Protein AF-0000000076753587 (afdb_homodimer)

Structure (mmCIF, N/CA/C/O backbone):
data_AF-0000000076753587-model_v1
#
lo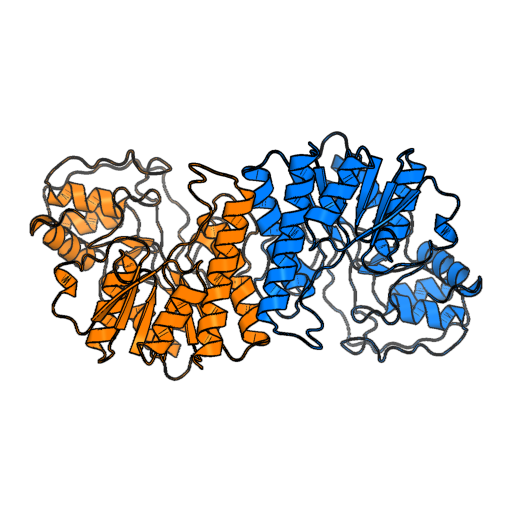op_
_entity.id
_entity.type
_entity.pdbx_description
1 polymer 'Nucleoside-diphosphate-sugar epimerase'
#
loop_
_atom_site.group_PDB
_atom_site.id
_atom_site.type_symbol
_atom_site.label_atom_id
_atom_site.label_alt_id
_atom_site.label_comp_id
_atom_site.label_asym_id
_atom_site.label_entity_id
_atom_site.label_seq_id
_atom_site.pdbx_PDB_ins_code
_atom_site.Cartn_x
_atom_site.Cartn_y
_atom_site.Cartn_z
_atom_site.occupancy
_atom_site.B_iso_or_equiv
_atom_site.auth_seq_id
_atom_site.auth_comp_id
_atom_site.auth_asym_id
_atom_site.auth_atom_id
_atom_site.pdbx_PDB_model_num
ATOM 1 N N . MET A 1 1 ? -16.688 -16.234 -21.266 1 97.38 1 MET A N 1
ATOM 2 C CA . MET A 1 1 ? -15.273 -16.453 -21.547 1 97.38 1 MET A CA 1
ATOM 3 C C . MET A 1 1 ? -14.406 -15.734 -20.516 1 97.38 1 MET A C 1
ATOM 5 O O . MET A 1 1 ? -14.711 -14.609 -20.109 1 97.38 1 MET A O 1
ATOM 9 N N . ILE A 1 2 ? -13.344 -16.391 -20.062 1 98.62 2 ILE A N 1
ATOM 10 C CA . ILE A 1 2 ? -12.492 -15.812 -19.016 1 98.62 2 ILE A CA 1
ATOM 11 C C . ILE A 1 2 ? -11.195 -15.297 -19.625 1 98.62 2 ILE A C 1
ATOM 13 O O . ILE A 1 2 ? -10.516 -16.031 -20.359 1 98.62 2 ILE A O 1
ATOM 17 N N . LEU A 1 3 ? -10.891 -14.016 -19.469 1 98.56 3 LEU A N 1
ATOM 18 C CA . LEU A 1 3 ? -9.586 -13.477 -19.828 1 98.56 3 LEU A CA 1
ATOM 19 C C . LEU A 1 3 ? -8.539 -13.82 -18.781 1 98.56 3 LEU A C 1
ATOM 21 O O . LEU A 1 3 ? -8.742 -13.57 -17.594 1 98.56 3 LEU A O 1
ATOM 25 N N . VAL A 1 4 ? -7.457 -14.43 -19.125 1 98.19 4 VAL A N 1
ATOM 26 C CA . VAL A 1 4 ? -6.316 -14.695 -18.266 1 98.19 4 VAL A CA 1
ATOM 27 C C . VAL A 1 4 ? -5.086 -13.953 -18.781 1 98.19 4 VAL A C 1
ATOM 29 O O . VAL A 1 4 ? -4.496 -14.344 -19.797 1 98.19 4 VAL A O 1
ATOM 32 N N . THR A 1 5 ? -4.762 -12.836 -18.125 1 97.31 5 THR A N 1
ATOM 33 C CA . THR A 1 5 ? -3.482 -12.227 -18.469 1 97.31 5 THR A CA 1
ATOM 34 C C . THR A 1 5 ? -2.324 -13.039 -17.906 1 97.31 5 THR A C 1
ATOM 36 O O . THR A 1 5 ? -2.418 -13.57 -16.797 1 97.31 5 THR A O 1
ATOM 39 N N . GLY A 1 6 ? -1.307 -13.211 -18.688 1 94.75 6 GLY A N 1
ATOM 40 C CA . GLY A 1 6 ? -0.25 -14.125 -18.281 1 94.75 6 GLY A CA 1
ATOM 41 C C . GLY A 1 6 ? -0.655 -15.586 -18.375 1 94.75 6 GLY A C 1
ATOM 42 O O . GLY A 1 6 ? -0.137 -16.422 -17.641 1 94.75 6 GLY A O 1
ATOM 43 N N . GLY A 1 7 ? -1.573 -15.875 -19.234 1 94.81 7 GLY A N 1
ATOM 44 C CA . GLY A 1 7 ? -2.189 -17.188 -19.297 1 94.81 7 GLY A CA 1
ATOM 45 C C . GLY A 1 7 ? -1.257 -18.266 -19.828 1 94.81 7 GLY A C 1
ATOM 46 O O . GLY A 1 7 ? -1.518 -19.469 -19.656 1 94.81 7 GLY A O 1
ATOM 47 N N . MET A 1 8 ? -0.19 -17.891 -20.484 1 93.56 8 MET A N 1
ATOM 48 C CA . MET A 1 8 ? 0.765 -18.859 -21 1 93.56 8 MET A CA 1
ATOM 49 C C . MET A 1 8 ? 1.982 -18.969 -20.094 1 93.56 8 MET A C 1
ATOM 51 O O . MET A 1 8 ? 2.922 -19.703 -20.391 1 93.56 8 MET A O 1
ATOM 55 N N . GLY A 1 9 ? 1.929 -18.219 -19.031 1 93.06 9 GLY A N 1
ATOM 56 C CA . GLY A 1 9 ? 3.012 -18.266 -18.062 1 93.06 9 GLY A CA 1
ATOM 57 C C . GLY A 1 9 ? 2.91 -19.453 -17.109 1 93.06 9 GLY A C 1
ATOM 58 O O . GLY A 1 9 ? 2.055 -20.328 -17.297 1 93.06 9 GLY A O 1
ATOM 59 N N . PHE A 1 10 ? 3.793 -19.469 -16.125 1 95.25 10 PHE A N 1
ATOM 60 C CA . PHE A 1 10 ? 3.924 -20.562 -15.164 1 95.25 10 PHE A CA 1
ATOM 61 C C . PHE A 1 10 ? 2.592 -20.828 -14.477 1 95.25 10 PHE A C 1
ATOM 63 O O . PHE A 1 10 ? 1.881 -21.766 -14.844 1 95.25 10 PHE A O 1
ATOM 70 N N . ILE A 1 11 ? 2.09 -19.922 -13.672 1 97.44 11 ILE A N 1
ATOM 71 C CA . ILE A 1 11 ? 0.845 -20.109 -12.93 1 97.44 11 ILE A CA 1
ATOM 72 C C . ILE A 1 11 ? -0.342 -20 -13.883 1 97.44 11 ILE A C 1
ATOM 74 O O . ILE A 1 11 ? -1.315 -20.75 -13.773 1 97.44 11 ILE A O 1
ATOM 78 N N . GLY A 1 12 ? -0.213 -19.156 -14.859 1 97.06 12 GLY A N 1
ATOM 79 C CA . GLY A 1 12 ? -1.28 -18.875 -15.805 1 97.06 12 GLY A CA 1
ATOM 80 C C . GLY A 1 12 ? -1.695 -20.109 -16.609 1 97.06 12 GLY A C 1
ATOM 81 O O . GLY A 1 12 ? -2.889 -20.359 -16.797 1 97.06 12 GLY A O 1
ATOM 82 N N . SER A 1 13 ? -0.728 -20.906 -17.109 1 96.38 13 SER A N 1
ATOM 83 C CA . SER A 1 13 ? -1.045 -22.062 -17.938 1 96.38 13 SER A CA 1
ATOM 84 C C . SER A 1 13 ? -1.817 -23.125 -17.156 1 96.38 13 SER A C 1
ATOM 86 O O . SER A 1 13 ? -2.703 -23.781 -17.703 1 96.38 13 SER A O 1
ATOM 88 N N . HIS A 1 14 ? -1.521 -23.25 -15.883 1 98.12 14 HIS A N 1
ATOM 89 C CA . HIS A 1 14 ? -2.232 -24.203 -15.039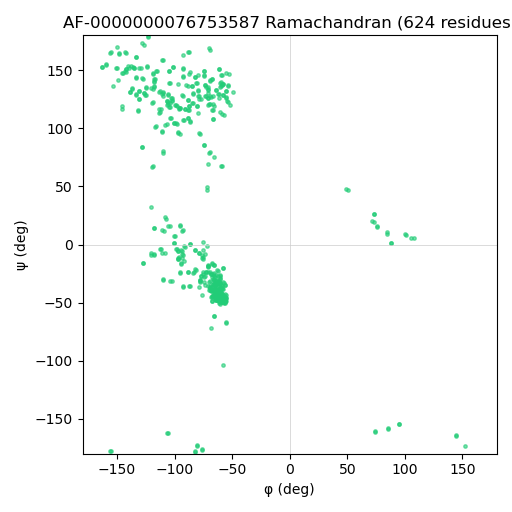 1 98.12 14 HIS A CA 1
ATOM 90 C C . HIS A 1 14 ? -3.605 -23.672 -14.641 1 98.12 14 HIS A C 1
ATOM 92 O O . HIS A 1 14 ? -4.543 -24.453 -14.453 1 98.12 14 HIS A O 1
ATOM 98 N N . THR A 1 15 ? -3.717 -22.344 -14.492 1 98.75 15 THR A N 1
ATOM 99 C CA . THR A 1 15 ? -5.016 -21.719 -14.258 1 98.75 15 THR A CA 1
ATOM 100 C C . THR A 1 15 ? -5.938 -21.922 -15.453 1 98.75 15 THR A C 1
ATOM 102 O O . THR A 1 15 ? -7.105 -22.281 -15.297 1 98.75 15 THR A O 1
ATOM 105 N N . VAL A 1 16 ? -5.398 -21.734 -16.625 1 98.19 16 VAL A N 1
ATOM 106 C CA . VAL A 1 16 ? -6.145 -21.906 -17.875 1 98.19 16 VAL A CA 1
ATOM 107 C C . VAL A 1 16 ? -6.641 -23.344 -17.969 1 98.19 16 VAL A C 1
ATOM 109 O O . VAL A 1 16 ? -7.809 -23.594 -18.297 1 98.19 16 VAL A O 1
ATOM 112 N N . ARG A 1 17 ? -5.754 -24.312 -17.719 1 98.12 17 ARG A N 1
ATOM 113 C CA . ARG A 1 17 ? -6.152 -25.719 -17.75 1 98.12 17 ARG A CA 1
ATOM 114 C C . ARG A 1 17 ? -7.297 -25.984 -16.781 1 98.12 17 ARG A C 1
ATOM 116 O O . ARG A 1 17 ? -8.281 -26.641 -17.141 1 98.12 17 ARG A O 1
ATOM 123 N N . ALA A 1 18 ? -7.168 -25.484 -15.562 1 98.44 18 ALA A N 1
ATOM 124 C CA . ALA A 1 18 ? -8.203 -25.688 -14.562 1 98.44 18 ALA A CA 1
ATOM 125 C C . ALA A 1 18 ? -9.523 -25.062 -15 1 98.44 18 ALA A C 1
ATOM 127 O O . ALA A 1 18 ? -10.594 -25.656 -14.82 1 98.44 18 ALA A O 1
ATOM 128 N N . LEU A 1 19 ? -9.5 -23.828 -15.555 1 98.69 19 LEU A N 1
ATOM 129 C CA . LEU A 1 19 ? -10.695 -23.141 -16.031 1 98.69 19 LEU A CA 1
ATOM 130 C C . LEU A 1 19 ? -11.359 -23.922 -17.172 1 98.69 19 LEU A C 1
ATOM 132 O O . LEU A 1 19 ? -12.578 -24.078 -17.188 1 98.69 19 LEU A O 1
ATOM 136 N N . THR A 1 20 ? -10.539 -24.453 -18.109 1 98.31 20 THR A N 1
ATOM 137 C CA . THR A 1 20 ? -11.078 -25.172 -19.25 1 98.31 20 THR A CA 1
ATOM 138 C C . THR A 1 20 ? -11.656 -26.516 -18.812 1 98.31 20 THR A C 1
ATOM 140 O O . THR A 1 20 ? -12.656 -26.984 -19.375 1 98.31 20 THR A O 1
ATOM 143 N N . GLU A 1 21 ? -11.008 -27.141 -17.828 1 97.5 21 GLU A N 1
ATOM 144 C CA . GLU A 1 21 ? -11.539 -28.375 -17.25 1 97.5 21 GLU A CA 1
ATOM 145 C C . GLU A 1 21 ? -12.891 -28.125 -16.594 1 97.5 21 GLU A C 1
ATOM 147 O O . GLU A 1 21 ? -13.719 -29.047 -16.516 1 97.5 21 GLU A O 1
ATOM 152 N N . ALA A 1 22 ? -13.109 -26.938 -16.156 1 97.56 22 ALA A N 1
ATOM 153 C CA . ALA A 1 22 ? -14.375 -26.562 -15.531 1 97.56 22 ALA A CA 1
ATOM 154 C C . ALA A 1 22 ? -15.391 -26.125 -16.578 1 97.56 22 ALA A C 1
ATOM 156 O O . ALA A 1 22 ? -16.484 -25.672 -16.234 1 97.56 22 ALA A O 1
ATOM 157 N N . GLY A 1 23 ? -15.031 -26.141 -17.859 1 97.69 23 GLY A N 1
ATOM 158 C CA . GLY A 1 23 ? -15.977 -25.891 -18.938 1 97.69 23 GLY A CA 1
ATOM 159 C C . GLY A 1 23 ? -15.906 -24.484 -19.469 1 97.69 23 GLY A C 1
ATOM 160 O O . GLY A 1 23 ? -16.766 -24.062 -20.266 1 97.69 23 GLY A O 1
ATOM 161 N N . GLU A 1 24 ? -14.938 -23.719 -19.062 1 97.88 24 GLU A N 1
ATOM 162 C CA . GLU A 1 24 ? -14.82 -22.328 -19.516 1 97.88 24 GLU A CA 1
ATOM 163 C C . GLU A 1 24 ? -13.93 -22.219 -20.75 1 97.88 24 GLU A C 1
ATOM 165 O O . GLU A 1 24 ? -12.984 -23 -20.906 1 97.88 24 GLU A O 1
ATOM 170 N N . GLU A 1 25 ? -14.242 -21.344 -21.625 1 98.12 25 GLU A N 1
ATOM 171 C CA . GLU A 1 25 ? -13.305 -20.891 -22.656 1 98.12 25 GLU A CA 1
ATOM 172 C C . GLU A 1 25 ? -12.445 -19.734 -22.156 1 98.12 25 GLU A C 1
ATOM 174 O O . GLU A 1 25 ? -12.898 -18.922 -21.344 1 98.12 25 GLU A O 1
ATOM 179 N N . CYS A 1 26 ? -11.227 -19.703 -22.641 1 98.06 26 CYS A N 1
ATOM 180 C CA . CYS A 1 26 ? -10.312 -18.703 -22.109 1 98.06 26 CYS A CA 1
ATOM 181 C C . CYS A 1 26 ? -9.688 -17.891 -23.234 1 98.06 26 CYS A C 1
ATOM 183 O O . CYS A 1 26 ? -9.477 -18.391 -24.344 1 98.06 26 CYS A O 1
ATOM 185 N N . VAL A 1 27 ? -9.5 -16.609 -23.016 1 97.19 27 VAL A N 1
ATOM 186 C CA . VAL A 1 27 ? -8.633 -15.75 -23.812 1 97.19 27 VAL A CA 1
ATOM 187 C C . VAL A 1 27 ? -7.34 -15.477 -23.062 1 97.19 27 VAL A C 1
ATOM 189 O O . VAL A 1 27 ? -7.367 -14.969 -21.938 1 97.19 27 VAL A O 1
ATOM 192 N N . LEU A 1 28 ? -6.219 -15.898 -23.625 1 96.75 28 LEU A N 1
ATOM 193 C CA . LEU A 1 28 ? -4.906 -15.703 -23.016 1 96.75 28 LEU A CA 1
ATOM 194 C C . LEU A 1 28 ? -4.227 -14.453 -23.578 1 96.75 28 LEU A C 1
ATOM 196 O O . LEU A 1 28 ? -3.953 -14.375 -24.766 1 96.75 28 LEU A O 1
ATOM 200 N N . LEU A 1 29 ? -3.992 -13.492 -22.719 1 94.56 29 LEU A N 1
ATOM 201 C CA . LEU A 1 29 ? -3.307 -12.266 -23.109 1 94.56 29 LEU A CA 1
ATOM 202 C C . LEU A 1 29 ? -1.851 -12.289 -22.656 1 94.56 29 LEU A C 1
ATOM 204 O O . LEU A 1 29 ? -1.564 -12.555 -21.484 1 94.56 29 LEU A O 1
ATOM 208 N N . GLN A 1 30 ? -0.991 -12.078 -23.578 1 90.31 30 GLN A N 1
ATOM 209 C CA . GLN A 1 30 ? 0.444 -12.039 -23.312 1 90.31 30 GLN A CA 1
ATOM 210 C C . GLN A 1 30 ? 1.115 -10.922 -24.094 1 90.31 30 GLN A C 1
ATOM 212 O O . GLN A 1 30 ? 0.642 -10.539 -25.172 1 90.31 30 GLN A O 1
ATOM 217 N N . ARG A 1 31 ? 2.246 -10.375 -23.562 1 86.94 31 ARG A N 1
ATOM 218 C CA . ARG A 1 31 ? 2.982 -9.312 -24.234 1 86.94 31 ARG A CA 1
ATOM 219 C C . ARG A 1 31 ? 3.799 -9.875 -25.406 1 86.94 31 ARG A C 1
ATOM 221 O O . ARG A 1 31 ? 3.873 -9.266 -26.469 1 86.94 31 ARG A O 1
ATOM 228 N N . ARG A 1 32 ? 4.422 -10.961 -25.188 1 78.38 32 ARG A N 1
ATOM 229 C CA . ARG A 1 32 ? 5.289 -11.539 -26.203 1 78.38 32 ARG A CA 1
ATOM 230 C C . ARG A 1 32 ? 4.559 -12.625 -27 1 78.38 32 ARG A C 1
ATOM 232 O O . ARG A 1 32 ? 3.627 -13.25 -26.484 1 78.38 32 ARG A O 1
ATOM 239 N N . THR A 1 33 ? 4.77 -12.648 -28.375 1 67 33 THR A N 1
ATOM 240 C CA . THR A 1 33 ? 4.148 -13.633 -29.25 1 67 33 THR A CA 1
ATOM 241 C C . THR A 1 33 ? 4.539 -15.055 -28.844 1 67 33 THR A C 1
ATOM 243 O O . THR A 1 33 ? 5.613 -15.539 -29.203 1 67 33 THR A O 1
ATOM 246 N N . PRO A 1 34 ? 4.039 -15.461 -27.641 1 63.75 34 PRO A N 1
ATOM 247 C CA . PRO A 1 34 ? 4.551 -16.812 -27.422 1 63.75 34 PRO A CA 1
ATOM 248 C C . PRO A 1 34 ? 3.762 -17.875 -28.188 1 63.75 34 PRO A C 1
ATOM 250 O O . PRO A 1 34 ? 2.613 -17.641 -28.562 1 63.75 34 PRO A O 1
ATOM 253 N N . GLN A 1 35 ? 4.402 -18.875 -28.625 1 80.94 35 GLN A N 1
ATOM 254 C CA . GLN A 1 35 ? 3.824 -20.141 -29.062 1 80.94 35 GLN A CA 1
ATOM 255 C C . GLN A 1 35 ? 3.088 -20.828 -27.922 1 80.94 35 GLN A C 1
ATOM 257 O O . GLN A 1 35 ? 3.613 -20.938 -26.797 1 80.94 35 GLN A O 1
ATOM 262 N N . VAL A 1 36 ? 1.799 -21.156 -28.203 1 87.62 36 VAL A N 1
ATOM 263 C CA . VAL A 1 36 ? 1.013 -21.875 -27.219 1 87.62 36 VAL A CA 1
ATOM 264 C C . VAL A 1 36 ? 1.779 -23.125 -26.766 1 87.62 36 VAL A C 1
ATOM 266 O O . VAL A 1 36 ? 2.191 -23.938 -27.578 1 87.62 36 VAL A O 1
ATOM 269 N N . PRO A 1 37 ? 2.033 -23.125 -25.484 1 86.94 37 PRO A N 1
ATOM 270 C CA . PRO A 1 37 ? 2.684 -24.359 -25.016 1 86.94 37 PRO A CA 1
ATOM 271 C C . PRO A 1 37 ? 1.925 -25.625 -25.422 1 86.94 37 PRO A C 1
ATOM 273 O O . PRO A 1 37 ? 0.691 -25.625 -25.438 1 86.94 37 PRO A O 1
ATOM 276 N N . PRO A 1 38 ? 2.654 -26.672 -25.672 1 87.75 38 PRO A N 1
ATOM 277 C CA . PRO A 1 38 ? 2.023 -27.906 -26.141 1 87.75 38 PRO A CA 1
ATOM 278 C C . PRO A 1 38 ? 0.941 -28.422 -25.203 1 87.75 38 PRO A C 1
ATOM 280 O O . PRO A 1 38 ? -0.092 -28.922 -25.641 1 87.75 38 PRO A O 1
ATOM 283 N N . HIS A 1 39 ? 1.169 -28.234 -23.969 1 87.56 39 HIS A N 1
ATOM 284 C CA . HIS A 1 39 ? 0.249 -28.797 -22.984 1 87.56 39 HIS A CA 1
ATOM 285 C C . HIS A 1 39 ? -1.053 -28.016 -22.938 1 87.56 39 HIS A C 1
ATOM 287 O O . HIS A 1 39 ? -2.014 -28.438 -22.281 1 87.56 39 HIS A O 1
ATOM 293 N N . LEU A 1 40 ? -1.127 -26.844 -23.656 1 92.75 40 LEU A N 1
ATOM 294 C CA . LEU A 1 40 ? -2.355 -26.062 -23.75 1 92.75 40 LEU A CA 1
ATOM 295 C C . LEU A 1 40 ? -2.965 -26.172 -25.141 1 92.75 40 LEU A C 1
ATOM 297 O O . LEU A 1 40 ? -4.066 -25.688 -25.375 1 92.75 40 LEU A O 1
ATOM 301 N N . ALA A 1 41 ? -2.26 -26.797 -26.078 1 90.62 41 ALA A N 1
ATOM 302 C CA . ALA A 1 41 ? -2.564 -26.734 -27.5 1 90.62 41 ALA A CA 1
ATOM 303 C C . ALA A 1 41 ? -3.951 -27.297 -27.797 1 90.62 41 ALA A C 1
ATOM 305 O O . ALA A 1 41 ? -4.633 -26.844 -28.719 1 90.62 41 ALA A O 1
ATOM 306 N N . ASP A 1 42 ? -4.523 -28.25 -27.062 1 91.56 42 ASP A N 1
ATOM 307 C CA . ASP A 1 42 ? -5.785 -28.906 -27.375 1 91.56 42 ASP A CA 1
ATOM 308 C C . ASP A 1 42 ? -6.938 -28.312 -26.578 1 91.56 42 ASP A C 1
ATOM 310 O O . ASP A 1 42 ? -8.062 -28.812 -26.625 1 91.56 42 ASP A O 1
ATOM 314 N N . LEU A 1 43 ? -6.645 -27.266 -25.891 1 95.06 43 LEU A N 1
ATOM 315 C CA . LEU A 1 43 ? -7.668 -26.672 -25.031 1 95.06 43 LEU A CA 1
ATOM 316 C C . LEU A 1 43 ? -8.43 -25.578 -25.797 1 95.06 43 LEU A C 1
ATOM 318 O O . LEU A 1 43 ? -7.957 -25.094 -26.812 1 95.06 43 LEU A O 1
ATOM 322 N N . PRO A 1 44 ? -9.719 -25.328 -25.438 1 95.75 44 PRO A N 1
ATOM 323 C CA . PRO A 1 44 ? -10.5 -24.25 -26.047 1 95.75 44 PRO A CA 1
ATOM 324 C C . PRO A 1 44 ? -10.023 -22.875 -25.641 1 95.75 44 PRO A C 1
ATOM 326 O O . PRO A 1 44 ? -10.648 -22.219 -24.797 1 95.75 44 PRO A O 1
ATOM 329 N N . ILE A 1 45 ? -8.992 -22.391 -26.203 1 96.25 45 ILE A N 1
ATOM 330 C CA . ILE A 1 45 ? -8.367 -21.141 -25.828 1 96.25 45 ILE A CA 1
ATOM 331 C C . ILE A 1 45 ? -8.164 -20.266 -27.062 1 96.25 45 ILE A C 1
ATOM 333 O O . ILE A 1 45 ? -8.125 -20.766 -28.188 1 96.25 45 ILE A O 1
ATOM 337 N N . HIS A 1 46 ? -8.172 -18.984 -26.828 1 95.25 46 HIS A N 1
ATOM 338 C CA . HIS A 1 46 ? -7.766 -17.953 -27.797 1 95.25 46 HIS A CA 1
ATOM 339 C C . HIS A 1 46 ? -6.566 -17.172 -27.266 1 95.25 46 HIS A C 1
ATOM 341 O O . HIS A 1 46 ? -6.508 -16.828 -26.094 1 95.25 46 HIS A O 1
ATOM 347 N N . VAL A 1 47 ? -5.617 -16.969 -28.156 1 95.06 47 VAL A N 1
ATOM 348 C CA . VAL A 1 47 ? -4.414 -16.25 -27.734 1 95.06 47 VAL A CA 1
ATOM 349 C C . VAL A 1 47 ? -4.387 -14.875 -28.391 1 95.06 47 VAL A C 1
ATOM 351 O O . VAL A 1 47 ? -4.609 -14.734 -29.594 1 95.06 47 VAL A O 1
ATOM 354 N N . VAL A 1 48 ? -4.156 -13.891 -27.562 1 93.94 48 VAL A N 1
ATOM 355 C CA . VAL A 1 48 ? -4.066 -12.508 -28.031 1 93.94 48 VAL A CA 1
ATOM 356 C C . VAL A 1 48 ? -2.756 -11.891 -27.547 1 93.94 48 VAL A C 1
ATOM 358 O O . VAL A 1 48 ? -2.387 -12.023 -26.375 1 93.94 48 VAL A O 1
ATOM 361 N N . GLN A 1 49 ? -2.053 -11.297 -28.469 1 93.56 49 GLN A N 1
ATOM 362 C CA . GLN A 1 49 ? -0.858 -10.547 -28.109 1 93.56 49 GLN A CA 1
ATOM 363 C C . GLN A 1 49 ? -1.194 -9.078 -27.828 1 93.56 49 GLN A C 1
ATOM 365 O O . GLN A 1 49 ? -1.665 -8.367 -28.719 1 93.56 49 GLN A O 1
ATOM 370 N N . ALA A 1 50 ? -0.962 -8.656 -26.578 1 91.94 50 ALA A N 1
ATOM 371 C CA . ALA A 1 50 ? -1.204 -7.27 -26.172 1 91.94 50 ALA A CA 1
ATOM 372 C C . ALA A 1 50 ? -0.492 -6.945 -24.875 1 91.94 50 ALA A C 1
ATOM 374 O O . ALA A 1 50 ? -0.174 -7.844 -24.078 1 91.94 50 ALA A O 1
ATOM 375 N N . ASP A 1 51 ? -0.197 -5.723 -24.734 1 91.31 51 ASP A N 1
ATOM 376 C CA . ASP A 1 51 ? 0.322 -5.199 -23.469 1 91.31 51 ASP A CA 1
ATOM 377 C C . ASP A 1 51 ? -0.805 -4.652 -22.609 1 91.31 51 ASP A C 1
ATOM 379 O O . ASP A 1 51 ? -1.596 -3.82 -23.047 1 91.31 51 ASP A O 1
ATOM 383 N N . VAL A 1 52 ? -0.843 -5.109 -21.375 1 92.56 52 VAL A N 1
ATOM 384 C CA . VAL A 1 52 ? -1.891 -4.664 -20.453 1 92.56 52 VAL A CA 1
ATOM 385 C C . VAL A 1 52 ? -1.775 -3.156 -20.234 1 92.56 52 VAL A C 1
ATOM 387 O O . VAL A 1 52 ? -2.744 -2.504 -19.844 1 92.56 52 VAL A O 1
ATOM 390 N N . ALA A 1 53 ? -0.621 -2.586 -20.453 1 91.44 53 ALA A N 1
ATOM 391 C CA . ALA A 1 53 ? -0.416 -1.148 -20.297 1 91.44 53 ALA A CA 1
ATOM 392 C C . ALA A 1 53 ? -1.033 -0.38 -21.469 1 91.44 53 ALA A C 1
ATOM 394 O O . ALA A 1 53 ? -1.164 0.845 -21.406 1 91.44 53 ALA A O 1
ATOM 395 N N . ASP A 1 54 ? -1.409 -1.073 -22.516 1 93.94 54 ASP A N 1
ATOM 396 C CA . ASP A 1 54 ? -2.098 -0.493 -23.672 1 93.94 54 ASP A CA 1
ATOM 397 C C . ASP A 1 54 ? -3.609 -0.68 -23.562 1 93.94 54 ASP A C 1
ATOM 399 O O . ASP A 1 54 ? -4.148 -1.704 -23.984 1 93.94 54 ASP A O 1
ATOM 403 N N . LEU A 1 55 ? -4.227 0.346 -23.062 1 96.5 55 LEU A N 1
ATOM 404 C CA . LEU A 1 55 ? -5.652 0.243 -22.781 1 96.5 55 LEU A CA 1
ATOM 405 C C . LEU A 1 55 ? -6.441 -0.062 -24.047 1 96.5 55 LEU A C 1
ATOM 407 O O . LEU A 1 55 ? -7.371 -0.869 -24.031 1 96.5 55 LEU A O 1
ATOM 411 N N . ASP A 1 56 ? -6.086 0.571 -25.109 1 96.88 56 ASP A N 1
ATOM 412 C CA . ASP A 1 56 ? -6.809 0.356 -26.359 1 96.88 56 ASP A CA 1
ATOM 413 C C . ASP A 1 56 ? -6.703 -1.099 -26.812 1 96.88 56 ASP A C 1
ATOM 415 O O . ASP A 1 56 ? -7.699 -1.701 -27.219 1 96.88 56 ASP A O 1
ATOM 419 N N . ALA A 1 57 ? -5.516 -1.617 -26.75 1 94.5 57 ALA A N 1
ATOM 420 C CA . ALA A 1 57 ? -5.312 -3.018 -27.109 1 94.5 57 ALA A CA 1
ATOM 421 C C . ALA A 1 57 ? -6.133 -3.939 -26.203 1 94.5 57 ALA A C 1
ATOM 423 O O . ALA A 1 57 ? -6.699 -4.93 -26.672 1 94.5 57 ALA A O 1
ATOM 424 N N . LEU A 1 58 ? -6.16 -3.615 -24.984 1 95.38 58 LEU A N 1
ATOM 425 C CA . LEU A 1 58 ? -6.934 -4.402 -24.031 1 95.38 58 LEU A CA 1
ATOM 426 C C . LEU A 1 58 ? -8.422 -4.344 -24.344 1 95.38 58 LEU A C 1
ATOM 428 O O . LEU A 1 58 ? -9.094 -5.379 -24.391 1 95.38 58 LEU A O 1
ATOM 432 N N . LEU A 1 59 ? -8.938 -3.178 -24.625 1 97.25 59 LEU A N 1
ATOM 433 C CA . LEU A 1 59 ? -10.352 -3.004 -24.922 1 97.25 59 LEU A CA 1
ATOM 434 C C . LEU A 1 59 ? -10.734 -3.709 -26.219 1 97.25 59 LEU A C 1
ATOM 436 O O . LEU A 1 59 ? -11.859 -4.188 -26.359 1 97.25 59 LEU A O 1
ATOM 440 N N . ASP A 1 60 ? -9.805 -3.799 -27.125 1 96.5 60 ASP A N 1
ATOM 441 C CA . ASP A 1 60 ? -10.039 -4.512 -28.375 1 96.5 60 ASP A CA 1
ATOM 442 C C . ASP A 1 60 ? -10.336 -5.988 -28.125 1 96.5 60 ASP A C 1
ATOM 444 O O . ASP A 1 60 ? -11.102 -6.613 -28.859 1 96.5 60 ASP A O 1
ATOM 448 N N . VAL A 1 61 ? -9.727 -6.539 -27.094 1 95.94 61 VAL A N 1
ATOM 449 C CA . VAL A 1 61 ? -9.969 -7.934 -26.719 1 95.94 61 VAL A CA 1
ATOM 450 C C . VAL A 1 61 ? -11.453 -8.133 -26.422 1 95.94 61 VAL A C 1
ATOM 452 O O . VAL A 1 61 ? -12.062 -9.102 -26.859 1 95.94 61 VAL A O 1
ATOM 455 N N . GLY A 1 62 ? -12.047 -7.195 -25.672 1 95.69 62 GLY A N 1
ATOM 456 C CA . GLY A 1 62 ? -13.445 -7.293 -25.297 1 95.69 62 GLY A CA 1
ATOM 457 C C . GLY A 1 62 ? -14.391 -7.105 -26.469 1 95.69 62 GLY A C 1
ATOM 458 O O . GLY A 1 62 ? -15.555 -7.508 -26.406 1 95.69 62 GLY A O 1
ATOM 459 N N . ARG A 1 63 ? -13.922 -6.414 -27.516 1 95.81 63 ARG A N 1
ATOM 460 C CA . ARG A 1 63 ? -14.727 -6.262 -28.719 1 95.81 63 ARG A CA 1
ATOM 461 C C . ARG A 1 63 ? -14.766 -7.559 -29.516 1 95.81 63 ARG A C 1
ATOM 463 O O . ARG A 1 63 ? -15.758 -7.852 -30.188 1 95.81 63 ARG A O 1
ATOM 470 N N . LYS A 1 64 ? -13.742 -8.328 -29.375 1 96.56 64 LYS A N 1
ATOM 471 C CA . LYS A 1 64 ? -13.594 -9.555 -30.156 1 96.56 64 LYS A CA 1
ATOM 472 C C . LYS A 1 64 ? -14.164 -10.758 -29.406 1 96.56 64 LYS A C 1
ATOM 474 O O . LYS A 1 64 ? -14.695 -11.688 -30.016 1 96.56 64 LYS A O 1
ATOM 479 N N . TYR A 1 65 ? -14.016 -10.781 -28.094 1 97.25 65 TYR A N 1
ATOM 480 C CA . TYR A 1 65 ? -14.414 -11.906 -27.25 1 97.25 65 TYR A CA 1
ATOM 481 C C . TYR A 1 65 ? -15.367 -11.461 -26.156 1 97.25 65 TYR A C 1
ATOM 483 O O . TYR A 1 65 ? -15.18 -10.406 -25.547 1 97.25 65 TYR A O 1
ATOM 491 N N . PRO A 1 66 ? -16.406 -12.195 -25.953 1 97.56 66 PRO A N 1
ATOM 492 C CA . PRO A 1 66 ? -17.328 -11.859 -24.859 1 97.56 66 PRO A CA 1
ATOM 493 C C . PRO A 1 66 ? -16.766 -12.211 -23.484 1 97.56 66 PRO A C 1
ATOM 495 O O . PRO A 1 66 ? -17.094 -13.258 -22.922 1 97.56 66 PRO A O 1
ATOM 498 N N . ILE A 1 67 ? -16 -11.328 -22.906 1 98.25 67 ILE A N 1
ATOM 499 C CA . ILE A 1 67 ? -15.305 -11.57 -21.641 1 98.25 67 ILE A CA 1
ATOM 500 C C . ILE A 1 67 ? -16.281 -11.406 -20.469 1 98.25 67 ILE A C 1
ATOM 502 O O . ILE A 1 67 ? -16.906 -10.359 -20.328 1 98.25 67 ILE A O 1
ATOM 506 N N . THR A 1 68 ? -16.344 -12.414 -19.609 1 97.5 68 THR A N 1
ATOM 507 C CA . THR A 1 68 ? -17.266 -12.383 -18.484 1 97.5 68 THR A CA 1
ATOM 508 C C . THR A 1 68 ? -16.5 -12.43 -17.156 1 97.5 68 THR A C 1
ATOM 510 O O . THR A 1 68 ? -17.094 -12.234 -16.094 1 97.5 68 THR A O 1
ATOM 513 N N . GLY A 1 69 ? -15.227 -12.648 -17.125 1 98.19 69 GLY A N 1
ATOM 514 C CA . GLY A 1 69 ? -14.352 -12.711 -15.961 1 98.19 69 GLY A CA 1
ATOM 515 C C . GLY A 1 69 ? -12.891 -12.492 -16.312 1 98.19 69 GLY A C 1
ATOM 516 O O . GLY A 1 69 ? -12.484 -12.672 -17.469 1 98.19 69 GLY A O 1
ATOM 517 N N . ILE A 1 70 ? -12.125 -12.031 -15.375 1 98.81 70 ILE A N 1
ATOM 518 C CA . ILE A 1 70 ? -10.703 -11.781 -15.602 1 98.81 70 ILE A CA 1
ATOM 519 C C . ILE A 1 70 ? -9.891 -12.414 -14.477 1 98.81 70 ILE A C 1
ATOM 521 O O . ILE A 1 70 ? -10.188 -12.219 -13.297 1 98.81 70 ILE A O 1
ATOM 525 N N . VAL A 1 71 ? -8.945 -13.25 -14.758 1 98.88 71 VAL A N 1
ATOM 526 C CA . VAL A 1 71 ? -7.852 -13.641 -13.883 1 98.88 71 VAL A CA 1
ATOM 527 C C . VAL A 1 71 ? -6.566 -12.93 -14.305 1 98.88 71 VAL A C 1
ATOM 529 O O . VAL A 1 71 ? -6.012 -13.227 -15.367 1 98.88 71 VAL A O 1
ATOM 532 N N . HIS A 1 72 ? -6.148 -11.977 -13.484 1 98.69 72 HIS A N 1
ATOM 533 C CA . HIS A 1 72 ? -5.023 -11.117 -13.836 1 98.69 72 HIS A CA 1
ATOM 534 C C . HIS A 1 72 ? -3.732 -11.609 -13.195 1 98.69 72 HIS A C 1
ATOM 536 O O . HIS A 1 72 ? -3.455 -11.312 -12.031 1 98.69 72 HIS A O 1
ATOM 542 N N . LEU A 1 73 ? -2.836 -12.258 -14.008 1 97.62 73 LEU A N 1
ATOM 543 C CA . LEU A 1 73 ? -1.618 -12.852 -13.477 1 97.62 73 LEU A CA 1
ATOM 544 C C . LEU A 1 73 ? -0.382 -12.242 -14.125 1 97.62 73 LEU A C 1
ATOM 546 O O . LEU A 1 73 ? 0.745 -12.523 -13.711 1 97.62 73 LEU A O 1
ATOM 550 N N . ALA A 1 74 ? -0.601 -11.406 -15.148 1 93.62 74 ALA A N 1
ATOM 551 C CA . ALA A 1 74 ? 0.536 -10.75 -15.789 1 93.62 74 ALA A CA 1
ATOM 552 C C . ALA A 1 74 ? 1.273 -9.852 -14.805 1 93.62 74 ALA A C 1
ATOM 554 O O . ALA A 1 74 ? 0.648 -9.094 -14.055 1 93.62 74 ALA A O 1
ATOM 555 N N . VAL A 1 75 ? 2.527 -10.023 -14.75 1 79.81 75 VAL A N 1
ATOM 556 C CA . VAL A 1 75 ? 3.346 -9.219 -13.844 1 79.81 75 VAL A CA 1
ATOM 557 C C . VAL A 1 75 ? 3.781 -7.934 -14.547 1 79.81 75 VAL A C 1
ATOM 559 O O . VAL A 1 75 ? 4.465 -7.977 -15.57 1 79.81 75 VAL A O 1
ATOM 562 N N . ALA A 1 76 ? 3.271 -6.887 -14.18 1 79.88 76 ALA A N 1
ATOM 563 C CA . ALA A 1 76 ? 3.744 -5.566 -14.602 1 79.88 76 ALA A CA 1
ATOM 564 C C . ALA A 1 76 ? 4.395 -4.824 -13.438 1 79.88 76 ALA A C 1
ATOM 566 O O . ALA A 1 76 ? 3.732 -4.059 -12.734 1 79.88 76 ALA A O 1
ATOM 567 N N . LEU A 1 77 ? 5.656 -5.211 -13.203 1 83.25 77 LEU A N 1
ATOM 568 C CA . LEU A 1 77 ? 6.391 -4.613 -12.094 1 83.25 77 LEU A CA 1
ATOM 569 C C . LEU A 1 77 ? 7.613 -3.859 -12.594 1 83.25 77 LEU A C 1
ATOM 571 O O . LEU A 1 77 ? 8.172 -4.199 -13.641 1 83.25 77 LEU A O 1
ATOM 575 N N . PRO A 1 78 ? 7.836 -2.775 -11.938 1 80.56 78 PRO A N 1
ATOM 576 C CA . PRO A 1 78 ? 9.055 -2.041 -12.289 1 80.56 78 PRO A CA 1
ATOM 577 C C . PRO A 1 78 ? 10.328 -2.74 -11.812 1 80.56 78 PRO A C 1
ATOM 579 O O . PRO A 1 78 ? 11.102 -2.166 -11.039 1 80.56 78 PRO A O 1
ATOM 582 N N . TRP A 1 79 ? 10.609 -4.051 -12.016 1 70.25 79 TRP A N 1
ATOM 583 C CA . TRP A 1 79 ? 11.742 -4.898 -11.648 1 70.25 79 TRP A CA 1
ATOM 584 C C . TRP A 1 79 ? 11.883 -6.066 -12.617 1 70.25 79 TRP A C 1
ATOM 586 O O . TRP A 1 79 ? 10.891 -6.695 -12.992 1 70.25 79 TRP A O 1
ATOM 596 N N . PRO A 1 80 ? 13.148 -6.355 -13.047 1 63.31 80 PRO A N 1
ATOM 597 C CA . PRO A 1 80 ? 14.336 -5.527 -12.828 1 63.31 80 PRO A CA 1
ATOM 598 C C . PRO A 1 80 ? 14.312 -4.238 -13.648 1 63.31 80 PRO A C 1
ATOM 600 O O . PRO A 1 80 ? 13.688 -4.191 -14.711 1 63.31 80 PRO A O 1
ATOM 603 N N . VAL A 1 81 ? 14.594 -3.008 -12.922 1 55.56 81 VAL A N 1
ATOM 604 C CA . VAL A 1 81 ? 14.672 -1.818 -13.766 1 55.56 81 VAL A CA 1
ATOM 605 C C . VAL A 1 81 ? 15.875 -1.925 -14.703 1 55.56 81 VAL A C 1
ATOM 607 O O . VAL A 1 81 ? 17.016 -1.871 -14.25 1 55.56 81 VAL A O 1
ATOM 610 N N . THR A 1 82 ? 15.93 -2.66 -15.719 1 56.62 82 THR A N 1
ATOM 611 C CA . THR A 1 82 ? 17.141 -2.744 -16.531 1 56.62 82 THR A CA 1
ATOM 612 C C . THR A 1 82 ? 17.391 -1.429 -17.266 1 56.62 82 THR A C 1
ATOM 614 O O . THR A 1 82 ? 18.469 -0.858 -17.172 1 56.62 82 THR A O 1
ATOM 617 N N . ASP A 1 83 ? 16.641 -0.947 -18.344 1 60.22 83 ASP A N 1
ATOM 618 C CA . ASP A 1 83 ? 17.078 0.076 -19.281 1 60.22 83 ASP A CA 1
ATOM 619 C C . ASP A 1 83 ? 16.125 1.275 -19.266 1 60.22 83 ASP A C 1
ATOM 621 O O . ASP A 1 83 ? 16.328 2.24 -20.016 1 60.22 83 ASP A O 1
ATOM 625 N N . GLY A 1 84 ? 15.547 1.547 -18.078 1 78.81 84 GLY A N 1
ATOM 626 C CA . GLY A 1 84 ? 14.625 2.66 -18.234 1 78.81 84 GLY A CA 1
ATOM 627 C C . GLY A 1 84 ? 14.469 3.49 -16.984 1 78.81 84 GLY A C 1
ATOM 628 O O . GLY A 1 84 ? 15.211 3.301 -16 1 78.81 84 GLY A O 1
ATOM 629 N N . ASP A 1 85 ? 13.805 4.648 -17.109 1 91 85 ASP A N 1
ATOM 630 C CA . ASP A 1 85 ? 13.477 5.551 -16 1 91 85 ASP A CA 1
ATOM 631 C C . ASP A 1 85 ? 12.602 4.855 -14.969 1 91 85 ASP A C 1
ATOM 633 O O . ASP A 1 85 ? 11.492 4.418 -15.281 1 91 85 ASP A O 1
ATOM 637 N N . PRO A 1 86 ? 13.203 4.691 -13.766 1 93.88 86 PRO A N 1
ATOM 638 C CA . PRO A 1 86 ? 12.469 3.947 -12.742 1 93.88 86 PRO A CA 1
ATOM 639 C C . PRO A 1 86 ? 11.109 4.566 -12.422 1 93.88 86 PRO A C 1
ATOM 641 O O . PRO A 1 86 ? 10.172 3.85 -12.078 1 93.88 86 PRO A O 1
ATOM 644 N N . ILE A 1 87 ? 11.008 5.836 -12.508 1 96.12 87 ILE A N 1
ATOM 645 C CA . ILE A 1 87 ? 9.734 6.488 -12.227 1 96.12 87 ILE A CA 1
ATOM 646 C C . ILE A 1 87 ? 8.719 6.133 -13.305 1 96.12 87 ILE A C 1
ATOM 648 O O . ILE A 1 87 ? 7.559 5.828 -13.008 1 96.12 87 ILE A O 1
ATOM 652 N N . GLU A 1 88 ? 9.156 6.207 -14.555 1 94 88 GLU A N 1
ATOM 653 C CA . GLU A 1 88 ? 8.289 5.816 -15.664 1 94 88 GLU A CA 1
ATOM 654 C C . GLU A 1 88 ? 7.844 4.363 -15.523 1 94 88 GLU A C 1
ATOM 656 O O . GLU A 1 88 ? 6.676 4.043 -15.773 1 94 88 GLU A O 1
ATOM 661 N N . ALA A 1 89 ? 8.781 3.52 -15.18 1 94.25 89 ALA A N 1
ATOM 662 C CA . ALA A 1 89 ? 8.461 2.107 -14.984 1 94.25 89 ALA A CA 1
ATOM 663 C C . ALA A 1 89 ? 7.434 1.925 -13.875 1 94.25 89 ALA A C 1
ATOM 665 O O . ALA A 1 89 ? 6.523 1.101 -13.992 1 94.25 89 ALA A O 1
ATOM 666 N N . THR A 1 90 ? 7.574 2.676 -12.82 1 95.62 90 THR A N 1
ATOM 667 C CA . THR A 1 90 ? 6.633 2.639 -11.703 1 95.62 90 THR A CA 1
ATOM 668 C C . THR A 1 90 ? 5.234 3.039 -12.164 1 95.62 90 THR A C 1
ATOM 670 O O . THR A 1 90 ? 4.262 2.324 -11.906 1 95.62 90 THR A O 1
ATOM 673 N N . GLY A 1 91 ? 5.156 4.172 -12.859 1 95.19 91 GLY A N 1
ATOM 674 C CA . GLY A 1 91 ? 3.879 4.633 -13.375 1 95.19 91 GLY A CA 1
ATOM 675 C C . GLY A 1 91 ? 3.223 3.635 -14.312 1 95.19 91 GLY A C 1
ATOM 676 O O . GLY A 1 91 ? 2.012 3.418 -14.242 1 95.19 91 GLY A O 1
ATOM 677 N N . ALA A 1 92 ? 3.988 3.074 -15.148 1 93.5 92 ALA A N 1
ATOM 678 C CA . ALA A 1 92 ? 3.475 2.1 -16.109 1 93.5 92 ALA A CA 1
ATOM 679 C C . ALA A 1 92 ? 2.896 0.881 -15.391 1 93.5 92 ALA A C 1
ATOM 681 O O . ALA A 1 92 ? 1.865 0.345 -15.805 1 93.5 92 ALA A O 1
ATOM 682 N N . ALA A 1 93 ? 3.586 0.442 -14.367 1 94.75 93 ALA A N 1
ATOM 683 C CA . ALA A 1 93 ? 3.102 -0.698 -13.586 1 94.75 93 ALA A CA 1
ATOM 684 C C . ALA A 1 93 ? 1.746 -0.396 -12.953 1 94.75 93 ALA A C 1
ATOM 686 O O . ALA A 1 93 ? 0.836 -1.227 -13 1 94.75 93 ALA A O 1
ATOM 687 N N . LEU A 1 94 ? 1.605 0.78 -12.383 1 96.75 94 LEU A N 1
ATOM 688 C CA . LEU A 1 94 ? 0.352 1.188 -11.758 1 96.75 94 LEU A CA 1
ATOM 689 C C . LEU A 1 94 ? -0.758 1.312 -12.797 1 96.75 94 LEU A C 1
ATOM 691 O O . LEU A 1 94 ? -1.873 0.831 -12.586 1 96.75 94 LEU A O 1
ATOM 695 N N . GLU A 1 95 ? -0.425 1.909 -13.914 1 95.88 95 GLU A N 1
ATOM 696 C CA . GLU A 1 95 ? -1.396 2.111 -14.984 1 95.88 95 GLU A CA 1
ATOM 697 C C . GLU A 1 95 ? -1.875 0.779 -15.555 1 95.88 95 GLU A C 1
ATOM 699 O O . GLU A 1 95 ? -3.045 0.638 -15.914 1 95.88 95 GLU A O 1
ATOM 704 N N . ALA A 1 96 ? -1.007 -0.118 -15.688 1 96.31 96 ALA A N 1
ATOM 705 C CA . ALA A 1 96 ? -1.362 -1.44 -16.188 1 96.31 96 ALA A CA 1
ATOM 706 C C . ALA A 1 96 ? -2.469 -2.072 -15.352 1 96.31 96 ALA A C 1
ATOM 708 O O . ALA A 1 96 ? -3.42 -2.643 -15.898 1 96.31 96 ALA A O 1
ATOM 709 N N . PHE A 1 97 ? -2.357 -1.952 -14.031 1 97.62 97 PHE A N 1
ATOM 710 C CA . PHE A 1 97 ? -3.385 -2.498 -13.156 1 97.62 97 PHE A CA 1
ATOM 711 C C . PHE A 1 97 ? -4.699 -1.744 -13.328 1 97.62 97 PHE A C 1
ATOM 713 O O . PHE A 1 97 ? -5.766 -2.355 -13.391 1 97.62 97 PHE A O 1
ATOM 720 N N . LEU A 1 98 ? -4.633 -0.412 -13.375 1 97.81 98 LEU A N 1
ATOM 721 C CA . LEU A 1 98 ? -5.832 0.392 -13.578 1 97.81 98 LEU A CA 1
ATOM 722 C C . LEU A 1 98 ? -6.527 0.016 -14.883 1 97.81 98 LEU A C 1
ATOM 724 O O . LEU A 1 98 ? -7.758 0.004 -14.953 1 97.81 98 LEU A O 1
ATOM 728 N N . ASN A 1 99 ? -5.734 -0.272 -15.914 1 97.88 99 ASN A N 1
ATOM 729 C CA . ASN A 1 99 ? -6.281 -0.667 -17.203 1 97.88 99 ASN A CA 1
ATOM 730 C C . ASN A 1 99 ? -7.113 -1.94 -17.094 1 97.88 99 ASN A C 1
ATOM 732 O O . ASN A 1 99 ? -8.125 -2.088 -17.781 1 97.88 99 ASN A O 1
ATOM 736 N N . ILE A 1 100 ? -6.676 -2.867 -16.266 1 98.19 100 ILE A N 1
ATOM 737 C CA . ILE A 1 100 ? -7.422 -4.102 -16.062 1 98.19 100 ILE A CA 1
ATOM 738 C C . ILE A 1 100 ? -8.797 -3.785 -15.484 1 98.19 100 ILE A C 1
ATOM 740 O O . ILE A 1 100 ? -9.812 -4.328 -15.93 1 98.19 100 ILE A O 1
ATOM 744 N N . VAL A 1 101 ? -8.875 -2.912 -14.5 1 98.12 101 VAL A N 1
ATOM 745 C CA . VAL A 1 101 ? -10.133 -2.545 -13.852 1 98.12 101 VAL A CA 1
ATOM 746 C C . VAL A 1 101 ? -11 -1.757 -14.836 1 98.12 101 VAL A C 1
ATOM 748 O O . VAL A 1 101 ? -12.219 -1.949 -14.883 1 98.12 101 VAL A O 1
ATOM 751 N N . ARG A 1 102 ? -10.375 -0.854 -15.656 1 97.75 102 ARG A N 1
ATOM 752 C CA . ARG A 1 102 ? -11.102 -0.125 -16.688 1 97.75 102 ARG A CA 1
ATOM 753 C C . ARG A 1 102 ? -11.766 -1.084 -17.672 1 97.75 102 ARG A C 1
ATOM 755 O O . ARG A 1 102 ? -12.938 -0.916 -18.016 1 97.75 102 ARG A O 1
ATOM 762 N N . ALA A 1 103 ? -10.984 -2.047 -18.109 1 97.94 103 ALA A N 1
ATOM 763 C CA . ALA A 1 103 ? -11.508 -3.041 -19.047 1 97.94 103 ALA A CA 1
ATOM 764 C C . ALA A 1 103 ? -12.672 -3.814 -18.422 1 97.94 103 ALA A C 1
ATOM 766 O O . ALA A 1 103 ? -13.711 -4.004 -19.062 1 97.94 103 ALA A O 1
ATOM 767 N N . ALA A 1 104 ? -12.453 -4.242 -17.172 1 98.25 104 ALA A N 1
ATOM 768 C CA . ALA A 1 104 ? -13.508 -4.969 -16.469 1 98.25 104 ALA A CA 1
ATOM 769 C C . ALA A 1 104 ? -14.797 -4.152 -16.406 1 98.25 104 ALA A C 1
ATOM 771 O O . ALA A 1 104 ? -15.875 -4.668 -16.703 1 98.25 104 ALA A O 1
ATOM 772 N N . GLN A 1 105 ? -14.633 -2.906 -16.016 1 96.69 105 GLN A N 1
ATOM 773 C CA . GLN A 1 105 ? -15.789 -2.02 -15.953 1 96.69 105 GLN A CA 1
ATOM 774 C C . GLN A 1 105 ? -16.453 -1.868 -17.328 1 96.69 105 GLN A C 1
ATOM 776 O O . GLN A 1 105 ? -17.672 -1.948 -17.438 1 96.69 105 GLN A O 1
ATOM 781 N N . ALA A 1 106 ? -15.672 -1.672 -18.359 1 96.5 106 ALA A N 1
ATOM 782 C CA . ALA A 1 106 ? -16.156 -1.476 -19.719 1 96.5 106 ALA A CA 1
ATOM 783 C C . ALA A 1 106 ? -16.922 -2.703 -20.203 1 96.5 106 ALA A C 1
ATOM 785 O O . ALA A 1 106 ? -17.906 -2.578 -20.938 1 96.5 106 ALA A O 1
ATOM 786 N N . TRP A 1 107 ? -16.516 -3.9 -19.797 1 97.69 107 TRP A N 1
ATOM 787 C CA . TRP A 1 107 ? -17.078 -5.148 -20.297 1 97.69 107 TRP A CA 1
ATOM 788 C C . TRP A 1 107 ? -18.203 -5.641 -19.391 1 97.69 107 TRP A C 1
ATOM 790 O O . TRP A 1 107 ? -18.844 -6.648 -19.672 1 97.69 107 TRP A O 1
ATOM 800 N N . GLY A 1 108 ? -18.391 -4.922 -18.25 1 96.94 108 GLY A N 1
ATOM 801 C CA . GLY A 1 108 ? -19.391 -5.371 -17.297 1 96.94 108 GLY A CA 1
ATOM 802 C C . GLY A 1 108 ? -18.969 -6.609 -16.531 1 96.94 108 GLY A C 1
ATOM 803 O O . GLY A 1 108 ? -19.797 -7.395 -16.078 1 96.94 108 GLY A O 1
ATOM 804 N N . VAL A 1 109 ? -17.656 -6.867 -16.516 1 96.88 109 VAL A N 1
ATOM 805 C CA . VAL A 1 109 ? -17.078 -7.961 -15.734 1 96.88 109 VAL A CA 1
ATOM 806 C C . VAL A 1 109 ? -17.203 -7.648 -14.242 1 96.88 109 VAL A C 1
ATOM 808 O O . VAL A 1 109 ? -16.781 -6.586 -13.789 1 96.88 109 VAL A O 1
ATOM 811 N N . ARG A 1 110 ? -17.734 -8.508 -13.508 1 93.88 110 ARG A N 1
ATOM 812 C CA . ARG A 1 110 ? -18 -8.234 -12.102 1 93.88 110 ARG A CA 1
ATOM 813 C C . ARG A 1 110 ? -16.781 -8.547 -11.234 1 93.88 110 ARG A C 1
ATOM 815 O O . ARG A 1 110 ? -16.547 -7.895 -10.219 1 93.88 110 ARG A O 1
ATOM 822 N N . ARG A 1 111 ? -16.016 -9.648 -11.617 1 98.25 111 ARG A N 1
ATOM 823 C CA . ARG A 1 111 ? -14.953 -10.094 -10.727 1 98.25 111 ARG A CA 1
ATOM 824 C C . ARG A 1 111 ? -13.625 -10.164 -11.461 1 98.25 111 ARG A C 1
ATOM 826 O O . ARG A 1 111 ? -13.539 -10.727 -12.555 1 98.25 111 ARG A O 1
ATOM 833 N N . VAL A 1 112 ? -12.68 -9.57 -10.906 1 98.81 112 VAL A N 1
ATOM 834 C CA . VAL A 1 112 ? -11.281 -9.719 -11.297 1 98.81 112 VAL A CA 1
ATOM 835 C C . VAL A 1 112 ? -10.508 -10.406 -10.18 1 98.81 112 VAL A C 1
ATOM 837 O O . VAL A 1 112 ? -10.43 -9.898 -9.055 1 98.81 112 VAL A O 1
ATOM 840 N N . VAL A 1 113 ? -10.016 -11.617 -10.383 1 98.94 113 VAL A N 1
ATOM 841 C CA . VAL A 1 113 ? -9.078 -12.25 -9.461 1 98.94 113 VAL A CA 1
ATOM 842 C C . VAL A 1 113 ? -7.648 -11.852 -9.82 1 98.94 113 VAL A C 1
ATOM 844 O O . VAL A 1 113 ? -7.203 -12.078 -10.953 1 98.94 113 VAL A O 1
ATOM 847 N N . THR A 1 114 ? -6.969 -11.219 -8.945 1 98.56 114 THR A N 1
ATOM 848 C CA . THR A 1 114 ? -5.613 -10.758 -9.227 1 98.56 114 THR A CA 1
ATOM 849 C C . THR A 1 114 ? -4.602 -11.453 -8.328 1 98.56 114 THR A C 1
ATOM 851 O O . THR A 1 114 ? -4.91 -11.789 -7.18 1 98.56 114 THR A O 1
ATOM 854 N N . ALA A 1 115 ? -3.402 -11.625 -8.844 1 98.19 115 ALA A N 1
ATOM 855 C CA . ALA A 1 115 ? -2.338 -12.312 -8.117 1 98.19 115 ALA A CA 1
ATOM 856 C C . ALA A 1 115 ? -1.667 -11.375 -7.117 1 98.19 115 ALA A C 1
ATOM 858 O O . ALA A 1 115 ? -1.178 -10.305 -7.492 1 98.19 115 ALA A O 1
ATOM 859 N N . SER A 1 116 ? -1.72 -11.695 -5.914 1 98 116 SER A N 1
ATOM 860 C CA . SER A 1 116 ? -0.814 -11.211 -4.879 1 98 116 SER A CA 1
ATOM 861 C C . SER A 1 116 ? 0.176 -12.289 -4.457 1 98 116 SER A C 1
ATOM 863 O O . SER A 1 116 ? 0.545 -13.148 -5.262 1 98 116 SER A O 1
ATOM 865 N N . THR A 1 117 ? 0.796 -12.156 -3.365 1 97 117 THR A N 1
ATOM 866 C CA . THR A 1 117 ? 1.866 -13.086 -3.014 1 97 117 THR A CA 1
ATOM 867 C C . THR A 1 117 ? 1.961 -13.258 -1.5 1 97 117 THR A C 1
ATOM 869 O O . THR A 1 117 ? 1.622 -12.336 -0.747 1 97 117 THR A O 1
ATOM 872 N N . ILE A 1 118 ? 2.428 -14.391 -1.101 1 96.88 118 ILE A N 1
ATOM 873 C CA . ILE A 1 118 ? 2.746 -14.648 0.299 1 96.88 118 ILE A CA 1
ATOM 874 C C . ILE A 1 118 ? 3.768 -13.625 0.795 1 96.88 118 ILE A C 1
ATOM 876 O O . ILE A 1 118 ? 3.83 -13.336 1.992 1 96.88 118 ILE A O 1
ATOM 880 N N . GLY A 1 119 ? 4.449 -13.023 -0.109 1 95.44 119 GLY A N 1
ATOM 881 C CA . GLY A 1 119 ? 5.504 -12.078 0.228 1 95.44 119 GLY A CA 1
ATOM 882 C C . GLY A 1 119 ? 4.992 -10.828 0.92 1 95.44 119 GLY A C 1
ATOM 883 O O . GLY A 1 119 ? 5.762 -10.102 1.551 1 95.44 119 GLY A O 1
ATOM 884 N N . VAL A 1 120 ? 3.672 -10.523 0.835 1 96.69 120 VAL A N 1
ATOM 885 C CA . VAL A 1 120 ? 3.141 -9.297 1.43 1 96.69 120 VAL A CA 1
ATOM 886 C C . VAL A 1 120 ? 3.207 -9.391 2.951 1 96.69 120 VAL A C 1
ATOM 888 O O . VAL A 1 120 ? 3.254 -8.375 3.643 1 96.69 120 VAL A O 1
ATOM 891 N N . TYR A 1 121 ? 3.203 -10.625 3.49 1 95.56 121 TYR A N 1
ATOM 892 C CA . TYR A 1 121 ? 3.215 -10.82 4.934 1 95.56 121 TYR A CA 1
ATOM 893 C C . TYR A 1 121 ? 4.582 -10.484 5.52 1 95.56 121 TYR A C 1
ATOM 895 O O . TYR A 1 121 ? 4.699 -10.195 6.711 1 95.56 121 TYR A O 1
ATOM 903 N N . GLY A 1 122 ? 5.602 -10.555 4.723 1 89.5 122 GLY A N 1
ATOM 904 C CA . GLY A 1 122 ? 6.949 -10.367 5.234 1 89.5 122 GLY A CA 1
ATOM 905 C C . GLY A 1 122 ? 7.457 -11.555 6.031 1 89.5 122 GLY A C 1
ATOM 906 O O . GLY A 1 122 ? 6.992 -12.68 5.84 1 89.5 122 GLY A O 1
ATOM 907 N N . PHE A 1 123 ? 8.492 -11.32 6.852 1 81.19 123 PHE A N 1
ATOM 908 C CA . PHE A 1 123 ? 9.18 -12.43 7.496 1 81.19 123 PHE A CA 1
ATOM 909 C C . PHE A 1 123 ? 9.055 -12.344 9.016 1 81.19 123 PHE A C 1
ATOM 911 O O . PHE A 1 123 ? 9.664 -13.125 9.742 1 81.19 123 PHE A O 1
ATOM 918 N N . ALA A 1 124 ? 8.141 -11.492 9.445 1 78.44 124 ALA A N 1
ATOM 919 C CA . ALA A 1 124 ? 8.117 -11.195 10.875 1 78.44 124 ALA A CA 1
ATOM 920 C C . ALA A 1 124 ? 7.168 -12.141 11.609 1 78.44 124 ALA A C 1
ATOM 922 O O . ALA A 1 124 ? 7.25 -12.281 12.836 1 78.44 124 ALA A O 1
ATOM 923 N N . TYR A 1 125 ? 6.324 -12.859 10.898 1 84.56 125 TYR A N 1
ATOM 924 C CA . TYR A 1 125 ? 5.273 -13.625 11.562 1 84.56 125 TYR A CA 1
ATOM 925 C C . TYR A 1 125 ? 5.602 -15.109 11.57 1 84.56 125 TYR A C 1
ATOM 927 O O . TYR A 1 125 ? 6.305 -15.602 10.68 1 84.56 125 TYR A O 1
ATOM 935 N N . HIS A 1 126 ? 5.117 -15.766 12.609 1 92.12 126 HIS A N 1
ATOM 936 C CA . HIS A 1 126 ? 5.215 -17.219 12.742 1 92.12 126 HIS A CA 1
ATOM 937 C C . HIS A 1 126 ? 3.84 -17.844 12.93 1 92.12 126 HIS A C 1
ATOM 939 O O . HIS A 1 126 ? 2.908 -17.188 13.398 1 92.12 126 HIS A O 1
ATOM 945 N N . GLY A 1 127 ? 3.779 -19.031 12.539 1 96.69 127 GLY A N 1
ATOM 946 C CA . GLY A 1 127 ? 2.508 -19.734 12.633 1 96.69 127 GLY A CA 1
ATOM 947 C C . GLY A 1 127 ? 1.601 -19.484 11.438 1 96.69 127 GLY A C 1
ATOM 948 O O . GLY A 1 127 ? 2.076 -19.203 10.344 1 96.69 127 GLY A O 1
ATOM 949 N N . ALA A 1 128 ? 0.296 -19.703 11.656 1 97.88 128 ALA A N 1
ATOM 950 C CA . ALA A 1 128 ? -0.689 -19.531 10.594 1 97.88 128 ALA A CA 1
ATOM 951 C C . ALA A 1 128 ? -0.857 -18.062 10.234 1 97.88 128 ALA A C 1
ATOM 953 O O . ALA A 1 128 ? -1.124 -17.234 11.102 1 97.88 128 ALA A O 1
ATOM 954 N N . LEU A 1 129 ? -0.617 -17.734 9.047 1 98 129 LEU A N 1
ATOM 955 C CA . LEU A 1 129 ? -0.828 -16.375 8.539 1 98 129 LEU A CA 1
ATOM 956 C C . LEU A 1 129 ? -2.258 -16.203 8.039 1 98 129 LEU A C 1
ATOM 958 O O . LEU A 1 129 ? -2.676 -16.891 7.098 1 98 129 LEU A O 1
ATOM 962 N N . THR A 1 130 ? -3 -15.336 8.68 1 98 130 THR A N 1
ATOM 963 C CA . THR A 1 130 ? -4.383 -15.078 8.281 1 98 130 THR A CA 1
ATOM 964 C C . THR A 1 130 ? -4.484 -13.789 7.477 1 98 130 THR A C 1
ATOM 966 O O . THR A 1 130 ? -3.654 -12.891 7.629 1 98 130 THR A O 1
ATOM 969 N N . GLU A 1 131 ? -5.457 -13.703 6.629 1 98.06 131 GLU A N 1
ATOM 970 C CA . GLU A 1 131 ? -5.555 -12.648 5.625 1 98.06 131 GLU A CA 1
ATOM 971 C C . GLU A 1 131 ? -5.805 -11.289 6.273 1 98.06 131 GLU A C 1
ATOM 973 O O . GLU A 1 131 ? -5.605 -10.25 5.645 1 98.06 131 GLU A O 1
ATOM 978 N N . ASP A 1 132 ? -6.223 -11.203 7.516 1 94.69 132 ASP A N 1
ATOM 979 C CA . ASP A 1 132 ? -6.539 -9.93 8.164 1 94.69 132 ASP A CA 1
ATOM 980 C C . ASP A 1 132 ? -5.355 -9.43 8.992 1 94.69 132 ASP A C 1
ATOM 982 O O . ASP A 1 132 ? -5.418 -8.352 9.578 1 94.69 132 ASP A O 1
ATOM 986 N N . MET A 1 133 ? -4.32 -10.273 9.062 1 95 133 MET A N 1
ATOM 987 C CA . MET A 1 133 ? -3.143 -9.859 9.82 1 95 133 MET A CA 1
ATOM 988 C C . MET A 1 133 ? -2.57 -8.555 9.281 1 95 133 MET A C 1
ATOM 990 O O . MET A 1 133 ? -2.529 -8.352 8.062 1 95 133 MET A O 1
ATOM 994 N N . PRO A 1 134 ? -2.176 -7.645 10.234 1 94.81 134 PRO A N 1
ATOM 995 C CA . PRO A 1 134 ? -1.483 -6.449 9.742 1 94.81 134 PRO A CA 1
ATOM 996 C C . PRO A 1 134 ? -0.177 -6.777 9.023 1 94.81 134 PRO A C 1
ATOM 998 O O . PRO A 1 134 ? 0.444 -7.809 9.297 1 94.81 134 PRO A O 1
ATOM 1001 N N . ILE A 1 135 ? 0.15 -5.934 8.117 1 94.75 135 ILE A N 1
ATOM 1002 C CA . ILE A 1 135 ? 1.266 -6.195 7.219 1 94.75 135 ILE A CA 1
ATOM 1003 C C . ILE A 1 135 ? 2.344 -5.133 7.41 1 94.75 135 ILE A C 1
ATOM 1005 O O . ILE A 1 135 ? 2.037 -3.951 7.574 1 94.75 135 ILE A O 1
ATOM 1009 N N . SER A 1 136 ? 3.607 -5.57 7.375 1 94.19 136 SER A N 1
ATOM 1010 C CA . SER A 1 136 ? 4.734 -4.645 7.449 1 94.19 136 SER A CA 1
ATOM 1011 C C . SER A 1 136 ? 4.816 -3.775 6.195 1 94.19 136 SER A C 1
ATOM 1013 O O . SER A 1 136 ? 4.609 -4.258 5.082 1 94.19 136 SER A O 1
ATOM 1015 N N . PHE A 1 137 ? 5.176 -2.482 6.32 1 93.62 137 PHE A N 1
ATOM 1016 C CA . PHE A 1 137 ? 5.355 -1.582 5.188 1 93.62 137 PHE A CA 1
ATOM 1017 C C . PHE A 1 137 ? 6.82 -1.524 4.77 1 93.62 137 PHE A C 1
ATOM 1019 O O . PHE A 1 137 ? 7.227 -0.618 4.039 1 93.62 137 PHE A O 1
ATOM 1026 N N . GLU A 1 138 ? 7.555 -2.498 5.242 1 90.12 138 GLU A N 1
ATOM 1027 C CA . GLU A 1 138 ? 8.898 -2.652 4.691 1 90.12 138 GLU A CA 1
ATOM 1028 C C . GLU A 1 138 ? 8.844 -2.91 3.188 1 90.12 138 GLU A C 1
ATOM 1030 O O . GLU A 1 138 ? 7.945 -3.594 2.697 1 90.12 138 GLU A O 1
ATOM 1035 N N . HIS A 1 139 ? 9.727 -2.326 2.469 1 86.62 139 HIS A N 1
ATOM 1036 C CA . HIS A 1 139 ? 9.797 -2.434 1.016 1 86.62 139 HIS A CA 1
ATOM 1037 C C . HIS A 1 139 ? 11.125 -3.037 0.569 1 86.62 139 HIS A C 1
ATOM 1039 O O . HIS A 1 139 ? 11.836 -2.443 -0.238 1 86.62 139 HIS A O 1
ATOM 1045 N N . ILE A 1 140 ? 11.367 -4.262 0.876 1 82.38 140 ILE A N 1
ATOM 1046 C CA . ILE A 1 140 ? 12.664 -4.906 0.708 1 82.38 140 ILE A C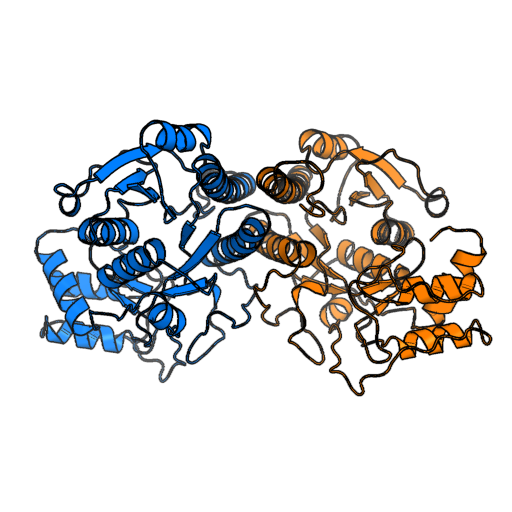A 1
ATOM 1047 C C . ILE A 1 140 ? 12.812 -5.395 -0.731 1 82.38 140 ILE A C 1
ATOM 1049 O O . ILE A 1 140 ? 13.93 -5.621 -1.204 1 82.38 140 ILE A O 1
ATOM 1053 N N . HIS A 1 141 ? 11.672 -5.613 -1.414 1 87.62 141 HIS A N 1
ATOM 1054 C CA . HIS A 1 141 ? 11.648 -6.082 -2.795 1 87.62 141 HIS A CA 1
ATOM 1055 C C . HIS A 1 141 ? 10.469 -5.488 -3.557 1 87.62 141 HIS A C 1
ATOM 1057 O O . HIS A 1 141 ? 9.391 -5.297 -2.988 1 87.62 141 HIS A O 1
ATOM 1063 N N . PRO A 1 142 ? 10.656 -5.25 -4.898 1 91.5 142 PRO A N 1
ATOM 1064 C CA . PRO A 1 142 ? 9.578 -4.637 -5.676 1 91.5 142 PRO A CA 1
ATOM 1065 C C . PRO A 1 142 ? 8.328 -5.52 -5.754 1 91.5 142 PRO A C 1
ATOM 1067 O O . PRO A 1 142 ? 7.207 -5.012 -5.754 1 91.5 142 PRO A O 1
ATOM 1070 N N . ILE A 1 143 ? 8.5 -6.82 -5.73 1 92.06 143 ILE A N 1
ATOM 1071 C CA . ILE A 1 143 ? 7.359 -7.707 -5.949 1 92.06 143 ILE A CA 1
ATOM 1072 C C . ILE A 1 143 ? 6.363 -7.559 -4.805 1 92.06 143 ILE A C 1
ATOM 1074 O O . ILE A 1 143 ? 5.234 -7.105 -5.008 1 92.06 143 ILE A O 1
ATOM 1078 N N . PRO A 1 144 ? 6.797 -7.871 -3.549 1 94.69 144 PRO A N 1
ATOM 1079 C CA . PRO A 1 144 ? 5.82 -7.688 -2.473 1 94.69 144 PRO A CA 1
ATOM 1080 C C . PRO A 1 144 ? 5.371 -6.234 -2.326 1 94.69 144 PRO A C 1
ATOM 1082 O O . PRO A 1 144 ? 4.223 -5.977 -1.949 1 94.69 144 PRO A O 1
ATOM 1085 N N . THR A 1 145 ? 6.246 -5.301 -2.588 1 96.19 145 THR A N 1
ATOM 1086 C CA . THR A 1 145 ? 5.895 -3.891 -2.471 1 96.19 145 THR A CA 1
ATOM 1087 C C . THR A 1 145 ? 4.746 -3.539 -3.416 1 96.19 145 THR A C 1
ATOM 1089 O O . THR A 1 145 ? 3.74 -2.969 -2.994 1 96.19 145 THR A O 1
ATOM 1092 N N . PHE A 1 146 ? 4.836 -3.92 -4.66 1 96.69 146 PHE A N 1
ATOM 1093 C CA . PHE A 1 146 ? 3.822 -3.549 -5.641 1 96.69 146 PHE A CA 1
ATOM 1094 C C . PHE A 1 146 ? 2.57 -4.402 -5.48 1 96.69 146 PHE A C 1
ATOM 1096 O O . PHE A 1 146 ? 1.464 -3.959 -5.785 1 96.69 146 PHE A O 1
ATOM 1103 N N . LYS A 1 147 ? 2.74 -5.59 -4.961 1 97.25 147 LYS A N 1
ATOM 1104 C CA . LYS A 1 147 ? 1.538 -6.359 -4.652 1 97.25 147 LYS A CA 1
ATOM 1105 C C . LYS A 1 147 ? 0.771 -5.742 -3.488 1 97.25 147 LYS A C 1
ATOM 1107 O O . LYS A 1 147 ? -0.461 -5.766 -3.469 1 97.25 147 LYS A O 1
ATOM 1112 N N . LYS A 1 148 ? 1.482 -5.223 -2.496 1 97.44 148 LYS A N 1
ATOM 1113 C CA . LYS A 1 148 ? 0.813 -4.465 -1.444 1 97.44 148 LYS A CA 1
ATOM 1114 C C . LYS A 1 148 ? 0.034 -3.289 -2.025 1 97.44 148 LYS A C 1
ATOM 1116 O O . LYS A 1 148 ? -1.128 -3.074 -1.676 1 97.44 148 LYS A O 1
ATOM 1121 N N . ILE A 1 149 ? 0.674 -2.576 -2.908 1 97.5 149 ILE A N 1
ATOM 1122 C CA . ILE A 1 149 ? 0.048 -1.427 -3.551 1 97.5 149 ILE A CA 1
ATOM 1123 C C . ILE A 1 149 ? -1.188 -1.878 -4.324 1 97.5 149 ILE A C 1
ATOM 1125 O O . ILE A 1 149 ? -2.254 -1.269 -4.215 1 97.5 149 ILE A O 1
ATOM 1129 N N . THR A 1 150 ? -1.069 -2.945 -5.039 1 97.38 150 THR A N 1
ATOM 1130 C CA . THR A 1 150 ? -2.172 -3.459 -5.844 1 97.38 150 THR A CA 1
ATOM 1131 C C . THR A 1 150 ? -3.334 -3.895 -4.957 1 97.38 150 THR A C 1
ATOM 1133 O O . THR A 1 150 ? -4.496 -3.691 -5.305 1 97.38 150 THR A O 1
ATOM 1136 N N . GLU A 1 151 ? -3.057 -4.5 -3.809 1 98.06 151 GLU A N 1
ATOM 1137 C CA . GLU A 1 151 ? -4.121 -4.898 -2.895 1 98.06 151 GLU A CA 1
ATOM 1138 C C . GLU A 1 151 ? -4.898 -3.686 -2.389 1 98.06 151 GLU A C 1
ATOM 1140 O O . GLU A 1 151 ? -6.129 -3.717 -2.307 1 98.06 151 GLU A O 1
ATOM 1145 N N . LEU A 1 152 ? -4.164 -2.668 -2.039 1 97.69 152 LEU A N 1
ATOM 1146 C CA . LEU A 1 152 ? -4.805 -1.45 -1.558 1 97.69 152 LEU A CA 1
ATOM 1147 C C . LEU A 1 152 ? -5.641 -0.805 -2.66 1 97.69 152 LEU A C 1
ATOM 1149 O O . LEU A 1 152 ? -6.77 -0.374 -2.416 1 97.69 152 LEU A O 1
ATOM 1153 N N . LEU A 1 153 ? -5.125 -0.743 -3.869 1 97.56 153 LEU A N 1
ATOM 1154 C CA . LEU A 1 153 ? -5.867 -0.219 -5.008 1 97.56 153 LEU A CA 1
ATOM 1155 C C . LEU A 1 153 ? -7.105 -1.064 -5.285 1 97.56 153 LEU A C 1
ATOM 1157 O O . LEU A 1 153 ? -8.172 -0.528 -5.586 1 97.56 153 LEU A O 1
ATOM 1161 N N . ALA A 1 154 ? -6.895 -2.359 -5.203 1 97.94 154 ALA A N 1
ATOM 1162 C CA . ALA A 1 154 ? -8.008 -3.279 -5.422 1 97.94 154 ALA A CA 1
ATOM 1163 C C . ALA A 1 154 ? -9.164 -2.984 -4.469 1 97.94 154 ALA A C 1
ATOM 1165 O O . ALA A 1 154 ? -10.32 -2.922 -4.887 1 97.94 154 ALA A O 1
ATOM 1166 N N . GLY A 1 155 ? -8.852 -2.848 -3.184 1 97 155 GLY A N 1
ATOM 1167 C CA . GLY A 1 155 ? -9.875 -2.51 -2.209 1 97 155 GLY A CA 1
ATOM 1168 C C . GLY A 1 155 ? -10.594 -1.211 -2.525 1 97 155 GLY A C 1
ATOM 1169 O O . GLY A 1 155 ? -11.828 -1.165 -2.541 1 97 155 GLY A O 1
ATOM 1170 N N . HIS A 1 156 ? -9.828 -0.163 -2.799 1 95.94 156 HIS A N 1
ATOM 1171 C CA . HIS A 1 156 ? -10.398 1.141 -3.123 1 95.94 156 HIS A CA 1
ATOM 1172 C C . HIS A 1 156 ? -11.281 1.065 -4.363 1 95.94 156 HIS A C 1
ATOM 1174 O O . HIS A 1 156 ? -12.422 1.531 -4.348 1 95.94 156 HIS A O 1
ATOM 1180 N N . LEU A 1 157 ? -10.781 0.469 -5.453 1 96.5 157 LEU A N 1
ATOM 1181 C CA . LEU A 1 157 ? -11.484 0.42 -6.727 1 96.5 157 LEU A CA 1
ATOM 1182 C C . LEU A 1 157 ? -12.742 -0.439 -6.617 1 96.5 157 LEU A C 1
ATOM 1184 O O . LEU A 1 157 ? -13.758 -0.144 -7.246 1 96.5 157 LEU A O 1
ATOM 1188 N N . SER A 1 158 ? -12.695 -1.509 -5.793 1 96.69 158 SER A N 1
ATOM 1189 C CA . SER A 1 158 ? -13.883 -2.322 -5.551 1 96.69 158 SER A CA 1
ATOM 1190 C C . SER A 1 158 ? -14.992 -1.504 -4.891 1 96.69 158 SER A C 1
ATOM 1192 O O . SER A 1 158 ? -16.172 -1.769 -5.102 1 96.69 158 SER A O 1
ATOM 1194 N N . ASP A 1 159 ? -14.602 -0.538 -4.094 1 94.06 159 ASP A N 1
ATOM 1195 C CA . ASP A 1 159 ? -15.555 0.279 -3.354 1 94.06 159 ASP A CA 1
ATOM 1196 C C . ASP A 1 159 ? -16.203 1.328 -4.258 1 94.06 159 ASP A C 1
ATOM 1198 O O . ASP A 1 159 ? -17.359 1.7 -4.062 1 94.06 159 ASP A O 1
ATOM 1202 N N . VAL A 1 160 ? -15.445 1.778 -5.266 1 93.56 160 VAL A N 1
ATOM 1203 C CA . VAL A 1 160 ? -15.914 2.973 -5.961 1 93.56 160 VAL A CA 1
ATOM 1204 C C . VAL A 1 160 ? -16.328 2.615 -7.387 1 93.56 160 VAL A C 1
ATOM 1206 O O . VAL A 1 160 ? -16.734 3.486 -8.164 1 93.56 160 VAL A O 1
ATOM 1209 N N . THR A 1 161 ? -16.156 1.377 -7.812 1 94 161 THR A N 1
ATOM 1210 C CA . THR A 1 161 ? -16.625 0.872 -9.102 1 94 161 THR A CA 1
ATOM 1211 C C . THR A 1 161 ? -17.547 -0.333 -8.906 1 94 161 THR A C 1
ATOM 1213 O O . THR A 1 161 ? -17.781 -0.76 -7.777 1 94 161 THR A O 1
ATOM 1216 N N . ASP A 1 162 ? -18.031 -0.852 -9.984 1 94.88 162 ASP A N 1
ATOM 1217 C CA . ASP A 1 162 ? -18.859 -2.055 -9.938 1 94.88 162 ASP A CA 1
ATOM 1218 C C . ASP A 1 162 ? -18.016 -3.309 -10.141 1 94.88 162 ASP A C 1
ATOM 1220 O O . ASP A 1 162 ? -18.547 -4.387 -10.414 1 94.88 162 ASP A O 1
ATOM 1224 N N . VAL A 1 163 ? -16.703 -3.166 -10.086 1 96.94 163 VAL A N 1
ATOM 1225 C CA . VAL A 1 163 ? -15.781 -4.277 -10.289 1 96.94 163 VAL A CA 1
ATOM 1226 C C . VAL A 1 163 ? -15.305 -4.801 -8.938 1 96.94 163 VAL A C 1
ATOM 1228 O O . VAL A 1 163 ? -14.766 -4.047 -8.125 1 96.94 163 VAL A O 1
ATOM 1231 N N . ASN A 1 164 ? -15.539 -6.055 -8.617 1 98 164 ASN A N 1
ATOM 1232 C CA . ASN A 1 164 ? -15.016 -6.719 -7.43 1 98 164 ASN A CA 1
ATOM 1233 C C . ASN A 1 164 ? -13.625 -7.297 -7.684 1 98 164 ASN A C 1
ATOM 1235 O O . ASN A 1 164 ? -13.484 -8.297 -8.391 1 98 164 ASN A O 1
ATOM 1239 N N . VAL A 1 165 ? -12.633 -6.676 -7.176 1 98.44 165 VAL A N 1
ATOM 1240 C CA . VAL A 1 165 ? -11.266 -7.156 -7.348 1 98.44 165 VAL A CA 1
ATOM 1241 C C . VAL A 1 165 ? -10.867 -8.008 -6.145 1 98.44 165 VAL A C 1
ATOM 1243 O O . VAL A 1 165 ? -10.82 -7.516 -5.016 1 98.44 165 VAL A O 1
ATOM 1246 N N . VAL A 1 166 ? -10.586 -9.258 -6.367 1 98.69 166 VAL A N 1
ATOM 1247 C CA . VAL A 1 166 ? -10.258 -10.242 -5.34 1 98.69 166 VAL A CA 1
ATOM 1248 C C . VAL A 1 166 ? -8.766 -10.562 -5.391 1 98.69 166 VAL A C 1
ATOM 1250 O O . VAL A 1 166 ? -8.242 -10.938 -6.438 1 98.69 166 VAL A O 1
ATOM 1253 N N . ASN A 1 167 ? -8.086 -10.375 -4.25 1 98.69 167 ASN A N 1
ATOM 1254 C CA . ASN A 1 167 ? -6.652 -10.648 -4.168 1 98.69 167 ASN A CA 1
ATOM 1255 C C . ASN A 1 167 ? -6.379 -12.102 -3.791 1 98.69 167 ASN A C 1
ATOM 1257 O O . ASN A 1 167 ? -6.898 -12.594 -2.791 1 98.69 167 ASN A O 1
ATOM 1261 N N . ALA A 1 168 ? -5.625 -12.742 -4.605 1 98.94 168 ALA A N 1
ATOM 1262 C CA . ALA A 1 168 ? -5.113 -14.07 -4.262 1 98.94 168 ALA A CA 1
ATOM 1263 C C . ALA A 1 168 ? -3.668 -13.992 -3.785 1 98.94 168 ALA A C 1
ATOM 1265 O O . ALA A 1 168 ? -2.756 -13.758 -4.582 1 98.94 168 ALA A O 1
ATOM 1266 N N . ARG A 1 169 ? -3.438 -14.117 -2.482 1 98.75 169 ARG A N 1
ATOM 1267 C CA . ARG A 1 169 ? -2.078 -14.195 -1.954 1 98.75 169 ARG A CA 1
ATOM 1268 C C . ARG A 1 169 ? -1.492 -15.586 -2.143 1 98.75 169 ARG A C 1
ATOM 1270 O O . ARG A 1 169 ? -1.684 -16.469 -1.3 1 98.75 169 ARG A O 1
ATOM 1277 N N . ILE A 1 170 ? -0.769 -15.695 -3.205 1 98.75 170 ILE A N 1
ATOM 1278 C CA . ILE A 1 170 ? -0.298 -17 -3.678 1 98.75 170 ILE A CA 1
ATOM 1279 C C . ILE A 1 170 ? 0.986 -17.375 -2.943 1 98.75 170 ILE A C 1
ATOM 1281 O O . ILE A 1 170 ? 1.923 -16.578 -2.863 1 98.75 170 ILE A O 1
ATOM 1285 N N . SER A 1 171 ? 1.045 -18.562 -2.404 1 98.12 171 SER A N 1
ATOM 1286 C CA . SER A 1 171 ? 2.195 -19.062 -1.657 1 98.12 171 SER A CA 1
ATOM 1287 C C . SER A 1 171 ? 3.336 -19.453 -2.594 1 98.12 171 SER A C 1
ATOM 1289 O O . SER A 1 171 ? 3.326 -19.094 -3.773 1 98.12 171 SER A O 1
ATOM 1291 N N . GLY A 1 172 ? 4.465 -20.016 -1.995 1 97.44 172 GLY A N 1
ATOM 1292 C CA . GLY A 1 172 ? 5.508 -20.578 -2.844 1 97.44 172 GLY A CA 1
ATOM 1293 C C . GLY A 1 172 ? 5.008 -21.656 -3.773 1 97.44 172 GLY A C 1
ATOM 1294 O O . GLY A 1 172 ? 4.656 -22.75 -3.322 1 97.44 172 GLY A O 1
ATOM 1295 N N . THR A 1 173 ? 4.996 -21.359 -5.07 1 98.31 173 THR A N 1
ATOM 1296 C CA . THR A 1 173 ? 4.445 -22.281 -6.062 1 98.31 173 THR A CA 1
ATOM 1297 C C . THR A 1 173 ? 5.559 -22.953 -6.859 1 98.31 173 THR A C 1
ATOM 1299 O O . THR A 1 173 ? 6.484 -22.281 -7.328 1 98.31 173 THR A O 1
ATOM 1302 N N . TRP A 1 174 ? 5.516 -24.297 -6.953 1 98.06 174 TRP A N 1
ATOM 1303 C CA . TRP A 1 174 ? 6.531 -25.031 -7.699 1 98.06 174 TRP A CA 1
ATOM 1304 C C . TRP A 1 174 ? 5.898 -26.141 -8.539 1 98.06 174 TRP A C 1
ATOM 1306 O O . TRP A 1 174 ? 4.758 -26.531 -8.297 1 98.06 174 TRP A O 1
ATOM 1316 N N . GLY A 1 175 ? 6.555 -26.469 -9.578 1 98.19 175 GLY A N 1
ATOM 1317 C CA . GLY A 1 175 ? 6.031 -27.516 -10.445 1 98.19 175 GLY A CA 1
ATOM 1318 C C . GLY A 1 175 ? 6.301 -27.266 -11.914 1 98.19 175 GLY A C 1
ATOM 1319 O O . GLY A 1 175 ? 7.141 -26.422 -12.266 1 98.19 175 GLY A O 1
ATOM 1320 N N . PRO A 1 176 ? 5.59 -27.984 -12.836 1 97.5 176 PRO A N 1
ATOM 1321 C CA . PRO A 1 176 ? 5.789 -27.906 -14.289 1 97.5 176 PRO A CA 1
ATOM 1322 C C . PRO A 1 176 ? 5.672 -26.469 -14.82 1 97.5 176 PRO A C 1
ATOM 1324 O O . PRO A 1 176 ? 4.676 -25.797 -14.555 1 97.5 176 PRO A O 1
ATOM 1327 N N . GLY A 1 177 ? 6.711 -26.062 -15.539 1 94.75 177 GLY A N 1
ATOM 1328 C CA . GLY A 1 177 ? 6.707 -24.75 -16.188 1 94.75 177 GLY A CA 1
ATOM 1329 C C . GLY A 1 177 ? 7.227 -23.656 -15.281 1 94.75 177 GLY A C 1
ATOM 1330 O O . GLY A 1 177 ? 7.254 -22.484 -15.672 1 94.75 177 GLY A O 1
ATOM 1331 N N . GLY A 1 178 ? 7.645 -24.016 -14.055 1 93.88 178 GLY A N 1
ATOM 1332 C CA . GLY A 1 178 ? 8.078 -23.031 -13.078 1 93.88 178 GLY A CA 1
ATOM 1333 C C . GLY A 1 178 ? 9.398 -22.375 -13.43 1 93.88 178 GLY A C 1
ATOM 1334 O O . GLY A 1 178 ? 10.047 -22.766 -14.406 1 93.88 178 GLY A O 1
ATOM 1335 N N . HIS A 1 179 ? 9.711 -21.297 -12.68 1 86.5 179 HIS A N 1
ATOM 1336 C CA . HIS A 1 179 ? 10.961 -20.578 -12.883 1 86.5 179 HIS A CA 1
ATOM 1337 C C . HIS A 1 179 ? 12.156 -21.391 -12.406 1 86.5 179 HIS A C 1
ATOM 1339 O O . HIS A 1 179 ? 12.109 -22 -11.336 1 86.5 179 HIS A O 1
ATOM 1345 N N . LEU A 1 180 ? 13.242 -21.5 -13.18 1 87.75 180 LEU A N 1
ATOM 1346 C CA . LEU A 1 180 ? 14.492 -22.156 -12.82 1 87.75 180 LEU A CA 1
ATOM 1347 C C . LEU A 1 180 ? 15.695 -21.266 -13.141 1 87.75 180 LEU A C 1
ATOM 1349 O O . LEU A 1 180 ? 15.891 -20.875 -14.289 1 87.75 180 LEU A O 1
ATOM 1353 N N . PRO A 1 181 ? 16.438 -20.828 -12.141 1 89.12 181 PRO A N 1
ATOM 1354 C CA . PRO A 1 181 ? 16.188 -21.094 -10.719 1 89.12 181 PRO A CA 1
ATOM 1355 C C . PRO A 1 181 ? 15.164 -20.156 -10.109 1 89.12 181 PRO A C 1
ATOM 1357 O O . PRO A 1 181 ? 15 -19.031 -10.578 1 89.12 181 PRO A O 1
ATOM 1360 N N . ASP A 1 182 ? 14.398 -20.719 -9.211 1 92 182 ASP A N 1
ATOM 1361 C CA . ASP A 1 182 ? 13.609 -19.828 -8.367 1 92 182 ASP A CA 1
ATOM 1362 C C . ASP A 1 182 ? 14.484 -19.109 -7.352 1 92 182 ASP A C 1
ATOM 1364 O O . ASP A 1 182 ? 15.273 -19.734 -6.648 1 92 182 ASP A O 1
ATOM 1368 N N . PRO A 1 183 ? 14.414 -17.859 -7.273 1 90.19 183 PRO A N 1
ATOM 1369 C CA . PRO A 1 183 ? 15.32 -17.125 -6.383 1 90.19 183 PRO A CA 1
ATOM 1370 C C . PRO A 1 183 ? 14.922 -17.25 -4.914 1 90.19 183 PRO A C 1
ATOM 1372 O O . PRO A 1 183 ? 15.703 -16.891 -4.027 1 90.19 183 PRO A O 1
ATOM 1375 N N . PHE A 1 184 ? 13.758 -17.781 -4.621 1 90.62 184 PHE A N 1
ATOM 1376 C CA . PHE A 1 184 ? 13.227 -17.609 -3.273 1 90.62 184 PHE A CA 1
ATOM 1377 C C . PHE A 1 184 ? 13.242 -18.922 -2.512 1 90.62 184 PHE A C 1
ATOM 1379 O O . PHE A 1 184 ? 13.25 -18.938 -1.279 1 90.62 184 PHE A O 1
ATOM 1386 N N . PHE A 1 185 ? 13.117 -20 -3.148 1 94 185 PHE A N 1
ATOM 1387 C CA . PHE A 1 185 ? 13.156 -21.281 -2.453 1 94 185 PHE A CA 1
ATOM 1388 C C . PHE A 1 185 ? 13.75 -22.375 -3.348 1 94 185 PHE A C 1
ATOM 1390 O O . PHE A 1 185 ? 13.781 -22.219 -4.57 1 94 185 PHE A O 1
ATOM 1397 N N . ALA A 1 186 ? 14.148 -23.453 -2.875 1 97.06 186 ALA A N 1
ATOM 1398 C CA . ALA A 1 186 ? 15.078 -24.375 -3.508 1 97.06 186 ALA A CA 1
ATOM 1399 C C . ALA A 1 186 ? 14.328 -25.469 -4.281 1 97.06 186 ALA A C 1
ATOM 1401 O O . ALA A 1 186 ? 14.914 -26.141 -5.125 1 97.06 186 ALA A O 1
ATOM 1402 N N . ALA A 1 187 ? 13.07 -25.656 -4.059 1 97.56 187 ALA A N 1
ATOM 1403 C CA . ALA A 1 187 ? 12.32 -26.844 -4.469 1 97.56 187 ALA A CA 1
ATOM 1404 C C . ALA A 1 187 ? 12.453 -27.078 -5.973 1 97.56 187 ALA A C 1
ATOM 1406 O O . ALA A 1 187 ? 12.758 -28.188 -6.402 1 97.56 187 ALA A O 1
ATOM 1407 N N . PRO A 1 188 ? 12.297 -26.047 -6.805 1 97.56 188 PRO A N 1
ATOM 1408 C CA . PRO A 1 188 ? 12.414 -26.281 -8.242 1 97.56 188 PRO A CA 1
ATOM 1409 C C . PRO A 1 188 ? 13.805 -26.766 -8.648 1 97.56 188 PRO A C 1
ATOM 1411 O O . PRO A 1 188 ? 13.93 -27.703 -9.453 1 97.56 188 PRO A O 1
ATOM 1414 N N . SER A 1 189 ? 14.852 -26.156 -8.07 1 97 189 SER A N 1
ATOM 1415 C CA . SER A 1 189 ? 16.219 -26.547 -8.391 1 97 189 SER A CA 1
ATOM 1416 C C . SER A 1 189 ? 16.5 -27.984 -7.926 1 97 189 SER A C 1
ATOM 1418 O O . SER A 1 189 ? 17.203 -28.734 -8.609 1 97 189 SER A O 1
ATOM 1420 N N . LEU A 1 190 ? 15.992 -28.328 -6.777 1 97.62 190 LEU A N 1
ATOM 1421 C CA . LEU A 1 190 ? 16.188 -29.672 -6.25 1 97.62 190 LEU A CA 1
ATOM 1422 C C . LEU A 1 190 ? 15.5 -30.703 -7.137 1 97.62 190 LEU A C 1
ATOM 1424 O O . LEU A 1 190 ? 16.078 -31.75 -7.453 1 97.62 190 LEU A O 1
ATOM 1428 N N . ALA A 1 191 ? 14.258 -30.438 -7.527 1 97.62 191 ALA A N 1
ATOM 1429 C CA . ALA A 1 191 ? 13.523 -31.344 -8.414 1 97.62 191 ALA A CA 1
ATOM 1430 C C . ALA A 1 191 ? 14.242 -31.516 -9.75 1 97.62 191 ALA A C 1
ATOM 1432 O O . ALA A 1 191 ? 14.312 -32.625 -10.289 1 97.62 191 ALA A O 1
ATOM 1433 N N . HIS A 1 192 ? 14.695 -30.391 -10.266 1 97 192 HIS A N 1
ATOM 1434 C CA . HIS A 1 192 ? 15.422 -30.438 -11.523 1 97 192 HIS A CA 1
ATOM 1435 C C . HIS A 1 192 ? 16.672 -31.312 -11.422 1 97 192 HIS A C 1
ATOM 1437 O O . HIS A 1 192 ? 16.938 -32.125 -12.297 1 97 192 HIS A O 1
ATOM 1443 N N . ALA A 1 193 ? 17.453 -31.109 -10.375 1 96.88 193 ALA A N 1
ATOM 1444 C CA . ALA A 1 193 ? 18.656 -31.922 -10.141 1 96.88 193 ALA A CA 1
ATOM 1445 C C . ALA A 1 193 ? 18.312 -33.406 -10.039 1 96.88 193 ALA A C 1
ATOM 1447 O O . ALA A 1 193 ? 19.016 -34.25 -10.602 1 96.88 193 ALA A O 1
ATOM 1448 N N . ALA A 1 194 ? 17.266 -33.719 -9.336 1 97.44 194 ALA A N 1
ATOM 1449 C CA . ALA A 1 194 ? 16.828 -35.094 -9.18 1 97.44 194 ALA A CA 1
ATOM 1450 C C . ALA A 1 194 ? 16.469 -35.719 -10.523 1 97.44 194 ALA A C 1
ATOM 1452 O O . ALA A 1 194 ? 16.844 -36.844 -10.805 1 97.44 194 ALA A O 1
ATOM 1453 N N . ALA A 1 195 ? 15.703 -34.938 -11.312 1 96.88 195 ALA A N 1
ATOM 1454 C CA . ALA A 1 195 ? 15.289 -35.438 -12.625 1 96.88 195 ALA A CA 1
ATOM 1455 C C . ALA A 1 195 ? 16.5 -35.75 -13.5 1 96.88 195 ALA A C 1
ATOM 1457 O O . ALA A 1 195 ? 16.469 -36.688 -14.273 1 96.88 195 ALA A O 1
ATOM 1458 N N . LEU A 1 196 ? 17.516 -34.969 -13.352 1 94.81 196 LEU A N 1
ATOM 1459 C CA . LEU A 1 196 ? 18.703 -35.094 -14.172 1 94.81 196 LEU A CA 1
ATOM 1460 C C . LEU A 1 196 ? 19.719 -36.031 -13.5 1 94.81 196 LEU A C 1
ATOM 1462 O O . LEU A 1 196 ? 20.781 -36.312 -14.062 1 94.81 196 LEU A O 1
ATOM 1466 N N . ARG A 1 197 ? 19.422 -36.531 -12.32 1 94.62 197 ARG A N 1
ATOM 1467 C CA . ARG A 1 197 ? 20.344 -37.312 -11.516 1 94.62 197 ARG A CA 1
ATOM 1468 C C . ARG A 1 197 ? 21.703 -36.625 -11.398 1 94.62 197 ARG A C 1
ATOM 1470 O O . ARG A 1 197 ? 22.75 -37.25 -11.633 1 94.62 197 ARG A O 1
ATOM 1477 N N . ALA A 1 198 ? 21.594 -35.344 -11.086 1 94.31 198 ALA A N 1
ATOM 1478 C CA . ALA A 1 198 ? 22.781 -34.469 -10.953 1 94.31 198 ALA A CA 1
ATOM 1479 C C . ALA A 1 198 ? 22.781 -33.75 -9.609 1 94.31 198 ALA A C 1
ATOM 1481 O O . ALA A 1 198 ? 21.828 -33.844 -8.852 1 94.31 198 ALA 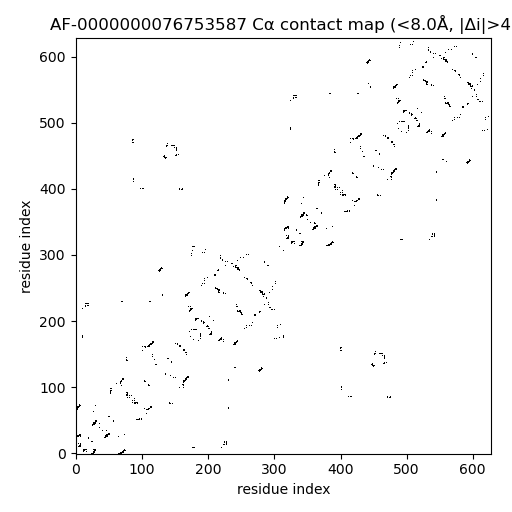A O 1
ATOM 1482 N N . GLU A 1 199 ? 23.953 -33.062 -9.344 1 93.88 199 GLU A N 1
ATOM 1483 C CA . GLU A 1 199 ? 24.047 -32.219 -8.156 1 93.88 199 GLU A CA 1
ATOM 1484 C C . GLU A 1 199 ? 23.188 -30.953 -8.297 1 93.88 199 GLU A C 1
ATOM 1486 O O . GLU A 1 199 ? 23.156 -30.344 -9.367 1 93.88 199 GLU A O 1
ATOM 1491 N N . PRO A 1 200 ? 22.484 -30.656 -7.258 1 94.94 200 PRO A N 1
ATOM 1492 C CA . PRO A 1 200 ? 21.656 -29.453 -7.352 1 94.94 200 PRO A CA 1
ATOM 1493 C C . PRO A 1 200 ? 22.484 -28.172 -7.516 1 94.94 200 PRO A C 1
ATOM 1495 O O . PRO A 1 200 ? 23.531 -28.031 -6.887 1 94.94 200 PRO A O 1
ATOM 1498 N N . ASP A 1 201 ? 22.125 -27.344 -8.43 1 94.62 201 ASP A N 1
ATOM 1499 C CA . ASP A 1 201 ? 22.641 -25.984 -8.531 1 94.62 201 ASP A CA 1
ATOM 1500 C C . ASP A 1 201 ? 21.75 -25 -7.77 1 94.62 201 ASP A C 1
ATOM 1502 O O . ASP A 1 201 ? 20.672 -24.641 -8.234 1 94.62 201 ASP A O 1
ATOM 1506 N N . LEU A 1 202 ? 22.203 -24.5 -6.617 1 95.75 202 LEU A N 1
ATOM 1507 C CA . LEU A 1 202 ? 21.391 -23.656 -5.742 1 95.75 202 LEU A CA 1
ATOM 1508 C C . LEU A 1 202 ? 21.922 -22.219 -5.746 1 95.75 202 LEU A C 1
ATOM 1510 O O . LEU A 1 202 ? 21.531 -21.406 -4.895 1 95.75 202 LEU A O 1
ATOM 1514 N N . SER A 1 203 ? 22.828 -21.891 -6.691 1 94.31 203 SER A N 1
ATOM 1515 C CA . SER A 1 203 ? 23.5 -20.594 -6.746 1 94.31 203 SER A CA 1
ATOM 1516 C C . SER A 1 203 ? 22.531 -19.484 -7.164 1 94.31 203 SER A C 1
ATOM 1518 O O . SER A 1 203 ? 22.828 -18.297 -6.992 1 94.31 203 SER A O 1
ATOM 1520 N N . GLY A 1 204 ? 21.406 -19.875 -7.766 1 93.25 204 GLY A N 1
ATOM 1521 C CA . GLY A 1 204 ? 20.438 -18.891 -8.211 1 93.25 204 GLY A CA 1
ATOM 1522 C C . GLY A 1 204 ? 19.562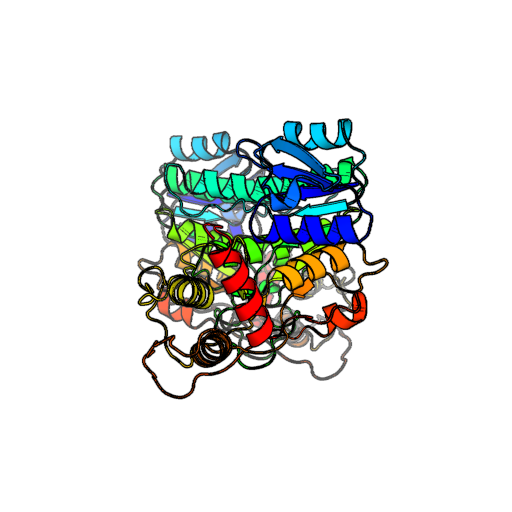 -18.359 -7.09 1 93.25 204 GLY A C 1
ATOM 1523 O O . GLY A 1 204 ? 18.797 -17.406 -7.285 1 93.25 204 GLY A O 1
ATOM 1524 N N . LEU A 1 205 ? 19.625 -18.891 -5.891 1 94.25 205 LEU A N 1
ATOM 1525 C CA . LEU A 1 205 ? 18.859 -18.453 -4.734 1 94.25 205 LEU A CA 1
ATOM 1526 C C . LEU A 1 205 ? 19.406 -17.141 -4.18 1 94.25 205 LEU A C 1
ATOM 1528 O O . LEU A 1 205 ? 20.609 -16.891 -4.258 1 94.25 205 LEU A O 1
ATOM 1532 N N . LEU A 1 206 ? 18.562 -16.328 -3.604 1 88.94 206 LEU A N 1
ATOM 1533 C CA . LEU A 1 206 ? 18.953 -15.047 -3.021 1 88.94 206 LEU A CA 1
ATOM 1534 C C . LEU A 1 206 ? 19.828 -15.25 -1.796 1 88.94 206 LEU A C 1
ATOM 1536 O O . LEU A 1 206 ? 20.625 -14.367 -1.443 1 88.94 206 LEU A O 1
ATOM 1540 N N . ALA A 1 207 ? 19.656 -16.359 -1.11 1 90.5 207 ALA A N 1
ATOM 1541 C CA . ALA A 1 207 ? 20.453 -16.734 0.052 1 90.5 207 ALA A CA 1
ATOM 1542 C C . ALA A 1 207 ? 20.719 -18.25 0.071 1 90.5 207 ALA A C 1
ATOM 1544 O O . ALA A 1 207 ? 19.906 -19.031 -0.429 1 90.5 207 ALA A O 1
ATOM 1545 N N . PRO A 1 208 ? 21.828 -18.594 0.643 1 93.31 208 PRO A N 1
ATOM 1546 C CA . PRO A 1 208 ? 22.062 -20.031 0.747 1 93.31 208 PRO A CA 1
ATOM 1547 C C . PRO A 1 208 ? 20.953 -20.766 1.507 1 93.31 208 PRO A C 1
ATOM 1549 O O . PRO A 1 208 ? 20.625 -20.375 2.629 1 93.31 208 PRO A O 1
ATOM 1552 N N . PRO A 1 209 ? 20.484 -21.766 0.884 1 95.25 209 PRO A N 1
ATOM 1553 C CA . PRO A 1 209 ? 19.359 -22.453 1.533 1 95.25 209 PRO A CA 1
ATOM 1554 C C . PRO A 1 209 ? 19.797 -23.297 2.719 1 95.25 209 PRO A C 1
ATOM 1556 O O . PRO A 1 209 ? 20.891 -23.859 2.713 1 95.25 209 PRO A O 1
ATOM 1559 N N . LYS A 1 210 ? 19 -23.375 3.709 1 96.31 210 LYS A N 1
ATOM 1560 C CA . LYS A 1 210 ? 19.156 -24.266 4.855 1 96.31 210 LYS A CA 1
ATOM 1561 C C . LYS A 1 210 ? 18.094 -25.375 4.84 1 96.31 210 LYS A C 1
ATOM 1563 O O . LYS A 1 210 ? 17.047 -25.234 4.211 1 96.31 210 LYS A O 1
ATOM 1568 N N . ALA A 1 211 ? 18.406 -26.469 5.566 1 96.44 211 ALA A N 1
ATOM 1569 C CA . ALA A 1 211 ? 17.484 -27.594 5.621 1 96.44 211 ALA A CA 1
ATOM 1570 C C . ALA A 1 211 ? 16.141 -27.188 6.219 1 96.44 211 ALA A C 1
ATOM 1572 O O . ALA A 1 211 ? 15.094 -27.656 5.777 1 96.44 211 ALA A O 1
ATOM 1573 N N . GLU A 1 212 ? 16.234 -26.266 7.125 1 95.56 212 GLU A N 1
ATOM 1574 C CA . GLU A 1 212 ? 15.047 -25.922 7.91 1 95.56 212 GLU A CA 1
ATOM 1575 C C . GLU A 1 212 ? 14.289 -24.766 7.277 1 95.56 212 GLU A C 1
ATOM 1577 O O . GLU A 1 212 ? 13.188 -24.422 7.715 1 95.56 212 GLU A O 1
ATOM 1582 N N . ASP A 1 213 ? 14.867 -24.094 6.227 1 94.5 213 ASP A N 1
ATOM 1583 C CA . ASP A 1 213 ? 14.094 -23.078 5.531 1 94.5 213 ASP A CA 1
ATOM 1584 C C . ASP A 1 213 ? 12.75 -23.625 5.059 1 94.5 213 ASP A C 1
ATOM 1586 O O . ASP A 1 213 ? 12.703 -24.688 4.434 1 94.5 213 ASP A O 1
ATOM 1590 N N . ALA A 1 214 ? 11.734 -22.984 5.504 1 95.5 214 ALA A N 1
ATOM 1591 C CA . ALA A 1 214 ? 10.398 -23.484 5.191 1 95.5 214 ALA A CA 1
ATOM 1592 C C . ALA A 1 214 ? 9.469 -22.359 4.766 1 95.5 214 ALA A C 1
ATOM 1594 O O . ALA A 1 214 ? 9.656 -21.203 5.164 1 95.5 214 ALA A O 1
ATOM 1595 N N . LEU A 1 215 ? 8.516 -22.625 3.979 1 96.12 215 LEU A N 1
ATOM 1596 C CA . LEU A 1 215 ? 7.391 -21.766 3.611 1 96.12 215 LEU A CA 1
ATOM 1597 C C . LEU A 1 215 ? 6.195 -22.609 3.154 1 96.12 215 LEU A C 1
ATOM 1599 O O . LEU A 1 215 ? 6.309 -23.828 3.002 1 96.12 215 LEU A O 1
ATOM 1603 N N . ASP A 1 216 ? 5.117 -22 3.082 1 98.19 216 ASP A N 1
ATOM 1604 C CA . ASP A 1 216 ? 3.984 -22.703 2.48 1 98.19 216 ASP A CA 1
ATOM 1605 C C . ASP A 1 216 ? 4.223 -22.953 0.994 1 98.19 216 ASP A C 1
ATOM 1607 O O . ASP A 1 216 ? 4.246 -22.016 0.195 1 98.19 216 ASP A O 1
ATOM 1611 N N . LEU A 1 217 ? 4.461 -24.172 0.654 1 98.12 217 LEU A N 1
ATOM 1612 C CA . LEU A 1 217 ? 4.719 -24.594 -0.72 1 98.12 217 LEU A CA 1
ATOM 1613 C C . LEU A 1 217 ? 3.486 -25.25 -1.326 1 98.12 217 LEU A C 1
ATOM 1615 O O . LEU A 1 217 ? 2.916 -26.172 -0.735 1 98.12 217 LEU A O 1
ATOM 1619 N N . LEU A 1 218 ? 3.045 -24.734 -2.414 1 98.75 218 LEU A N 1
ATOM 1620 C CA . LEU A 1 218 ? 1.882 -25.266 -3.113 1 98.75 218 LEU A CA 1
ATOM 1621 C C . LEU A 1 218 ? 2.256 -25.734 -4.52 1 98.75 218 LEU A C 1
ATOM 1623 O O . LEU A 1 218 ? 2.992 -25.047 -5.227 1 98.75 218 LEU A O 1
ATOM 1627 N N . TYR A 1 219 ? 1.786 -26.922 -4.863 1 98.81 219 TYR A N 1
ATOM 1628 C CA . TYR A 1 219 ? 2.029 -27.422 -6.211 1 98.81 219 TYR A CA 1
ATOM 1629 C C . TYR A 1 219 ? 1.244 -26.609 -7.242 1 98.81 219 TYR A C 1
ATOM 1631 O O . TYR A 1 219 ? 0.085 -26.266 -7.016 1 98.81 219 TYR A O 1
ATOM 1639 N N . VAL A 1 220 ? 1.802 -26.328 -8.383 1 98.75 220 VAL A N 1
ATOM 1640 C CA . VAL A 1 220 ? 1.294 -25.344 -9.328 1 98.75 220 VAL A CA 1
ATOM 1641 C C . VAL A 1 220 ? -0.066 -25.781 -9.859 1 98.75 220 VAL A C 1
ATOM 1643 O O . VAL A 1 220 ? -0.93 -24.953 -10.141 1 98.75 220 VAL A O 1
ATOM 1646 N N . LYS A 1 221 ? -0.322 -27.047 -10.039 1 98.75 221 LYS A N 1
ATOM 1647 C CA . LYS A 1 221 ? -1.626 -27.531 -10.492 1 98.75 221 LYS A CA 1
ATOM 1648 C C . LYS A 1 221 ? -2.721 -27.156 -9.492 1 98.75 221 LYS A C 1
ATOM 1650 O O . LYS A 1 221 ? -3.834 -26.797 -9.883 1 98.75 221 LYS A O 1
ATOM 1655 N N . ASP A 1 222 ? -2.361 -27.266 -8.195 1 98.94 222 ASP A N 1
ATOM 1656 C CA . ASP A 1 222 ? -3.293 -26.828 -7.156 1 98.94 222 ASP A CA 1
ATOM 1657 C C . ASP A 1 222 ? -3.447 -25.312 -7.156 1 98.94 222 ASP A C 1
ATOM 1659 O O . ASP A 1 222 ? -4.543 -24.797 -6.93 1 98.94 222 ASP A O 1
ATOM 1663 N N . THR A 1 223 ? -2.355 -24.578 -7.367 1 98.88 223 THR A N 1
ATOM 1664 C CA . THR A 1 223 ? -2.438 -23.125 -7.461 1 98.88 223 THR A CA 1
ATOM 1665 C C . THR A 1 223 ? -3.412 -22.703 -8.555 1 98.88 223 THR A C 1
ATOM 1667 O O . THR A 1 223 ? -4.305 -21.875 -8.328 1 98.88 223 THR A O 1
ATOM 1670 N N . GLY A 1 224 ? -3.215 -23.297 -9.766 1 98.88 224 GLY A N 1
ATOM 1671 C CA . GLY A 1 224 ? -4.117 -23 -10.867 1 98.88 224 GLY A CA 1
ATOM 1672 C C . GLY A 1 224 ? -5.57 -23.297 -10.547 1 98.88 224 GLY A C 1
ATOM 1673 O O . GLY A 1 224 ? -6.457 -22.5 -10.859 1 98.88 224 GLY A O 1
ATOM 1674 N N . ARG A 1 225 ? -5.801 -24.469 -9.922 1 98.88 225 ARG A N 1
ATOM 1675 C CA . ARG A 1 225 ? -7.16 -24.859 -9.555 1 98.88 225 ARG A CA 1
ATOM 1676 C C . ARG A 1 225 ? -7.762 -23.859 -8.562 1 98.88 225 ARG A C 1
ATOM 1678 O O . ARG A 1 225 ? -8.938 -23.5 -8.672 1 98.88 225 ARG A O 1
ATOM 1685 N N . ALA A 1 226 ? -6.973 -23.438 -7.562 1 98.94 226 ALA A N 1
ATOM 1686 C CA . ALA A 1 226 ? -7.461 -22.484 -6.574 1 98.94 226 ALA A CA 1
ATOM 1687 C C . ALA A 1 226 ? -7.898 -21.172 -7.242 1 98.94 226 ALA A C 1
ATOM 1689 O O . ALA A 1 226 ? -8.961 -20.641 -6.93 1 98.94 226 ALA A O 1
ATOM 1690 N N . LEU A 1 227 ? -7.113 -20.672 -8.18 1 98.94 227 LEU A N 1
ATOM 1691 C CA . LEU A 1 227 ? -7.43 -19.438 -8.875 1 98.94 227 LEU A CA 1
ATOM 1692 C C . LEU A 1 227 ? -8.68 -19.594 -9.734 1 98.94 227 LEU A C 1
ATOM 1694 O O . LEU A 1 227 ? -9.523 -18.703 -9.789 1 98.94 227 LEU A O 1
ATOM 1698 N N . ALA A 1 228 ? -8.805 -20.75 -10.391 1 98.88 228 ALA A N 1
ATOM 1699 C CA . ALA A 1 228 ? -10 -21.031 -11.172 1 98.88 228 ALA A CA 1
ATOM 1700 C C . ALA A 1 228 ? -11.25 -21.047 -10.289 1 98.88 228 ALA A C 1
ATOM 1702 O O . ALA A 1 228 ? -12.273 -20.469 -10.641 1 98.88 228 ALA A O 1
ATOM 1703 N N . LEU A 1 229 ? -11.102 -21.719 -9.156 1 98.88 229 LEU A N 1
ATOM 1704 C CA . LEU A 1 229 ? -12.234 -21.828 -8.242 1 98.88 229 LEU A CA 1
ATOM 1705 C C . LEU A 1 229 ? -12.641 -20.453 -7.719 1 98.88 229 LEU A C 1
ATOM 1707 O O . LEU A 1 229 ? -13.836 -20.156 -7.598 1 98.88 229 LEU A O 1
ATOM 1711 N N . LEU A 1 230 ? -11.68 -19.609 -7.367 1 98.88 230 LEU A N 1
ATOM 1712 C CA . LEU A 1 230 ? -11.984 -18.25 -6.938 1 98.88 230 LEU A CA 1
ATOM 1713 C C . LEU A 1 230 ? -12.742 -17.484 -8.023 1 98.88 230 LEU A C 1
ATOM 1715 O O . LEU A 1 230 ? -13.719 -16.797 -7.734 1 98.88 230 LEU A O 1
ATOM 1719 N N . GLN A 1 231 ? -12.297 -17.609 -9.266 1 98.81 231 GLN A N 1
ATOM 1720 C CA . GLN A 1 231 ? -12.914 -16.906 -10.375 1 98.81 231 GLN A CA 1
ATOM 1721 C C . GLN A 1 231 ? -14.344 -17.391 -10.609 1 98.81 231 GLN A C 1
ATOM 1723 O O . GLN A 1 231 ? -15.227 -16.594 -10.945 1 98.81 231 GLN A O 1
ATOM 1728 N N . LEU A 1 232 ? -14.586 -18.672 -10.414 1 98.31 232 LEU A N 1
ATOM 1729 C CA . LEU A 1 232 ? -15.844 -19.281 -10.82 1 98.31 232 LEU A CA 1
ATOM 1730 C C . LEU A 1 232 ? -16.828 -19.344 -9.656 1 98.31 232 LEU A C 1
ATOM 1732 O O . LEU A 1 232 ? -18 -19.641 -9.844 1 98.31 232 LEU A O 1
ATOM 1736 N N . ALA A 1 233 ? -16.297 -19.047 -8.414 1 98.12 233 ALA A N 1
ATOM 1737 C CA . ALA A 1 233 ? -17.172 -19.094 -7.242 1 98.12 233 ALA A CA 1
ATOM 1738 C C . ALA A 1 233 ? -18.406 -18.234 -7.445 1 98.12 233 ALA A C 1
ATOM 1740 O O . ALA A 1 233 ? -18.328 -17.141 -8.008 1 98.12 233 ALA A O 1
ATOM 1741 N N . GLU A 1 234 ? -19.531 -18.734 -7.07 1 96.06 234 GLU A N 1
ATOM 1742 C CA . GLU A 1 234 ? -20.766 -17.953 -7.152 1 96.06 234 GLU A CA 1
ATOM 1743 C C . GLU A 1 234 ? -20.719 -16.734 -6.234 1 96.06 234 GLU A C 1
ATOM 1745 O O . GLU A 1 234 ? -21.078 -15.633 -6.641 1 96.06 234 GLU A O 1
ATOM 1750 N N . GLU A 1 235 ? -20.297 -17.016 -5.012 1 96.38 235 GLU A N 1
ATOM 1751 C CA . GLU A 1 235 ? -20.203 -15.961 -4.004 1 96.38 235 GLU A CA 1
ATOM 1752 C C . GLU A 1 235 ? -18.875 -16.016 -3.26 1 96.38 235 GLU A C 1
ATOM 1754 O O . GLU A 1 235 ? -18.406 -17.109 -2.912 1 96.38 235 GLU A O 1
ATOM 1759 N N . LEU A 1 236 ? -18.219 -14.938 -3.195 1 98.19 236 LEU A N 1
ATOM 1760 C CA . LEU A 1 236 ? -17.047 -14.75 -2.342 1 98.19 236 LEU A CA 1
ATOM 1761 C C . LEU A 1 236 ? -17.344 -13.758 -1.226 1 98.19 236 LEU A C 1
ATOM 1763 O O . LEU A 1 236 ? -17.875 -12.672 -1.479 1 98.19 236 LEU A O 1
ATOM 1767 N N . HIS A 1 237 ? -16.984 -14.141 -0.03 1 98 237 HIS A N 1
ATOM 1768 C CA . HIS A 1 237 ? -17.359 -13.32 1.119 1 98 237 HIS A CA 1
ATOM 1769 C C . HIS A 1 237 ? -16.203 -12.422 1.555 1 98 237 HIS A C 1
ATOM 1771 O O . HIS A 1 237 ? -16.344 -11.633 2.492 1 98 237 HIS A O 1
ATOM 1777 N N . HIS A 1 238 ? -15.078 -12.562 0.918 1 97.81 238 HIS A N 1
ATOM 1778 C CA . HIS A 1 238 ? -13.891 -11.797 1.271 1 97.81 238 HIS A CA 1
ATOM 1779 C C . HIS A 1 238 ? -13.219 -11.211 0.031 1 97.81 238 HIS A C 1
ATOM 1781 O O . HIS A 1 238 ? -13.508 -11.633 -1.091 1 97.81 238 HIS A O 1
ATOM 1787 N N . SER A 1 239 ? -12.406 -10.227 0.251 1 97.38 239 SER A N 1
ATOM 1788 C CA . SER A 1 239 ? -11.711 -9.578 -0.855 1 97.38 239 SER A CA 1
ATOM 1789 C C . SER A 1 239 ? -10.297 -10.133 -1.02 1 97.38 239 SER A C 1
ATOM 1791 O O . SER A 1 239 ? -9.617 -9.828 -2.004 1 97.38 239 SER A O 1
ATOM 1793 N N . THR A 1 240 ? -9.82 -10.883 -0.062 1 98.62 240 THR A N 1
ATOM 1794 C CA . THR A 1 240 ? -8.469 -11.445 -0.08 1 98.62 240 THR A CA 1
ATOM 1795 C C . THR A 1 240 ? -8.477 -12.898 0.378 1 98.62 240 THR A C 1
ATOM 1797 O O . THR A 1 240 ? -9.125 -13.234 1.372 1 98.62 240 THR A O 1
ATOM 1800 N N . TYR A 1 241 ? -7.777 -13.719 -0.365 1 98.88 241 TYR A N 1
ATOM 1801 C CA . TYR A 1 241 ? -7.672 -15.141 -0.043 1 98.88 241 TYR A CA 1
ATOM 1802 C C . TYR A 1 241 ? -6.219 -15.594 -0.074 1 98.88 241 TYR A C 1
ATOM 1804 O O . TYR A 1 241 ? -5.48 -15.273 -1.007 1 98.88 241 TYR A O 1
ATOM 1812 N N . ASN A 1 242 ? -5.855 -16.297 0.96 1 98.88 242 ASN A N 1
ATOM 1813 C CA . ASN A 1 242 ? -4.625 -17.078 0.902 1 98.88 242 ASN A CA 1
ATOM 1814 C C . ASN A 1 242 ? -4.766 -18.281 -0.02 1 98.88 242 ASN A C 1
ATOM 1816 O O . ASN A 1 242 ? -5.727 -19.047 0.09 1 98.88 242 ASN A O 1
ATOM 1820 N N . VAL A 1 243 ? -3.861 -18.375 -0.958 1 98.94 243 VAL A N 1
ATOM 1821 C CA . VAL A 1 243 ? -3.773 -19.531 -1.849 1 98.94 243 VAL A CA 1
ATOM 1822 C C . VAL A 1 243 ? -2.508 -20.328 -1.541 1 98.94 243 VAL A C 1
ATOM 1824 O O . VAL A 1 243 ? -1.421 -19.984 -2.012 1 98.94 243 VAL A O 1
ATOM 1827 N N . GLY A 1 244 ? -2.629 -21.344 -0.774 1 98.75 244 GLY A N 1
ATOM 1828 C CA . GLY A 1 244 ? -1.509 -22.141 -0.304 1 98.75 244 GLY A CA 1
ATOM 1829 C C . GLY A 1 244 ? -1.902 -23.562 0.073 1 98.75 244 GLY A C 1
ATOM 1830 O O . GLY A 1 244 ? -3.039 -23.969 -0.16 1 98.75 244 GLY A O 1
ATOM 1831 N N . SER A 1 245 ? -0.97 -24.312 0.551 1 98.5 245 SER A N 1
ATOM 1832 C CA . SER A 1 245 ? -1.212 -25.688 0.977 1 98.5 245 SER A CA 1
ATOM 1833 C C . SER A 1 245 ? -1.797 -25.734 2.385 1 98.5 245 SER A C 1
ATOM 1835 O O . SER A 1 245 ? -2.418 -26.734 2.771 1 98.5 245 SER A O 1
ATOM 1837 N N . GLY A 1 246 ? -1.571 -24.656 3.137 1 98.31 246 GLY A N 1
ATOM 1838 C CA . GLY A 1 246 ? -1.997 -24.625 4.527 1 98.31 246 GLY A CA 1
ATOM 1839 C C . GLY A 1 246 ? -0.993 -25.266 5.473 1 98.31 246 GLY A C 1
ATOM 1840 O O . GLY A 1 246 ? -1.296 -25.484 6.645 1 98.31 246 GLY A O 1
ATOM 1841 N N . ARG A 1 247 ? 0.184 -25.547 4.93 1 97.38 247 ARG A N 1
ATOM 1842 C CA . ARG A 1 247 ? 1.235 -26.141 5.746 1 97.38 247 ARG A CA 1
ATOM 1843 C C . ARG A 1 247 ? 2.605 -25.594 5.359 1 97.38 247 ARG A C 1
ATOM 1845 O O . ARG A 1 247 ? 2.842 -25.266 4.195 1 97.38 247 ARG A O 1
ATOM 1852 N N . ALA A 1 248 ? 3.455 -25.547 6.34 1 97.5 248 ALA A N 1
ATOM 1853 C CA . ALA A 1 248 ? 4.852 -25.219 6.051 1 97.5 248 ALA A CA 1
ATOM 1854 C C . ALA A 1 248 ? 5.598 -26.438 5.52 1 97.5 248 ALA A C 1
ATOM 1856 O O . ALA A 1 248 ? 5.422 -27.547 6.023 1 97.5 248 ALA A O 1
ATOM 1857 N N . THR A 1 249 ? 6.336 -26.25 4.457 1 97.94 249 THR A N 1
ATOM 1858 C CA . THR A 1 249 ? 7.184 -27.281 3.877 1 97.94 249 THR A CA 1
ATOM 1859 C C . THR A 1 249 ? 8.648 -26.844 3.889 1 97.94 249 THR A C 1
ATOM 1861 O O . THR A 1 249 ? 9 -25.812 3.309 1 97.94 249 THR A O 1
ATOM 1864 N N . SER A 1 250 ? 9.469 -27.625 4.531 1 96.81 250 SER A N 1
ATOM 1865 C CA . SER A 1 250 ? 10.891 -27.281 4.609 1 96.81 250 SER A CA 1
ATOM 1866 C C . SER A 1 250 ? 11.656 -27.844 3.412 1 96.81 250 SER A C 1
ATOM 1868 O O . SER A 1 250 ? 11.133 -28.672 2.668 1 96.81 250 SER A O 1
ATOM 1870 N N . ASN A 1 251 ? 12.891 -27.312 3.256 1 97.19 251 ASN A N 1
ATOM 1871 C CA . ASN A 1 251 ? 13.758 -27.906 2.244 1 97.19 251 ASN A CA 1
ATOM 1872 C C . ASN A 1 251 ? 14.008 -29.391 2.521 1 97.19 251 ASN A C 1
ATOM 1874 O O . ASN A 1 251 ? 14.109 -30.188 1.59 1 97.19 251 ASN A O 1
ATOM 1878 N N . ALA A 1 252 ? 14.148 -29.734 3.754 1 96.69 252 ALA A N 1
ATOM 1879 C CA . ALA A 1 252 ? 14.328 -31.125 4.137 1 96.69 252 ALA A CA 1
ATOM 1880 C C . ALA A 1 252 ? 13.133 -31.969 3.703 1 96.69 252 ALA A C 1
ATOM 1882 O O . ALA A 1 252 ? 13.297 -33.094 3.248 1 96.69 252 ALA A O 1
ATOM 1883 N N . ASP A 1 253 ? 11.93 -31.422 3.943 1 97.38 253 ASP A N 1
ATOM 1884 C CA . ASP A 1 253 ? 10.719 -32.094 3.492 1 97.38 253 ASP A CA 1
ATOM 1885 C C . ASP A 1 253 ? 10.758 -32.344 1.983 1 97.38 253 ASP A C 1
ATOM 1887 O O . ASP A 1 253 ? 10.375 -33.406 1.51 1 97.38 253 ASP A O 1
ATOM 1891 N N . VAL A 1 254 ? 11.164 -31.344 1.253 1 98.44 254 VAL A N 1
ATOM 1892 C CA . VAL A 1 254 ? 11.242 -31.438 -0.201 1 98.44 254 VAL A CA 1
ATOM 1893 C C . VAL A 1 254 ? 12.242 -32.531 -0.594 1 98.44 254 VAL A C 1
ATOM 1895 O O . VAL A 1 254 ? 11.945 -33.375 -1.457 1 98.44 254 VAL A O 1
ATOM 1898 N N . VAL A 1 255 ? 13.414 -32.562 0.043 1 97.88 255 VAL A N 1
ATOM 1899 C CA . VAL A 1 255 ? 14.438 -33.562 -0.243 1 97.88 255 VAL A CA 1
ATOM 1900 C C . VAL A 1 255 ? 13.891 -34.969 0.045 1 97.88 255 VAL A C 1
ATOM 1902 O O . VAL A 1 255 ? 14.078 -35.875 -0.751 1 97.88 255 VAL A O 1
ATOM 1905 N N . THR A 1 256 ? 13.242 -35.062 1.135 1 97.81 256 THR A N 1
ATOM 1906 C CA . THR A 1 256 ? 12.641 -36.344 1.499 1 97.81 256 THR A CA 1
ATOM 1907 C C . THR A 1 256 ? 11.633 -36.781 0.442 1 97.81 256 THR A C 1
ATOM 1909 O O . THR A 1 256 ? 11.625 -37.938 0.036 1 97.81 256 THR A O 1
ATOM 1912 N N . ALA A 1 257 ? 10.766 -35.875 0.041 1 98.31 257 ALA A N 1
ATOM 1913 C CA . ALA A 1 257 ? 9.773 -36.156 -0.993 1 98.31 257 ALA A CA 1
ATOM 1914 C C . ALA A 1 257 ? 10.445 -36.594 -2.291 1 98.31 257 ALA A C 1
ATOM 1916 O O . ALA A 1 257 ? 10.031 -37.562 -2.916 1 98.31 257 ALA A O 1
ATOM 1917 N N . ILE A 1 258 ? 11.453 -35.906 -2.686 1 98.31 258 ILE A N 1
ATOM 1918 C CA . ILE A 1 258 ? 12.188 -36.219 -3.912 1 98.31 258 ILE A CA 1
ATOM 1919 C C . ILE A 1 258 ? 12.812 -37.625 -3.807 1 98.31 258 ILE A C 1
ATOM 1921 O O . ILE A 1 258 ? 12.773 -38.406 -4.758 1 98.31 258 ILE A O 1
ATOM 1925 N N . ARG A 1 259 ? 13.367 -37.969 -2.656 1 97.25 259 ARG A N 1
ATOM 1926 C CA . ARG A 1 259 ? 14.016 -39.25 -2.449 1 97.25 259 ARG A CA 1
ATOM 1927 C C . ARG A 1 259 ? 13.008 -40.375 -2.539 1 97.25 259 ARG A C 1
ATOM 1929 O O . ARG A 1 259 ? 13.375 -41.5 -2.887 1 97.25 259 ARG A O 1
ATOM 1936 N N . SER A 1 260 ? 11.797 -40.062 -2.234 1 96.06 260 SER A N 1
ATOM 1937 C CA . SER A 1 260 ? 10.766 -41.094 -2.344 1 96.06 260 SER A CA 1
ATOM 1938 C C . SER A 1 260 ? 10.539 -41.5 -3.797 1 96.06 260 SER A C 1
ATOM 1940 O O . SER A 1 260 ? 10.062 -42.594 -4.074 1 96.06 260 SER A O 1
ATOM 1942 N N . VAL A 1 261 ? 10.828 -40.656 -4.73 1 93.94 261 VAL A N 1
ATOM 1943 C CA . VAL A 1 261 ? 10.633 -40.906 -6.156 1 93.94 261 VAL A CA 1
ATOM 1944 C C . VAL A 1 261 ? 11.977 -41.25 -6.812 1 93.94 261 VAL A C 1
ATOM 1946 O O . VAL A 1 261 ? 12.023 -41.875 -7.859 1 93.94 261 VAL A O 1
ATOM 1949 N N . GLU A 1 262 ? 12.984 -40.656 -6.242 1 95.81 262 GLU A N 1
ATOM 1950 C CA . GLU A 1 262 ? 14.367 -40.844 -6.684 1 95.81 262 GLU A CA 1
ATOM 1951 C C . GLU A 1 262 ? 15.273 -41.219 -5.52 1 95.81 262 GLU A C 1
ATOM 1953 O O . GLU A 1 262 ? 16.031 -40.406 -5.023 1 95.81 262 GLU A O 1
ATOM 1958 N N . PRO A 1 263 ? 15.328 -42.438 -5.191 1 94.75 263 PRO A N 1
ATOM 1959 C CA . PRO A 1 263 ? 16.047 -42.875 -4 1 94.75 263 PRO A CA 1
ATOM 1960 C C . PRO A 1 263 ? 17.547 -42.531 -4.062 1 94.75 263 PRO A C 1
ATOM 1962 O O . PRO A 1 263 ? 18.188 -42.375 -3.021 1 94.75 263 PRO A O 1
ATOM 1965 N N . GLY A 1 264 ? 18.188 -42.406 -5.168 1 93.62 264 GLY A N 1
ATOM 1966 C CA . GLY A 1 264 ? 19.594 -42.125 -5.309 1 93.62 264 GLY A CA 1
ATOM 1967 C C . GLY A 1 264 ? 19.922 -40.656 -5.195 1 93.62 264 GLY A C 1
ATOM 1968 O O . GLY A 1 264 ? 21.094 -40.25 -5.25 1 93.62 264 GLY A O 1
ATOM 1969 N N . PHE A 1 265 ? 18.844 -39.844 -5.074 1 96 265 PHE A N 1
ATOM 1970 C CA . PHE A 1 265 ? 19.062 -38.375 -4.988 1 96 265 PHE A CA 1
ATOM 1971 C C . PHE A 1 265 ? 19.781 -38.031 -3.701 1 96 265 PHE A C 1
ATOM 1973 O O . PHE A 1 265 ? 19.359 -38.406 -2.611 1 96 265 PHE A O 1
ATOM 1980 N N . ARG A 1 266 ? 21.031 -37.375 -3.834 1 91.19 266 ARG A N 1
ATOM 1981 C CA . ARG A 1 266 ? 21.828 -36.969 -2.691 1 91.19 266 ARG A CA 1
ATOM 1982 C C . ARG A 1 266 ? 21.906 -35.438 -2.617 1 91.19 266 ARG A C 1
ATOM 1984 O O . ARG A 1 266 ? 22.359 -34.781 -3.568 1 91.19 266 ARG A O 1
ATOM 1991 N N . CYS A 1 267 ? 21.422 -34.969 -1.653 1 92.31 267 CYS A N 1
ATOM 1992 C CA . CYS A 1 267 ? 21.531 -33.531 -1.376 1 92.31 267 CYS A CA 1
ATOM 1993 C C . CYS A 1 267 ? 21.625 -33.281 0.123 1 92.31 267 CYS A C 1
ATOM 1995 O O . CYS A 1 267 ? 20.734 -33.656 0.884 1 92.31 267 CYS A O 1
ATOM 1997 N N . ASP A 1 268 ? 22.797 -32.656 0.521 1 89.88 268 ASP A N 1
ATOM 1998 C CA . ASP A 1 268 ? 23 -32.281 1.918 1 89.88 268 ASP A CA 1
ATOM 1999 C C . ASP A 1 268 ? 22.922 -30.781 2.092 1 89.88 268 ASP A C 1
ATOM 2001 O O . ASP A 1 268 ? 23.844 -30.062 1.686 1 89.88 268 ASP A O 1
ATOM 2005 N N . LEU A 1 269 ? 21.797 -30.328 2.598 1 95 269 LEU A N 1
ATOM 2006 C CA . LEU A 1 269 ? 21.672 -28.906 2.896 1 95 269 LEU A CA 1
ATOM 2007 C C . LEU A 1 269 ? 22.156 -28.594 4.312 1 95 269 LEU A C 1
ATOM 2009 O O . LEU A 1 269 ? 21.891 -29.375 5.238 1 95 269 LEU A O 1
ATOM 2013 N N . PRO A 1 270 ? 22.922 -27.5 4.414 1 94.88 270 PRO A N 1
ATOM 2014 C CA . PRO A 1 270 ? 23.344 -27.141 5.77 1 94.88 270 PRO A CA 1
ATOM 2015 C C . PRO A 1 270 ? 22.172 -26.891 6.715 1 94.88 270 PRO A C 1
ATOM 2017 O O . PRO A 1 270 ? 21.094 -26.484 6.273 1 94.88 270 PRO A O 1
ATOM 2020 N N . SER A 1 271 ? 22.406 -27.266 8 1 93.38 271 SER A N 1
ATOM 2021 C CA . SER A 1 271 ? 21.422 -27.016 9.039 1 93.38 271 SER A CA 1
ATOM 2022 C C . SER A 1 271 ? 21.891 -25.953 10.016 1 93.38 271 SER A C 1
ATOM 2024 O O . SER A 1 271 ? 23.062 -25.922 10.398 1 93.38 271 SER A O 1
ATOM 2026 N N . ASP A 1 272 ? 21.078 -24.953 10.234 1 86.94 272 ASP A N 1
ATOM 2027 C CA . ASP A 1 272 ? 21.344 -23.969 11.281 1 86.94 272 ASP A CA 1
ATOM 2028 C C . ASP A 1 272 ? 20.453 -24.203 12.492 1 86.94 272 ASP A C 1
ATOM 2030 O O . ASP A 1 272 ? 20.328 -23.312 13.352 1 86.94 272 ASP A O 1
ATOM 2034 N N . GLY A 1 273 ? 19.875 -25.281 12.609 1 87.88 273 GLY A N 1
ATOM 2035 C CA . GLY A 1 273 ? 18.969 -25.578 13.719 1 87.88 273 GLY A CA 1
ATOM 2036 C C . GLY A 1 273 ? 17.516 -25.312 13.391 1 87.88 273 GLY A C 1
ATOM 2037 O O . GLY A 1 273 ? 17.094 -25.438 12.242 1 87.88 273 GLY A O 1
ATOM 2038 N N . GLN A 1 274 ? 16.703 -25.031 14.5 1 82.12 274 GLN A N 1
ATOM 2039 C CA . GLN A 1 274 ? 15.266 -24.844 14.305 1 82.12 274 GLN A CA 1
ATOM 2040 C C . GLN A 1 274 ? 14.961 -23.406 13.906 1 82.12 274 GLN A C 1
ATOM 2042 O O . GLN A 1 274 ? 15.609 -22.469 14.375 1 82.12 274 GLN A O 1
ATOM 2047 N N . ARG A 1 275 ? 14.008 -23.312 12.828 1 84.19 275 ARG A N 1
ATOM 2048 C CA . ARG A 1 275 ? 13.539 -22 12.383 1 84.19 275 ARG A CA 1
ATOM 2049 C C . ARG A 1 275 ? 12.031 -21.875 12.562 1 84.19 275 ARG A C 1
ATOM 2051 O O . ARG A 1 275 ? 11.297 -22.859 12.484 1 84.19 275 ARG A O 1
ATOM 2058 N N . PRO A 1 276 ? 11.68 -20.625 12.859 1 87.62 276 PRO A N 1
ATOM 2059 C CA . PRO A 1 276 ? 10.234 -20.406 12.93 1 87.62 276 PRO A CA 1
ATOM 2060 C C . PRO A 1 276 ? 9.523 -20.75 11.625 1 87.62 276 PRO A C 1
ATOM 2062 O O . PRO A 1 276 ? 10.07 -20.516 10.539 1 87.62 276 PRO A O 1
ATOM 2065 N N . LEU A 1 277 ? 8.359 -21.406 11.82 1 93.5 277 LEU A N 1
ATOM 2066 C CA . LEU A 1 277 ? 7.566 -21.812 10.664 1 93.5 277 LEU A CA 1
ATOM 2067 C C . LEU A 1 277 ? 6.355 -20.906 10.492 1 93.5 277 LEU A C 1
ATOM 2069 O O . LEU A 1 277 ? 5.742 -20.5 11.477 1 93.5 277 LEU A O 1
ATOM 2073 N N . SER A 1 278 ? 6.07 -20.562 9.258 1 96.19 278 SER A N 1
ATOM 2074 C CA . SER A 1 278 ? 4.828 -19.891 8.914 1 96.19 278 SER A CA 1
ATOM 2075 C C . SER A 1 278 ? 4.176 -20.531 7.688 1 96.19 278 SER A C 1
ATOM 2077 O O . SER A 1 278 ? 4.863 -21.109 6.844 1 96.19 278 SER A O 1
ATOM 2079 N N . TRP A 1 279 ? 2.926 -20.547 7.75 1 98.06 279 TRP A N 1
ATOM 2080 C CA . TRP A 1 279 ? 2.158 -21.047 6.613 1 98.06 279 TRP A CA 1
ATOM 2081 C C . TRP A 1 279 ? 0.878 -20.234 6.422 1 98.06 279 TRP A C 1
ATOM 2083 O O . TRP A 1 279 ? 0.5 -19.453 7.293 1 98.06 279 TRP A O 1
ATOM 2093 N N . LEU A 1 280 ? 0.253 -20.375 5.281 1 98.56 280 LEU A N 1
ATOM 2094 C CA . LEU A 1 280 ? -0.965 -19.625 4.977 1 98.56 280 LEU A CA 1
ATOM 2095 C C . LEU A 1 280 ? -2.189 -20.344 5.543 1 98.56 280 LEU A C 1
ATOM 2097 O O . LEU A 1 280 ? -2.408 -21.531 5.27 1 98.56 280 LEU A O 1
ATOM 2101 N N . ASP A 1 281 ? -2.932 -19.672 6.406 1 98.81 281 ASP A N 1
ATOM 2102 C CA . ASP A 1 281 ? -4.262 -20.156 6.762 1 98.81 281 ASP A CA 1
ATOM 2103 C C . ASP A 1 281 ? -5.215 -20.078 5.57 1 98.81 281 ASP A C 1
ATOM 2105 O O . ASP A 1 281 ? -5.531 -18.969 5.102 1 98.81 281 ASP A O 1
ATOM 2109 N N . ILE A 1 282 ? -5.707 -21.234 5.082 1 98.81 282 ILE A N 1
ATOM 2110 C CA . ILE A 1 282 ? -6.484 -21.219 3.848 1 98.81 282 ILE A CA 1
ATOM 2111 C C . ILE A 1 282 ? -7.957 -21.469 4.164 1 98.81 282 ILE A C 1
ATOM 2113 O O . ILE A 1 282 ? -8.703 -21.984 3.324 1 98.81 282 ILE A O 1
ATOM 2117 N N . THR A 1 283 ? -8.391 -21.219 5.363 1 98.69 283 THR A N 1
ATOM 2118 C CA . THR A 1 283 ? -9.766 -21.438 5.801 1 98.69 283 THR A CA 1
ATOM 2119 C C . THR A 1 283 ? -10.75 -20.688 4.91 1 98.69 283 THR A C 1
ATOM 2121 O O . THR A 1 283 ? -11.734 -21.25 4.445 1 98.69 283 THR A O 1
ATOM 2124 N N . ARG A 1 284 ? -10.539 -19.375 4.574 1 98.56 284 ARG A N 1
ATOM 2125 C CA . ARG A 1 284 ? -11.406 -18.578 3.713 1 98.56 284 ARG A CA 1
ATOM 2126 C C . ARG A 1 284 ? -11.578 -19.25 2.352 1 98.56 284 ARG A C 1
ATOM 2128 O O . ARG A 1 284 ? -12.695 -19.344 1.84 1 98.56 284 ARG A O 1
ATOM 2135 N N . LEU A 1 285 ? -10.422 -19.625 1.801 1 98.81 285 LEU A N 1
ATOM 2136 C CA . LEU A 1 285 ? -10.438 -20.25 0.483 1 98.81 285 LEU A CA 1
ATOM 2137 C C . LEU A 1 285 ? -11.273 -21.531 0.497 1 98.81 285 LEU A C 1
ATOM 2139 O O . LEU A 1 285 ? -12.109 -21.734 -0.384 1 98.81 285 LEU A O 1
ATOM 2143 N N . ARG A 1 286 ? -11.07 -22.328 1.504 1 98.56 286 ARG A N 1
ATOM 2144 C CA . ARG A 1 286 ? -11.805 -23.578 1.646 1 98.56 286 ARG A CA 1
ATOM 2145 C C . ARG A 1 286 ? -13.297 -23.328 1.792 1 98.56 286 ARG A C 1
ATOM 2147 O O . ARG A 1 286 ? -14.109 -23.953 1.109 1 98.56 286 ARG A O 1
ATOM 2154 N N . GLU A 1 287 ? -13.664 -22.422 2.627 1 98.44 287 GLU A N 1
ATOM 2155 C CA . GLU A 1 287 ? -15.07 -22.172 2.955 1 98.44 287 GLU A CA 1
ATOM 2156 C C . GLU A 1 287 ? -15.82 -21.594 1.763 1 98.44 287 GLU A C 1
ATOM 2158 O O . GLU A 1 287 ? -16.953 -22 1.484 1 98.44 287 GLU A O 1
ATOM 2163 N N . ASP A 1 288 ? -15.195 -20.703 1.017 1 98.44 288 ASP A N 1
ATOM 2164 C CA . ASP A 1 288 ? -15.914 -19.984 -0.041 1 98.44 288 ASP A CA 1
ATOM 2165 C C . ASP A 1 288 ? -15.859 -20.766 -1.355 1 98.44 288 ASP A C 1
ATOM 2167 O O . ASP A 1 288 ? -16.672 -20.531 -2.252 1 98.44 288 ASP A O 1
ATOM 2171 N N . THR A 1 289 ? -14.836 -21.719 -1.655 1 98.38 289 THR A N 1
ATOM 2172 C CA . THR A 1 289 ? -14.672 -22.328 -2.971 1 98.38 289 THR A CA 1
ATOM 2173 C C . THR A 1 289 ? -14.633 -23.859 -2.861 1 98.38 289 THR A C 1
ATOM 2175 O O . THR A 1 289 ? -14.617 -24.562 -3.877 1 98.38 289 THR A O 1
ATOM 2178 N N . THR A 1 290 ? -14.422 -24.469 -1.648 1 97.38 290 THR A N 1
ATOM 2179 C CA . THR A 1 290 ? -14.281 -25.891 -1.359 1 97.38 290 THR A CA 1
ATOM 2180 C C . THR A 1 290 ? -12.898 -26.391 -1.783 1 97.38 290 THR A C 1
ATOM 2182 O O . THR A 1 290 ? -12.695 -27.594 -1.945 1 97.38 290 THR A O 1
ATOM 2185 N N . PHE A 1 291 ? -12.008 -25.516 -2.027 1 98.62 291 PHE A N 1
ATOM 2186 C CA . PHE A 1 291 ? -10.648 -25.891 -2.408 1 98.62 291 PHE A CA 1
ATOM 2187 C C . PHE A 1 291 ? -9.992 -26.734 -1.324 1 98.62 291 PHE A C 1
ATOM 2189 O O . PHE A 1 291 ? -10.102 -26.422 -0.136 1 98.62 291 PHE A O 1
ATOM 2196 N N . GLU A 1 292 ? -9.352 -27.734 -1.704 1 98.19 292 GLU A N 1
ATOM 2197 C CA . GLU A 1 292 ? -8.406 -28.531 -0.937 1 98.19 292 GLU A CA 1
ATOM 2198 C C . GLU A 1 292 ? -7.188 -28.906 -1.782 1 98.19 292 GLU A C 1
ATOM 2200 O O . GLU A 1 292 ? -7.336 -29.391 -2.908 1 98.19 292 GLU A O 1
ATOM 2205 N N . PRO A 1 293 ? -6.004 -28.688 -1.21 1 98.38 293 PRO A N 1
ATOM 2206 C CA . PRO A 1 293 ? -4.852 -29.156 -1.981 1 98.38 293 PRO A CA 1
ATOM 2207 C C . PRO A 1 293 ? -4.945 -30.641 -2.33 1 98.38 293 PRO A C 1
ATOM 2209 O O . PRO A 1 293 ? -5.289 -31.453 -1.472 1 98.38 293 PRO A O 1
ATOM 2212 N N . ARG A 1 294 ? -4.695 -30.953 -3.574 1 98.44 294 ARG A N 1
ATOM 2213 C CA . ARG A 1 294 ? -4.77 -32.344 -4.016 1 98.44 294 ARG A CA 1
ATOM 2214 C C . ARG A 1 294 ? -3.395 -33 -3.982 1 98.44 294 ARG A C 1
ATOM 2216 O O . ARG A 1 294 ? -3.289 -34.219 -3.9 1 98.44 294 ARG A O 1
ATOM 2223 N N . TYR A 1 295 ? -2.336 -32.25 -4.07 1 98.5 295 TYR A N 1
ATOM 2224 C CA . TYR A 1 295 ? -0.973 -32.781 -4.09 1 98.5 295 TYR A CA 1
ATOM 2225 C C . TYR A 1 295 ? -0.27 -32.531 -2.764 1 98.5 295 TYR A C 1
ATOM 2227 O O . TYR A 1 295 ? -0.132 -31.359 -2.342 1 98.5 295 TYR A O 1
ATOM 2235 N N . ASP A 1 296 ? 0.144 -33.562 -2.121 1 97.88 296 ASP A N 1
ATOM 2236 C CA . ASP A 1 296 ? 1.143 -33.344 -1.077 1 97.88 296 ASP A CA 1
ATOM 2237 C C . ASP A 1 296 ? 2.545 -33.25 -1.672 1 97.88 296 ASP A C 1
ATOM 2239 O O . ASP A 1 296 ? 2.713 -33.281 -2.893 1 97.88 296 ASP A O 1
ATOM 2243 N N . THR A 1 297 ? 3.545 -33.094 -0.814 1 98.31 297 THR A N 1
ATOM 2244 C CA . THR A 1 297 ? 4.887 -32.781 -1.296 1 98.31 297 THR A CA 1
ATOM 2245 C C . THR A 1 297 ? 5.445 -33.938 -2.105 1 98.31 297 THR A C 1
ATOM 2247 O O . THR A 1 297 ? 6.105 -33.75 -3.125 1 98.31 297 THR A O 1
ATOM 2250 N N . ALA A 1 298 ? 5.16 -35.125 -1.714 1 98.12 298 ALA A N 1
ATOM 2251 C CA . ALA A 1 298 ? 5.648 -36.344 -2.408 1 98.12 298 ALA A CA 1
ATOM 2252 C C . ALA A 1 298 ? 5.012 -36.469 -3.789 1 98.12 298 ALA A C 1
ATOM 2254 O O . ALA A 1 298 ? 5.707 -36.688 -4.781 1 98.12 298 ALA A O 1
ATOM 2255 N N . ALA A 1 299 ? 3.646 -36.312 -3.854 1 98.56 299 ALA A N 1
ATOM 2256 C CA . ALA A 1 299 ? 2.936 -36.406 -5.125 1 98.56 299 ALA A CA 1
ATOM 2257 C C . ALA A 1 299 ? 3.391 -35.281 -6.074 1 98.56 299 ALA A C 1
ATOM 2259 O O . ALA A 1 299 ? 3.52 -35.5 -7.281 1 98.56 299 ALA A O 1
ATOM 2260 N N . ALA A 1 300 ? 3.623 -34.125 -5.512 1 98.62 300 ALA A N 1
ATOM 2261 C CA . ALA A 1 300 ? 4.105 -33 -6.301 1 98.62 300 ALA A CA 1
ATOM 2262 C C . ALA A 1 300 ? 5.484 -33.281 -6.887 1 98.62 300 ALA A C 1
ATOM 2264 O O . ALA A 1 300 ? 5.711 -33.062 -8.086 1 98.62 300 ALA A O 1
ATOM 2265 N N . ALA A 1 301 ? 6.398 -33.781 -6.031 1 98.44 301 ALA A N 1
ATOM 2266 C CA . ALA A 1 301 ? 7.746 -34.125 -6.48 1 98.44 301 ALA A CA 1
ATOM 2267 C C . ALA A 1 301 ? 7.707 -35.156 -7.59 1 98.44 301 ALA A C 1
ATOM 2269 O O . ALA A 1 301 ? 8.391 -35.031 -8.609 1 98.44 301 ALA A O 1
ATOM 2270 N N . ALA A 1 302 ? 6.875 -36.156 -7.41 1 98.56 302 ALA A N 1
ATOM 2271 C CA . ALA A 1 302 ? 6.758 -37.25 -8.391 1 98.56 302 ALA A CA 1
ATOM 2272 C C . ALA A 1 302 ? 6.285 -36.719 -9.742 1 98.56 302 ALA A C 1
ATOM 2274 O O . ALA A 1 302 ? 6.879 -37 -10.781 1 98.56 302 ALA A O 1
ATOM 2275 N N . ASP A 1 303 ? 5.223 -35.906 -9.688 1 98.5 303 ASP A N 1
ATOM 2276 C CA . ASP A 1 303 ? 4.648 -35.375 -10.914 1 98.5 303 ASP A CA 1
ATOM 2277 C C . ASP A 1 303 ? 5.641 -34.438 -11.609 1 98.5 303 ASP A C 1
ATOM 2279 O O . ASP A 1 303 ? 5.797 -34.469 -12.828 1 98.5 303 ASP A O 1
ATOM 2283 N N . TYR A 1 304 ? 6.312 -33.562 -10.844 1 98.31 304 TYR A N 1
ATOM 2284 C CA . TYR A 1 304 ? 7.238 -32.562 -11.398 1 98.31 304 TYR A CA 1
ATOM 2285 C C . TYR A 1 304 ? 8.445 -33.25 -12.023 1 98.31 304 TYR A C 1
ATOM 2287 O O . TYR A 1 304 ? 8.844 -32.938 -13.148 1 98.31 304 TYR A O 1
ATOM 2295 N N . ILE A 1 305 ? 9.008 -34.25 -11.367 1 97.81 305 ILE A N 1
ATOM 2296 C CA . ILE A 1 305 ? 10.164 -35 -11.875 1 97.81 305 ILE A CA 1
ATOM 2297 C C . ILE A 1 305 ? 9.789 -35.75 -13.148 1 97.81 305 ILE A C 1
ATOM 2299 O O . ILE A 1 305 ? 10.547 -35.781 -14.117 1 97.81 305 ILE A O 1
ATOM 2303 N N . ALA A 1 306 ? 8.562 -36.344 -13.164 1 98 306 ALA A N 1
ATOM 2304 C CA . ALA A 1 306 ? 8.078 -37.031 -14.367 1 98 306 ALA A CA 1
ATOM 2305 C C . ALA A 1 306 ? 7.957 -36.031 -15.531 1 98 306 ALA A C 1
ATOM 2307 O O . ALA A 1 306 ? 8.312 -36.375 -16.672 1 98 306 ALA A O 1
ATOM 2308 N N . TRP A 1 307 ? 7.461 -34.844 -15.25 1 97.31 307 TRP A N 1
ATOM 2309 C CA . TRP A 1 307 ? 7.34 -33.781 -16.25 1 97.31 307 TRP A CA 1
ATOM 2310 C C . TRP A 1 307 ? 8.703 -33.438 -16.828 1 97.31 307 TRP A C 1
ATOM 2312 O O . TRP A 1 307 ? 8.852 -33.344 -18.047 1 97.31 307 TRP A O 1
ATOM 2322 N N . LEU A 1 308 ? 9.648 -33.312 -15.984 1 96.56 308 LEU A N 1
ATOM 2323 C CA . LEU A 1 308 ? 11 -32.938 -16.406 1 96.56 308 LEU A CA 1
ATOM 2324 C C . LEU A 1 308 ? 11.633 -34.094 -17.203 1 96.56 308 LEU A C 1
ATOM 2326 O O . LEU A 1 308 ? 12.266 -33.844 -18.234 1 96.56 308 LEU A O 1
ATOM 2330 N N . ARG A 1 309 ? 11.398 -35.25 -16.906 1 96.69 309 ARG A N 1
ATOM 2331 C CA . ARG A 1 309 ? 11.969 -36.438 -17.562 1 96.69 309 ARG A CA 1
ATOM 2332 C C . ARG A 1 309 ? 11.305 -36.656 -18.922 1 96.69 309 ARG A C 1
ATOM 2334 O O . ARG A 1 309 ? 11.859 -37.344 -19.781 1 96.69 309 ARG A O 1
ATOM 2341 N N . ALA A 1 310 ? 10.109 -36.156 -19 1 95.94 310 ALA A N 1
ATOM 2342 C CA . ALA A 1 310 ? 9.406 -36.25 -20.281 1 95.94 310 ALA A CA 1
ATOM 2343 C C . ALA A 1 310 ? 9.992 -35.312 -21.312 1 95.94 310 ALA A C 1
ATOM 2345 O O . ALA A 1 310 ? 9.516 -35.25 -22.453 1 95.94 310 ALA A O 1
ATOM 2346 N N . GLY A 1 311 ? 11.023 -34.5 -20.969 1 93.5 311 GLY A N 1
ATOM 2347 C CA . GLY A 1 311 ? 11.758 -33.688 -21.938 1 93.5 311 GLY A CA 1
ATOM 2348 C C . GLY A 1 311 ? 11.445 -32.219 -21.828 1 93.5 311 GLY A C 1
ATOM 2349 O O . GLY A 1 311 ? 11.914 -31.422 -22.641 1 93.5 311 GLY A O 1
ATOM 2350 N N . ASN A 1 312 ? 10.648 -31.859 -20.812 1 93.75 312 ASN A N 1
ATOM 2351 C CA . ASN A 1 312 ? 10.32 -30.453 -20.641 1 93.75 312 ASN A CA 1
ATOM 2352 C C . ASN A 1 312 ? 11.438 -29.703 -19.938 1 93.75 312 ASN A C 1
ATOM 2354 O O . ASN A 1 312 ? 12.055 -30.219 -19 1 93.75 312 ASN A O 1
ATOM 2358 N N . PRO A 1 313 ? 11.742 -28.516 -20.375 1 90.06 313 PRO A N 1
ATOM 2359 C CA . PRO A 1 313 ? 12.898 -27.781 -19.859 1 90.06 313 PRO A CA 1
ATOM 2360 C C . PRO A 1 313 ? 12.695 -27.312 -18.422 1 90.06 313 PRO A C 1
ATOM 2362 O O . PRO A 1 313 ? 13.672 -27.078 -17.703 1 90.06 313 PRO A O 1
ATOM 2365 N N . ARG A 1 314 ? 11.492 -27.062 -18.203 1 90.06 314 ARG A N 1
ATOM 2366 C CA . ARG A 1 314 ? 11.195 -26.609 -16.844 1 90.06 314 ARG A CA 1
ATOM 2367 C C . ARG A 1 314 ? 9.812 -27.078 -16.406 1 90.06 314 ARG A C 1
ATOM 2369 O O . ARG A 1 314 ? 8.969 -27.438 -17.234 1 90.06 314 ARG A O 1
ATOM 2376 N N . MET B 1 1 ? 15.891 27.25 -1.921 1 97.31 1 MET B N 1
ATOM 2377 C CA . MET B 1 1 ? 14.461 27.562 -1.85 1 97.31 1 MET B CA 1
ATOM 2378 C C . MET B 1 1 ? 13.641 26.281 -1.711 1 97.31 1 MET B C 1
ATOM 2380 O O . MET B 1 1 ? 13.945 25.266 -2.35 1 97.31 1 MET B O 1
ATOM 2384 N N . ILE B 1 2 ? 12.625 26.297 -0.845 1 98.62 2 ILE B N 1
ATOM 2385 C CA . ILE B 1 2 ? 11.844 25.094 -0.577 1 98.62 2 ILE B CA 1
ATOM 2386 C C . ILE B 1 2 ? 10.484 25.203 -1.264 1 98.62 2 ILE B C 1
ATOM 2388 O O . ILE B 1 2 ? 9.773 26.203 -1.1 1 98.62 2 ILE B O 1
ATOM 2392 N N . LEU B 1 3 ? 10.148 24.25 -2.129 1 98.62 3 LEU B N 1
ATOM 2393 C CA . LEU B 1 3 ? 8.805 24.156 -2.682 1 98.62 3 LEU B CA 1
ATOM 2394 C C . LEU B 1 3 ? 7.848 23.516 -1.678 1 98.62 3 LEU B C 1
ATOM 2396 O O . LEU B 1 3 ? 8.133 22.438 -1.142 1 98.62 3 LEU B O 1
ATOM 2400 N N . VAL B 1 4 ? 6.77 24.125 -1.347 1 98.31 4 VAL B N 1
ATOM 2401 C CA . VAL B 1 4 ? 5.707 23.578 -0.512 1 98.31 4 VAL B CA 1
ATOM 2402 C C . VAL B 1 4 ? 4.414 23.469 -1.321 1 98.31 4 VAL B C 1
ATOM 2404 O O . VAL B 1 4 ? 3.764 24.484 -1.597 1 98.31 4 VAL B O 1
ATOM 2407 N N . THR B 1 5 ? 4.113 22.25 -1.767 1 97.44 5 THR B N 1
ATOM 2408 C CA . THR B 1 5 ? 2.793 22.094 -2.361 1 97.44 5 THR B CA 1
ATOM 2409 C C . THR B 1 5 ? 1.71 22.109 -1.286 1 97.44 5 THR B C 1
ATOM 2411 O O . THR B 1 5 ? 1.904 21.594 -0.188 1 97.44 5 THR B O 1
ATOM 2414 N N . GLY B 1 6 ? 0.649 22.797 -1.564 1 94.88 6 GLY B N 1
ATOM 2415 C CA . GLY B 1 6 ? -0.341 23.016 -0.521 1 94.88 6 GLY B CA 1
ATOM 2416 C C . GLY B 1 6 ? 0.105 24.016 0.525 1 94.88 6 GLY B C 1
ATOM 2417 O O . GLY B 1 6 ? -0.333 23.953 1.676 1 94.88 6 GLY B O 1
ATOM 2418 N N . GLY B 1 7 ? 0.968 24.906 0.141 1 94.94 7 GLY B N 1
ATOM 2419 C CA . GLY B 1 7 ? 1.621 25.812 1.079 1 94.94 7 GLY B CA 1
ATOM 2420 C C . GLY B 1 7 ? 0.687 26.859 1.645 1 94.94 7 GLY B C 1
ATOM 2421 O O . GLY B 1 7 ? 0.997 27.5 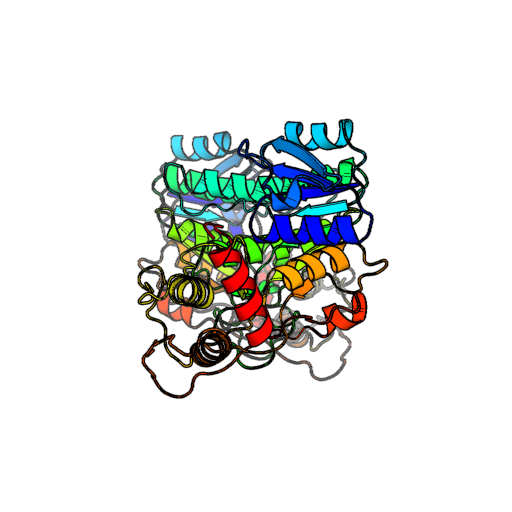2.654 1 94.94 7 GLY B O 1
ATOM 2422 N N . MET B 1 8 ? -0.439 27.094 1.01 1 93.62 8 MET B N 1
ATOM 2423 C CA . MET B 1 8 ? -1.396 28.078 1.508 1 93.62 8 MET B CA 1
ATOM 2424 C C . MET B 1 8 ? -2.541 27.391 2.25 1 93.62 8 MET B C 1
ATOM 2426 O O . MET B 1 8 ? -3.475 28.062 2.701 1 93.62 8 MET B O 1
ATOM 2430 N N . GLY B 1 9 ? -2.441 26.094 2.33 1 93 9 GLY B N 1
ATOM 2431 C CA . GLY B 1 9 ? -3.453 25.328 3.053 1 93 9 GLY B CA 1
ATOM 2432 C C . GLY B 1 9 ? -3.246 25.344 4.555 1 93 9 GLY B C 1
ATOM 2433 O O . GLY B 1 9 ? -2.383 26.062 5.062 1 93 9 GLY B O 1
ATOM 2434 N N . PHE B 1 10 ? -4.047 24.547 5.242 1 95 10 PHE B N 1
ATOM 2435 C CA . PHE B 1 10 ? -4.074 24.469 6.699 1 95 10 PHE B CA 1
ATOM 2436 C C . PHE B 1 10 ? -2.688 24.156 7.25 1 95 10 PHE B C 1
ATOM 2438 O O . PHE B 1 10 ? -1.972 25.047 7.695 1 95 10 PHE B O 1
ATOM 2445 N N . ILE B 1 11 ? -2.15 22.969 7.012 1 97.31 11 ILE B N 1
ATOM 2446 C CA . ILE B 1 11 ? -0.85 22.578 7.535 1 97.31 11 ILE B CA 1
ATOM 2447 C C . ILE B 1 11 ? 0.259 23.281 6.762 1 97.31 11 ILE B C 1
ATOM 2449 O O . ILE B 1 11 ? 1.261 23.703 7.344 1 97.31 11 ILE B O 1
ATOM 2453 N N . GLY B 1 12 ? 0.028 23.516 5.52 1 97.06 12 GLY B N 1
ATOM 2454 C CA . GLY B 1 12 ? 1.014 24.125 4.637 1 97.06 12 GLY B CA 1
ATOM 2455 C C . GLY B 1 12 ? 1.409 25.516 5.055 1 97.06 12 GLY B C 1
ATOM 2456 O O . GLY B 1 12 ? 2.594 25.859 5.051 1 97.06 12 GLY B O 1
ATOM 2457 N N . SER B 1 13 ? 0.447 26.375 5.434 1 96.38 13 SER B N 1
ATOM 2458 C CA . SER B 1 13 ? 0.74 27.766 5.789 1 96.38 13 SER B CA 1
ATOM 2459 C C . SER B 1 13 ? 1.603 27.844 7.047 1 96.38 13 SER B C 1
ATOM 2461 O O . SER B 1 13 ? 2.469 28.719 7.156 1 96.38 13 SER B O 1
ATOM 2463 N N . HIS B 1 14 ? 1.398 26.922 7.961 1 98.06 14 HIS B N 1
ATOM 2464 C CA . HIS B 1 14 ? 2.201 26.891 9.18 1 98.06 14 HIS B CA 1
ATOM 2465 C C . HIS B 1 14 ? 3.582 26.297 8.922 1 98.06 14 HIS B C 1
ATOM 2467 O O . HIS B 1 14 ? 4.559 26.672 9.578 1 98.06 14 HIS B O 1
ATOM 2473 N N . THR B 1 15 ? 3.658 25.359 7.965 1 98.69 15 THR B N 1
ATOM 2474 C CA . THR B 1 15 ? 4.949 24.828 7.539 1 98.69 15 THR B CA 1
ATOM 2475 C C . THR B 1 15 ? 5.785 25.922 6.871 1 98.69 15 THR B C 1
ATOM 2477 O O . THR B 1 15 ? 6.973 26.062 7.168 1 98.69 15 THR B O 1
ATOM 2480 N N . VAL B 1 16 ? 5.16 26.688 6.035 1 98.25 16 VAL B N 1
ATOM 2481 C CA . VAL B 1 16 ? 5.82 27.797 5.344 1 98.25 16 VAL B CA 1
ATOM 2482 C C . VAL B 1 16 ? 6.355 28.797 6.363 1 98.25 16 VAL B C 1
ATOM 2484 O O . VAL B 1 16 ? 7.5 29.234 6.262 1 98.25 16 VAL B O 1
ATOM 2487 N N . ARG B 1 17 ? 5.527 29.172 7.344 1 98.06 17 ARG B N 1
ATOM 2488 C CA . ARG B 1 17 ? 5.969 30.094 8.383 1 98.06 17 ARG B CA 1
ATOM 2489 C C . ARG B 1 17 ? 7.191 29.547 9.117 1 98.06 17 ARG B C 1
ATOM 2491 O O . ARG B 1 17 ? 8.164 30.281 9.328 1 98.06 17 ARG B O 1
ATOM 2498 N N . ALA B 1 18 ? 7.125 28.281 9.492 1 98.44 18 ALA B N 1
ATOM 2499 C CA . ALA B 1 18 ? 8.242 27.672 10.203 1 98.44 18 ALA B CA 1
ATOM 2500 C C . ALA B 1 18 ? 9.508 27.672 9.344 1 98.44 18 ALA B C 1
ATOM 2502 O O . ALA B 1 18 ? 10.602 27.938 9.844 1 98.44 18 ALA B O 1
ATOM 2503 N N . LEU B 1 19 ? 9.398 27.328 8.047 1 98.69 19 LEU B N 1
ATOM 2504 C CA . LEU B 1 19 ? 10.523 27.312 7.121 1 98.69 19 LEU B CA 1
ATOM 2505 C C . LEU B 1 19 ? 11.125 28.703 6.973 1 98.69 19 LEU B C 1
ATOM 2507 O O . LEU B 1 19 ? 12.352 28.859 7 1 98.69 19 LEU B O 1
ATOM 2511 N N . THR B 1 20 ? 10.273 29.734 6.844 1 98.25 20 THR B N 1
ATOM 2512 C CA . THR B 1 20 ? 10.75 31.109 6.66 1 98.25 20 THR B CA 1
ATOM 2513 C C . THR B 1 20 ? 11.406 31.625 7.938 1 98.25 20 THR B C 1
ATOM 2515 O O . THR B 1 20 ? 12.375 32.375 7.879 1 98.25 20 THR B O 1
ATOM 2518 N N . GLU B 1 21 ? 10.844 31.219 9.078 1 97.5 21 GLU B N 1
ATOM 2519 C CA . GLU B 1 21 ? 11.461 31.578 10.352 1 97.5 21 GLU B CA 1
ATOM 2520 C C . GLU B 1 21 ? 12.844 30.953 10.484 1 97.5 21 GLU B C 1
ATOM 2522 O O . GLU B 1 21 ? 13.711 31.5 11.18 1 97.5 21 GLU B O 1
ATOM 2527 N N . ALA B 1 22 ? 13.055 29.875 9.828 1 97.5 22 ALA B N 1
ATOM 2528 C CA . ALA B 1 22 ? 14.352 29.203 9.836 1 97.5 22 ALA B CA 1
ATOM 2529 C C . ALA B 1 22 ? 15.273 29.781 8.758 1 97.5 22 ALA B C 1
ATOM 2531 O O . ALA B 1 22 ? 16.375 29.281 8.555 1 97.5 22 ALA B O 1
ATOM 2532 N N . GLY B 1 23 ? 14.82 30.766 7.992 1 97.62 23 GLY B N 1
ATOM 2533 C CA . GLY B 1 23 ? 15.68 31.484 7.059 1 97.62 23 GLY B CA 1
ATOM 2534 C C . GLY B 1 23 ? 15.523 31.016 5.625 1 97.62 23 GLY B C 1
ATOM 2535 O O . GLY B 1 23 ? 16.297 31.391 4.754 1 97.62 23 GLY B O 1
ATOM 2536 N N . GLU B 1 24 ? 14.555 30.172 5.363 1 97.88 24 GLU B N 1
ATOM 2537 C CA . GLU B 1 24 ? 14.359 29.656 4.016 1 97.88 24 GLU B CA 1
ATOM 2538 C C . GLU B 1 24 ? 13.375 30.5 3.225 1 97.88 24 GLU B C 1
ATOM 2540 O O . GLU B 1 24 ? 12.445 31.078 3.797 1 97.88 24 GLU B O 1
ATOM 2545 N N . GLU B 1 25 ? 13.586 30.656 1.975 1 98.12 25 GLU B N 1
ATOM 2546 C CA . GLU B 1 25 ? 12.562 31.141 1.055 1 98.12 25 GLU B CA 1
ATOM 2547 C C . GLU B 1 25 ? 11.703 29.984 0.533 1 98.12 25 GLU B C 1
ATOM 2549 O O . GLU B 1 25 ? 12.188 28.859 0.364 1 98.12 25 GLU B O 1
ATOM 2554 N N . CYS B 1 26 ? 10.453 30.312 0.278 1 98.12 26 CYS B N 1
ATOM 2555 C CA . CYS B 1 26 ? 9.547 29.234 -0.107 1 98.12 26 CYS B CA 1
ATOM 2556 C C . CYS B 1 26 ? 8.805 29.578 -1.396 1 98.12 26 CYS B C 1
ATOM 2558 O O . CYS B 1 26 ? 8.539 30.734 -1.672 1 98.12 26 CYS B O 1
ATOM 2560 N N . VAL B 1 27 ? 8.594 28.594 -2.219 1 97.44 27 VAL B N 1
ATOM 2561 C CA . VAL B 1 27 ? 7.645 28.641 -3.324 1 97.44 27 VAL B CA 1
ATOM 2562 C C . VAL B 1 27 ? 6.398 27.828 -2.971 1 97.44 27 VAL B C 1
ATOM 2564 O O . VAL B 1 27 ? 6.496 26.641 -2.664 1 97.44 27 VAL B O 1
ATOM 2567 N N . LEU B 1 28 ? 5.258 28.5 -2.924 1 96.94 28 LEU B N 1
ATOM 2568 C CA . LEU B 1 28 ? 3.994 27.859 -2.594 1 96.94 28 LEU B CA 1
ATOM 2569 C C . LEU B 1 28 ? 3.23 27.484 -3.859 1 96.94 28 LEU B C 1
ATOM 2571 O O . LEU B 1 28 ? 2.875 28.359 -4.656 1 96.94 28 LEU B O 1
ATOM 2575 N N . LEU B 1 29 ? 3.016 26.203 -4.039 1 94.88 29 LEU B N 1
ATOM 2576 C CA . LEU B 1 29 ? 2.26 25.719 -5.188 1 94.88 29 LEU B CA 1
ATOM 2577 C C . LEU B 1 29 ? 0.842 25.328 -4.781 1 94.88 29 LEU B C 1
ATOM 2579 O O . LEU B 1 29 ? 0.65 24.594 -3.814 1 94.88 29 LEU B O 1
ATOM 2583 N N . GLN B 1 30 ? -0.094 25.875 -5.445 1 90.5 30 GLN B N 1
ATOM 2584 C CA . GLN B 1 30 ? -1.504 25.594 -5.203 1 90.5 30 GLN B CA 1
ATOM 2585 C C . GLN B 1 30 ? -2.283 25.5 -6.512 1 90.5 30 GLN B C 1
ATOM 2587 O O . GLN B 1 30 ? -1.901 26.125 -7.508 1 90.5 30 GLN B O 1
ATOM 2592 N N . ARG B 1 31 ? -3.43 24.719 -6.488 1 87.06 31 ARG B N 1
ATOM 2593 C CA . ARG B 1 31 ? -4.27 24.578 -7.672 1 87.06 31 ARG B CA 1
ATOM 2594 C C . ARG B 1 31 ? -5.16 25.812 -7.859 1 87.06 31 ARG B C 1
ATOM 2596 O O . ARG B 1 31 ? -5.402 26.234 -8.992 1 87.06 31 ARG B O 1
ATOM 2603 N N . ARG B 1 32 ? -5.609 26.359 -6.75 1 78.88 32 ARG B N 1
ATOM 2604 C CA . ARG B 1 32 ? -6.574 27.453 -6.812 1 78.88 32 ARG B CA 1
ATOM 2605 C C . ARG B 1 32 ? -5.871 28.812 -6.801 1 78.88 32 ARG B C 1
ATOM 2607 O O . ARG B 1 32 ? -4.691 28.906 -6.457 1 78.88 32 ARG B O 1
ATOM 2614 N N . THR B 1 33 ? -6.648 29.781 -7.199 1 70.25 33 THR B N 1
ATOM 2615 C CA . THR B 1 33 ? -6.18 31.156 -7.383 1 70.25 33 THR B CA 1
ATOM 2616 C C . THR B 1 33 ? -5.398 31.625 -6.156 1 70.25 33 THR B C 1
ATOM 2618 O O . THR B 1 33 ? -5.879 31.516 -5.027 1 70.25 33 THR B O 1
ATOM 2621 N N . PRO B 1 34 ? -4.285 32.156 -6.441 1 65.44 34 PRO B N 1
ATOM 2622 C CA . PRO B 1 34 ? -3.23 32.531 -5.496 1 65.44 34 PRO B CA 1
ATOM 2623 C C . PRO B 1 34 ? -3.602 33.75 -4.641 1 65.44 34 PRO B C 1
ATOM 2625 O O . PRO B 1 34 ? -3.68 34.875 -5.148 1 65.44 34 PRO B O 1
ATOM 2628 N N . GLN B 1 35 ? -4.586 33.562 -3.721 1 81.44 35 GLN B N 1
ATOM 2629 C CA . GLN B 1 35 ? -4.578 34.656 -2.748 1 81.44 35 GLN B CA 1
ATOM 2630 C C . GLN B 1 35 ? -3.82 34.25 -1.484 1 81.44 35 GLN B C 1
ATOM 2632 O O . GLN B 1 35 ? -4.203 33.312 -0.8 1 81.44 35 GLN B O 1
ATOM 2637 N N . VAL B 1 36 ? -2.766 35.031 -1.241 1 87.62 36 VAL B N 1
ATOM 2638 C CA . VAL B 1 36 ? -1.93 34.781 -0.077 1 87.62 36 VAL B CA 1
ATOM 2639 C C . VAL B 1 36 ? -2.674 35.156 1.197 1 87.62 36 VAL B C 1
ATOM 2641 O O . VAL B 1 36 ? -3.141 36.281 1.327 1 87.62 36 VAL B O 1
ATOM 2644 N N . PRO B 1 37 ? -2.842 34.188 2.037 1 86.88 37 PRO B N 1
ATOM 2645 C CA . PRO B 1 37 ? -3.449 34.594 3.312 1 86.88 37 PRO B CA 1
ATOM 2646 C C . PRO B 1 37 ? -2.688 35.719 4.012 1 86.88 37 PRO B C 1
ATOM 2648 O O . PRO B 1 37 ? -1.457 35.75 3.941 1 86.88 37 PRO B O 1
ATOM 2651 N N . PRO B 1 38 ? -3.422 36.562 4.727 1 88.12 38 PRO B N 1
ATOM 2652 C CA . PRO B 1 38 ? -2.795 37.719 5.371 1 88.12 38 PRO B CA 1
ATOM 2653 C C . PRO B 1 38 ? -1.646 37.312 6.301 1 88.12 38 PRO B C 1
ATOM 2655 O O . PRO B 1 38 ? -0.63 38 6.355 1 88.12 38 PRO B O 1
ATOM 2658 N N . HIS B 1 39 ? -1.801 36.219 6.926 1 87.56 39 HIS B N 1
ATOM 2659 C CA . HIS B 1 39 ? -0.812 35.844 7.934 1 87.56 39 HIS B CA 1
ATOM 2660 C C . HIS B 1 39 ? 0.472 35.344 7.281 1 87.56 39 HIS B C 1
ATOM 2662 O O . HIS B 1 39 ? 1.478 35.125 7.961 1 87.56 39 HIS B O 1
ATOM 2668 N N . LEU B 1 40 ? 0.48 35.219 5.918 1 92.88 40 LEU B N 1
ATOM 2669 C CA . LEU B 1 40 ? 1.681 34.844 5.18 1 92.88 40 LEU B CA 1
ATOM 2670 C C . LEU B 1 40 ? 2.205 36 4.363 1 92.88 40 LEU B C 1
ATOM 2672 O O . LEU B 1 40 ? 3.273 35.938 3.756 1 92.88 40 LEU B O 1
ATOM 2676 N N . ALA B 1 41 ? 1.47 37.094 4.301 1 90.69 41 ALA B N 1
ATOM 2677 C CA . ALA B 1 41 ? 1.679 38.188 3.348 1 90.69 41 ALA B CA 1
ATOM 2678 C C . ALA B 1 41 ? 3.061 38.812 3.52 1 90.69 41 ALA B C 1
ATOM 2680 O O . ALA B 1 41 ? 3.664 39.281 2.551 1 90.69 41 ALA B O 1
ATOM 2681 N N . ASP B 1 42 ? 3.715 38.844 4.668 1 91.5 42 ASP B N 1
ATOM 2682 C CA . ASP B 1 42 ? 4.969 39.562 4.914 1 91.5 42 ASP B CA 1
ATOM 2683 C C . ASP B 1 42 ? 6.156 38.594 4.863 1 91.5 42 ASP B C 1
ATOM 2685 O O . ASP B 1 42 ? 7.289 39 5.145 1 91.5 42 ASP B O 1
ATOM 2689 N N . LEU B 1 43 ? 5.879 37.406 4.48 1 94.94 43 LEU B N 1
ATOM 2690 C CA . LEU B 1 43 ? 6.938 36.406 4.461 1 94.94 43 LEU B CA 1
ATOM 2691 C C . LEU B 1 43 ? 7.609 36.344 3.092 1 94.94 43 LEU B C 1
ATOM 2693 O O . LEU B 1 43 ? 7.043 36.812 2.1 1 94.94 43 LEU B O 1
ATOM 2697 N N . PRO B 1 44 ? 8.914 35.969 3.027 1 95.62 44 PRO B N 1
ATOM 2698 C CA . PRO B 1 44 ? 9.617 35.781 1.75 1 95.62 44 PRO B CA 1
ATOM 2699 C C . PRO B 1 44 ? 9.125 34.562 0.967 1 95.62 44 PRO B C 1
ATOM 2701 O O . PRO B 1 44 ? 9.797 33.531 0.945 1 95.62 44 PRO B O 1
ATOM 2704 N N . ILE B 1 45 ? 8.055 34.688 0.313 1 96.44 45 ILE B N 1
ATOM 2705 C CA . ILE B 1 45 ? 7.414 33.562 -0.377 1 96.44 45 ILE B CA 1
ATOM 2706 C C . ILE B 1 45 ? 7.086 33.969 -1.812 1 96.44 45 ILE B C 1
ATOM 2708 O O . ILE B 1 45 ? 6.977 35.156 -2.123 1 96.44 45 ILE B O 1
ATOM 2712 N N . HIS B 1 46 ? 7.07 33 -2.666 1 95.56 46 HIS B N 1
ATOM 2713 C CA . HIS B 1 46 ? 6.547 33.094 -4.027 1 95.56 46 HIS B CA 1
ATOM 2714 C C . HIS B 1 46 ? 5.367 32.125 -4.223 1 95.56 46 HIS B C 1
ATOM 2716 O O . HIS B 1 46 ? 5.383 31 -3.73 1 95.56 46 HIS B O 1
ATOM 2722 N N . VAL B 1 47 ? 4.355 32.656 -4.863 1 95.38 47 VAL B N 1
ATOM 2723 C CA . VAL B 1 47 ? 3.166 31.828 -5.066 1 95.38 47 VAL B CA 1
ATOM 2724 C C . VAL B 1 47 ? 3.037 31.469 -6.547 1 95.38 47 VAL B C 1
ATOM 2726 O O . VAL B 1 47 ? 3.152 32.344 -7.414 1 95.38 47 VAL B O 1
ATOM 2729 N N . VAL B 1 48 ? 2.828 30.219 -6.785 1 94.44 48 VAL B N 1
ATOM 2730 C CA . VAL B 1 48 ? 2.65 29.719 -8.141 1 94.44 48 VAL B CA 1
ATOM 2731 C C . VAL B 1 48 ? 1.354 28.922 -8.234 1 94.44 48 VAL B C 1
ATOM 2733 O O . VAL B 1 48 ? 1.072 28.078 -7.367 1 94.44 48 VAL B O 1
ATOM 2736 N N . GLN B 1 49 ? 0.575 29.234 -9.219 1 94 49 GLN B N 1
ATOM 2737 C CA . GLN B 1 49 ? -0.616 28.438 -9.492 1 94 49 GLN B CA 1
ATOM 2738 C C . GLN B 1 49 ? -0.309 27.312 -10.477 1 94 49 GLN B C 1
ATOM 2740 O O . GLN B 1 49 ? 0.075 27.562 -11.625 1 94 49 GLN B O 1
ATOM 2745 N N . ALA B 1 50 ? -0.454 26.062 -10 1 92.5 50 ALA B N 1
ATOM 2746 C CA . ALA B 1 50 ? -0.231 24.891 -10.844 1 92.5 50 ALA B CA 1
ATOM 2747 C C . ALA B 1 50 ? -0.851 23.641 -10.219 1 92.5 50 ALA B C 1
ATOM 2749 O O . ALA B 1 50 ? -1.057 23.578 -9.008 1 92.5 50 ALA B O 1
ATOM 2750 N N . ASP B 1 51 ? -1.19 22.766 -11.07 1 91.44 51 ASP B N 1
ATOM 2751 C CA . ASP B 1 51 ? -1.633 21.438 -10.648 1 91.44 51 ASP B CA 1
ATOM 2752 C C . ASP B 1 51 ? -0.465 20.453 -10.617 1 91.44 51 ASP B C 1
ATOM 2754 O O . ASP B 1 51 ? 0.256 20.297 -11.602 1 91.44 51 ASP B O 1
ATOM 2758 N N . VAL B 1 52 ? -0.32 19.781 -9.492 1 92.5 52 VAL B N 1
ATOM 2759 C CA . VAL B 1 52 ? 0.776 18.844 -9.352 1 92.5 52 VAL B CA 1
ATOM 2760 C C . VAL B 1 52 ? 0.624 17.719 -10.375 1 92.5 52 VAL B C 1
ATOM 2762 O O . VAL B 1 52 ? 1.597 17.031 -10.711 1 92.5 52 VAL B O 1
ATOM 2765 N N . ALA B 1 53 ? -0.558 17.484 -10.875 1 91.25 53 ALA B N 1
ATOM 2766 C CA . ALA B 1 53 ? -0.803 16.438 -11.875 1 91.25 53 ALA B CA 1
ATOM 2767 C C . ALA B 1 53 ? -0.308 16.891 -13.25 1 91.25 53 ALA B C 1
ATOM 2769 O O . ALA B 1 53 ? -0.22 16.078 -14.172 1 91.25 53 ALA B O 1
ATOM 2770 N N . ASP B 1 54 ? 0.009 18.156 -13.391 1 94.06 54 ASP B N 1
ATOM 2771 C CA . ASP B 1 54 ? 0.585 18.703 -14.617 1 94.06 54 ASP B CA 1
ATOM 2772 C C . ASP B 1 54 ? 2.107 18.797 -14.516 1 94.06 54 ASP B C 1
ATOM 2774 O O . ASP B 1 54 ? 2.646 19.781 -14.023 1 94.06 54 ASP B O 1
ATOM 2778 N N . LEU B 1 55 ? 2.725 17.781 -15.062 1 96.5 55 LEU B N 1
ATOM 2779 C CA . LEU B 1 55 ? 4.172 17.672 -14.914 1 96.5 55 LEU B CA 1
ATOM 2780 C C . LEU B 1 55 ? 4.871 18.891 -15.523 1 96.5 55 LEU B C 1
ATOM 2782 O O . LEU B 1 55 ? 5.828 19.406 -14.953 1 96.5 55 LEU B O 1
ATOM 2786 N N . ASP B 1 56 ? 4.422 19.297 -16.641 1 96.94 56 ASP B N 1
ATOM 2787 C CA . ASP B 1 56 ? 5.059 20.438 -17.312 1 96.94 56 ASP B CA 1
ATOM 2788 C C . ASP B 1 56 ? 4.965 21.703 -16.453 1 96.94 56 ASP B C 1
ATOM 2790 O O . ASP B 1 56 ? 5.945 22.438 -16.312 1 96.94 56 ASP B O 1
ATOM 2794 N N . ALA B 1 57 ? 3.791 21.938 -15.93 1 95.06 57 ALA B N 1
ATOM 2795 C CA . ALA B 1 57 ? 3.605 23.094 -15.047 1 95.06 57 ALA B CA 1
ATOM 2796 C C . ALA B 1 57 ? 4.516 23 -13.828 1 95.06 57 ALA B C 1
ATOM 2798 O O . ALA B 1 57 ? 5.074 24 -13.383 1 95.06 57 ALA B O 1
ATOM 2799 N N . LEU B 1 58 ? 4.625 21.844 -13.312 1 95.56 58 LEU B N 1
ATOM 2800 C CA . LEU B 1 58 ? 5.484 21.609 -12.156 1 95.56 58 LEU B CA 1
ATOM 2801 C C . LEU B 1 58 ? 6.945 21.891 -12.508 1 95.56 58 LEU B C 1
ATOM 2803 O O . LEU B 1 58 ? 7.645 22.578 -11.766 1 95.56 58 LEU B O 1
ATOM 2807 N N . LEU B 1 59 ? 7.41 21.391 -13.625 1 97.31 59 LEU B N 1
ATOM 2808 C CA . LEU B 1 59 ? 8.797 21.562 -14.039 1 97.31 59 LEU B CA 1
ATOM 2809 C C . LEU B 1 59 ? 9.102 23.016 -14.328 1 97.31 59 LEU B C 1
ATOM 2811 O O . LEU B 1 59 ? 10.234 23.469 -14.133 1 97.31 59 LEU B O 1
ATOM 2815 N N . ASP B 1 60 ? 8.117 23.75 -14.766 1 96.81 60 ASP B N 1
ATOM 2816 C CA . ASP B 1 60 ? 8.289 25.188 -15.008 1 96.81 60 ASP B CA 1
ATOM 2817 C C . ASP B 1 60 ? 8.656 25.922 -13.719 1 96.81 60 ASP B C 1
ATOM 2819 O O . ASP B 1 60 ? 9.383 26.906 -13.75 1 96.81 60 ASP B O 1
ATOM 2823 N N . VAL B 1 61 ? 8.148 25.438 -12.594 1 96.25 61 VAL B N 1
ATOM 2824 C CA . VAL B 1 61 ? 8.469 26.031 -11.305 1 96.25 61 VAL B CA 1
ATOM 2825 C C . VAL B 1 61 ? 9.977 25.969 -11.062 1 96.25 61 VAL B C 1
ATOM 2827 O O . VAL B 1 61 ? 10.586 26.953 -10.633 1 96.25 61 VAL B O 1
ATOM 2830 N N . GLY B 1 62 ? 10.594 24.844 -11.383 1 95.69 62 GLY B N 1
ATOM 2831 C CA . GLY B 1 62 ? 12.016 24.656 -11.172 1 95.69 62 GLY B CA 1
ATOM 2832 C C . GLY B 1 62 ? 12.867 25.469 -12.125 1 95.69 62 GLY B C 1
ATOM 2833 O O . GLY B 1 62 ? 14.047 25.734 -11.852 1 95.69 62 GLY B O 1
ATOM 2834 N N . ARG B 1 63 ? 12.297 25.828 -13.281 1 95.81 63 ARG B N 1
ATOM 2835 C CA . ARG B 1 63 ? 13 26.703 -14.219 1 95.81 63 ARG B CA 1
ATOM 2836 C C . ARG B 1 63 ? 13.031 28.141 -13.719 1 95.81 63 ARG B C 1
ATOM 2838 O O . ARG B 1 63 ? 13.984 28.875 -13.984 1 95.81 63 ARG B O 1
ATOM 2845 N N . LYS B 1 64 ? 12.047 28.469 -12.945 1 96.88 64 LYS B N 1
ATOM 2846 C CA . LYS B 1 64 ? 11.891 29.844 -12.469 1 96.88 64 LYS B CA 1
ATOM 2847 C C . LYS B 1 64 ? 12.562 30.031 -11.117 1 96.88 64 LYS B C 1
ATOM 2849 O O . LYS B 1 64 ? 13.078 31.109 -10.82 1 96.88 64 LYS B O 1
ATOM 2854 N N . TYR B 1 65 ? 12.508 29.016 -10.258 1 97.5 65 TYR B N 1
ATOM 2855 C CA . TYR B 1 65 ? 13.008 29.109 -8.891 1 97.5 65 TYR B CA 1
ATOM 2856 C C . TYR B 1 65 ? 14.031 28 -8.617 1 97.5 65 TYR B C 1
ATOM 2858 O O . TYR B 1 65 ? 13.852 26.859 -9.055 1 97.5 65 TYR B O 1
ATOM 2866 N N . PRO B 1 66 ? 15.109 28.344 -7.992 1 97.5 66 PRO B N 1
ATOM 2867 C CA . PRO B 1 66 ? 16.094 27.328 -7.637 1 97.5 66 PRO B CA 1
ATOM 2868 C C . PRO B 1 66 ? 15.648 26.453 -6.465 1 97.5 66 PRO B C 1
ATOM 2870 O O . PRO B 1 66 ? 16.062 26.672 -5.328 1 97.5 66 PRO B O 1
ATOM 2873 N N . ILE B 1 67 ? 14.898 25.422 -6.742 1 98.25 67 ILE B N 1
ATOM 2874 C CA . ILE B 1 67 ? 14.305 24.578 -5.715 1 98.25 67 ILE B CA 1
ATOM 2875 C C . ILE B 1 67 ? 15.359 23.594 -5.188 1 98.25 67 ILE B C 1
ATOM 2877 O O . ILE B 1 67 ? 15.969 22.859 -5.961 1 98.25 67 ILE B O 1
ATOM 2881 N N . THR B 1 68 ? 15.523 23.562 -3.867 1 97.5 68 THR B N 1
ATOM 2882 C CA . THR B 1 68 ? 16.531 22.703 -3.25 1 97.5 68 THR B CA 1
ATOM 2883 C C . THR B 1 68 ? 15.859 21.672 -2.338 1 97.5 68 THR B C 1
ATOM 2885 O O . THR B 1 68 ? 16.516 20.75 -1.866 1 97.5 68 THR B O 1
ATOM 2888 N N . GLY B 1 69 ? 14.602 21.734 -2.053 1 98.19 69 GLY B N 1
ATOM 2889 C CA . GLY B 1 69 ? 13.812 20.828 -1.222 1 98.19 69 GLY B CA 1
ATOM 2890 C C . GLY B 1 69 ? 12.328 20.906 -1.502 1 98.19 69 GLY B C 1
ATOM 2891 O O . GLY B 1 69 ? 11.844 21.906 -2.045 1 98.19 69 GLY B O 1
ATOM 2892 N N . ILE B 1 70 ? 11.617 19.859 -1.211 1 98.81 70 ILE B N 1
ATOM 2893 C CA . ILE B 1 70 ? 10.18 19.828 -1.439 1 98.81 70 ILE B CA 1
ATOM 2894 C C . ILE B 1 70 ? 9.469 19.328 -0.185 1 98.81 70 ILE B C 1
ATOM 2896 O O . ILE B 1 70 ? 9.852 18.297 0.379 1 98.81 70 ILE B O 1
ATOM 2900 N N . VAL B 1 71 ? 8.531 20.047 0.35 1 98.88 71 VAL B N 1
ATOM 2901 C CA . VAL B 1 71 ? 7.52 19.562 1.283 1 98.88 71 VAL B CA 1
ATOM 2902 C C . VAL B 1 71 ? 6.184 19.406 0.558 1 98.88 71 VAL B C 1
ATOM 2904 O O . VAL B 1 71 ? 5.559 20.391 0.164 1 98.88 71 VAL B O 1
ATOM 2907 N N . HIS B 1 72 ? 5.801 18.156 0.367 1 98.69 72 HIS B N 1
ATOM 2908 C CA . HIS B 1 72 ? 4.625 17.844 -0.438 1 98.69 72 HIS B CA 1
ATOM 2909 C C . HIS B 1 72 ? 3.402 17.594 0.441 1 98.69 72 HIS B C 1
ATOM 2911 O O . HIS B 1 72 ? 3.207 16.5 0.958 1 98.69 72 HIS B O 1
ATOM 2917 N N . LEU B 1 73 ? 2.467 18.594 0.504 1 97.56 73 LEU B N 1
ATOM 2918 C CA . LEU B 1 73 ? 1.312 18.516 1.39 1 97.56 73 LEU B CA 1
ATOM 2919 C C . LEU B 1 73 ? 0.011 18.578 0.596 1 97.56 73 LEU B C 1
ATOM 2921 O O . LEU B 1 73 ? -1.072 18.391 1.151 1 97.56 73 LEU B O 1
ATOM 2925 N N . ALA B 1 74 ? 0.124 18.875 -0.705 1 93.5 74 ALA B N 1
ATOM 2926 C CA . ALA B 1 74 ? -1.077 18.922 -1.534 1 93.5 74 ALA B CA 1
ATOM 2927 C C . ALA B 1 74 ? -1.771 17.562 -1.574 1 93.5 74 ALA B C 1
ATOM 2929 O O . ALA B 1 74 ? -1.116 16.531 -1.733 1 93.5 74 ALA B O 1
ATOM 2930 N N . VAL B 1 75 ? -3 17.578 -1.322 1 79.38 75 VAL B N 1
ATOM 2931 C CA . VAL B 1 75 ? -3.777 16.344 -1.32 1 79.38 75 VAL B CA 1
ATOM 2932 C C . VAL B 1 75 ? -4.305 16.062 -2.725 1 79.38 75 VAL B C 1
ATOM 2934 O O . VAL B 1 75 ? -5.055 16.859 -3.285 1 79.38 75 VAL B O 1
ATOM 2937 N N . ALA B 1 76 ? -3.809 15.141 -3.338 1 79.19 76 ALA B N 1
ATOM 2938 C CA . ALA B 1 76 ? -4.359 14.617 -4.586 1 79.19 76 ALA B CA 1
ATOM 2939 C C . ALA B 1 76 ? -4.953 13.227 -4.383 1 79.19 76 ALA B C 1
ATOM 2941 O O . ALA B 1 76 ? -4.273 12.219 -4.59 1 79.19 76 ALA B O 1
ATOM 2942 N N . LEU B 1 77 ? -6.168 13.25 -3.824 1 82.69 77 LEU B N 1
ATOM 2943 C CA . LEU B 1 77 ? -6.84 11.992 -3.535 1 82.69 77 LEU B CA 1
ATOM 2944 C C . LEU B 1 77 ? -8.133 11.867 -4.336 1 82.69 77 LEU B C 1
ATOM 2946 O O . LEU B 1 77 ? -8.758 12.875 -4.676 1 82.69 77 LEU B O 1
ATOM 2950 N N . PRO B 1 78 ? -8.352 10.656 -4.758 1 80.19 78 PRO B N 1
ATOM 2951 C CA . PRO B 1 78 ? -9.617 10.43 -5.453 1 80.19 78 PRO B CA 1
ATOM 2952 C C . PRO B 1 78 ? -10.82 10.461 -4.516 1 80.19 78 PRO B C 1
ATOM 2954 O O . PRO B 1 78 ? -11.562 9.477 -4.422 1 80.19 78 PRO B O 1
ATOM 2957 N N . TRP B 1 79 ? -11.055 11.398 -3.576 1 69.69 79 TRP B N 1
ATOM 2958 C CA . TRP B 1 79 ? -12.117 11.609 -2.602 1 69.69 79 TRP B CA 1
ATOM 2959 C C . TRP B 1 79 ? -12.32 13.102 -2.328 1 69.69 79 TRP B C 1
ATOM 2961 O O . TRP B 1 79 ? -11.344 13.844 -2.201 1 69.69 79 TRP B O 1
ATOM 2971 N N . PRO B 1 80 ? -13.578 13.547 -2.166 1 61.84 80 PRO B N 1
ATOM 2972 C CA . PRO B 1 80 ? -14.773 12.789 -2.535 1 61.84 80 PRO B CA 1
ATOM 2973 C C . PRO B 1 80 ? -14.898 12.578 -4.043 1 61.84 80 PRO B C 1
ATOM 2975 O O . PRO B 1 80 ? -14.375 13.375 -4.828 1 61.84 80 PRO B O 1
ATOM 2978 N N . VAL B 1 81 ? -15.109 11.18 -4.488 1 54.16 81 VAL B N 1
ATOM 2979 C CA . VAL B 1 81 ? -15.32 11.039 -5.926 1 54.16 81 VAL B CA 1
ATOM 2980 C C . VAL B 1 81 ? -16.547 11.844 -6.352 1 54.16 81 VAL B C 1
ATOM 2982 O O . VAL B 1 81 ? -17.672 11.477 -6.016 1 54.16 81 VAL B O 1
ATOM 2985 N N . THR B 1 82 ? -16.422 13.148 -6.266 1 57.59 82 THR B N 1
ATOM 2986 C CA . THR B 1 82 ? -17.641 13.82 -6.727 1 57.59 82 THR B CA 1
ATOM 2987 C C . THR B 1 82 ? -17.969 13.422 -8.164 1 57.59 82 THR B C 1
ATOM 2989 O O . THR B 1 82 ? -18.812 12.547 -8.398 1 57.59 82 THR B O 1
ATOM 2992 N N . ASP B 1 83 ? -17.688 14.352 -9.211 1 61.84 83 ASP B N 1
ATOM 2993 C CA . ASP B 1 83 ? -18.062 14.344 -10.617 1 61.84 83 ASP B CA 1
ATOM 2994 C C . ASP B 1 83 ? -16.953 13.734 -11.484 1 61.84 83 ASP B C 1
ATOM 2996 O O . ASP B 1 83 ? -15.773 13.984 -11.242 1 61.84 83 ASP B O 1
ATOM 3000 N N . GLY B 1 84 ? -17.094 12.328 -11.797 1 79.5 84 GLY B N 1
ATOM 3001 C CA . GLY B 1 84 ? -16.203 11.797 -12.812 1 79.5 84 GLY B CA 1
ATOM 3002 C C . GLY B 1 84 ? -15.914 10.32 -12.648 1 79.5 84 GLY B C 1
ATOM 3003 O O . GLY B 1 84 ? -16.562 9.641 -11.844 1 79.5 84 GLY B O 1
ATOM 3004 N N . ASP B 1 85 ? -15.016 9.773 -13.43 1 91 85 ASP B N 1
ATOM 3005 C CA . ASP B 1 85 ? -14.617 8.375 -13.469 1 91 85 ASP B CA 1
ATOM 3006 C C . ASP B 1 85 ? -13.648 8.047 -12.336 1 91 85 ASP B C 1
ATOM 3008 O O . ASP B 1 85 ? -12.547 8.602 -12.273 1 91 85 ASP B O 1
ATOM 3012 N N . PRO B 1 86 ? -14.109 7.191 -11.352 1 93.81 86 PRO B N 1
ATOM 3013 C CA . PRO B 1 86 ? -13.273 6.891 -10.188 1 93.81 86 PRO B CA 1
ATOM 3014 C C . PRO B 1 86 ? -11.914 6.305 -10.57 1 93.81 86 PRO B C 1
ATOM 3016 O O . PRO B 1 86 ? -10.93 6.52 -9.859 1 93.81 86 PRO B O 1
ATOM 3019 N N . ILE B 1 87 ? -11.859 5.574 -11.602 1 96.06 87 ILE B N 1
ATOM 3020 C CA . ILE B 1 87 ? -10.586 4.988 -12.023 1 96.06 87 ILE B CA 1
ATOM 3021 C C . ILE B 1 87 ? -9.641 6.094 -12.5 1 96.06 87 ILE B C 1
ATOM 3023 O O . ILE B 1 87 ? -8.461 6.098 -12.156 1 96.06 87 ILE B O 1
ATOM 3027 N N . GLU B 1 88 ? -10.172 6.996 -13.297 1 94 88 GLU B N 1
ATOM 3028 C CA . GLU B 1 88 ? -9.375 8.133 -13.75 1 94 88 GLU B CA 1
ATOM 3029 C C . GLU B 1 88 ? -8.875 8.953 -12.562 1 94 88 GLU B C 1
ATOM 3031 O O . GLU B 1 88 ? -7.719 9.391 -12.555 1 94 88 GLU B O 1
ATOM 3036 N N . ALA B 1 89 ? -9.758 9.18 -11.617 1 94.19 89 ALA B N 1
ATOM 3037 C CA . ALA B 1 89 ? -9.367 9.93 -10.43 1 94.19 89 ALA B CA 1
ATOM 3038 C C . ALA B 1 89 ? -8.258 9.219 -9.664 1 94.19 89 ALA B C 1
ATOM 3040 O O . ALA B 1 89 ? -7.328 9.852 -9.164 1 94.19 89 ALA B O 1
ATOM 3041 N N . THR B 1 90 ? -8.344 7.918 -9.57 1 95.56 90 THR B N 1
ATOM 3042 C CA . THR B 1 90 ? -7.32 7.105 -8.922 1 95.56 90 THR B CA 1
ATOM 3043 C C . THR B 1 90 ? -5.973 7.266 -9.625 1 95.56 90 THR B C 1
ATOM 3045 O O . THR B 1 90 ? -4.961 7.547 -8.977 1 95.56 90 THR B O 1
ATOM 3048 N N . GLY B 1 91 ? -5.988 7.098 -10.945 1 95.19 91 GLY B N 1
ATOM 3049 C CA . GLY B 1 91 ? -4.77 7.262 -11.727 1 95.19 91 GLY B CA 1
ATOM 3050 C C . GLY B 1 91 ? -4.152 8.641 -11.586 1 95.19 91 GLY B C 1
ATOM 3051 O O . GLY B 1 91 ? -2.93 8.766 -11.461 1 95.19 91 GLY B O 1
ATOM 3052 N N . ALA B 1 92 ? -4.957 9.609 -11.609 1 93.5 92 ALA B N 1
ATOM 3053 C CA . ALA B 1 92 ? -4.48 10.984 -11.484 1 93.5 92 ALA B CA 1
ATOM 3054 C C . ALA B 1 92 ? -3.805 11.219 -10.141 1 93.5 92 ALA B C 1
ATOM 3056 O O . ALA B 1 92 ? -2.789 11.914 -10.055 1 93.5 92 ALA B O 1
ATOM 3057 N N . ALA B 1 93 ? -4.395 10.672 -9.109 1 94.69 93 ALA B N 1
ATOM 3058 C CA . ALA B 1 93 ? -3.812 10.797 -7.773 1 94.69 93 ALA B CA 1
ATOM 3059 C C . ALA B 1 93 ? -2.426 10.164 -7.715 1 94.69 93 ALA B C 1
ATOM 3061 O O . ALA B 1 93 ? -1.491 10.758 -7.164 1 94.69 93 ALA B O 1
ATOM 3062 N N . LEU B 1 94 ? -2.287 8.992 -8.281 1 96.69 94 LEU B N 1
ATOM 3063 C CA . LEU B 1 94 ? -1.005 8.289 -8.305 1 96.69 94 LEU B CA 1
ATOM 3064 C C . LEU B 1 94 ? 0.019 9.062 -9.125 1 96.69 94 LEU B C 1
ATOM 3066 O O . LEU B 1 94 ? 1.164 9.234 -8.703 1 96.69 94 LEU B O 1
ATOM 3070 N N . GLU B 1 95 ? -0.418 9.547 -10.258 1 95.81 95 GLU B N 1
ATOM 3071 C CA . GLU B 1 95 ? 0.462 10.289 -11.156 1 95.81 95 GLU B CA 1
ATOM 3072 C C . GLU B 1 95 ? 0.945 11.586 -10.516 1 95.81 95 GLU B C 1
ATOM 3074 O O . GLU B 1 95 ? 2.088 12 -10.719 1 95.81 95 GLU B O 1
ATOM 3079 N N . ALA B 1 96 ? 0.102 12.211 -9.836 1 96.19 96 ALA B N 1
ATOM 3080 C CA . ALA B 1 96 ? 0.466 13.453 -9.148 1 96.19 96 ALA B CA 1
ATOM 3081 C C . ALA B 1 96 ? 1.652 13.234 -8.211 1 96.19 96 ALA B C 1
ATOM 3083 O O . ALA B 1 96 ? 2.58 14.047 -8.18 1 96.19 96 ALA B O 1
ATOM 3084 N N . PHE B 1 97 ? 1.64 12.133 -7.484 1 97.62 97 PHE B N 1
ATOM 3085 C CA . PHE B 1 97 ? 2.75 11.828 -6.586 1 97.62 97 PHE B CA 1
ATOM 3086 C C . PHE B 1 97 ? 4.02 11.531 -7.375 1 97.62 97 PHE B C 1
ATOM 3088 O O . PHE B 1 97 ? 5.102 12.008 -7.023 1 97.62 97 PHE B O 1
ATOM 3095 N N . LEU B 1 98 ? 3.9 10.734 -8.438 1 97.75 98 LEU B N 1
ATOM 3096 C CA . LEU B 1 98 ? 5.051 10.43 -9.273 1 97.75 98 LEU B CA 1
ATOM 3097 C C . LEU B 1 98 ? 5.656 11.703 -9.852 1 97.75 98 LEU B C 1
ATOM 3099 O O . LEU B 1 98 ? 6.879 11.812 -9.977 1 97.75 98 LEU B O 1
ATOM 3103 N N . ASN B 1 99 ? 4.809 12.664 -10.211 1 97.81 99 ASN B N 1
ATOM 3104 C CA . ASN B 1 99 ? 5.273 13.938 -10.75 1 97.81 99 ASN B CA 1
ATOM 3105 C C . ASN B 1 99 ? 6.156 14.68 -9.75 1 97.81 99 ASN B C 1
ATOM 3107 O O . ASN B 1 99 ? 7.117 15.344 -10.148 1 97.81 99 ASN B O 1
ATOM 3111 N N . ILE B 1 100 ? 5.805 14.594 -8.484 1 98.12 100 ILE B N 1
ATOM 3112 C CA . ILE B 1 100 ? 6.609 15.242 -7.453 1 98.12 100 ILE B CA 1
ATOM 3113 C C . ILE B 1 100 ? 8.008 14.633 -7.434 1 98.12 100 ILE B C 1
ATOM 3115 O O . ILE B 1 100 ? 9.008 15.359 -7.363 1 98.12 100 ILE B O 1
ATOM 3119 N N . VAL B 1 101 ? 8.125 13.32 -7.508 1 98.06 101 VAL B N 1
ATOM 3120 C CA . VAL B 1 101 ? 9.414 12.633 -7.488 1 98.06 101 VAL B CA 1
ATOM 3121 C C . VAL B 1 101 ? 10.18 12.938 -8.773 1 98.06 101 VAL B C 1
ATOM 3123 O O . VAL B 1 101 ? 11.398 13.148 -8.75 1 98.06 101 VAL B O 1
ATOM 3126 N N . ARG B 1 102 ? 9.469 12.984 -9.93 1 97.75 102 ARG B N 1
ATOM 3127 C CA . ARG B 1 102 ? 10.094 13.359 -11.195 1 97.75 102 ARG B CA 1
ATOM 3128 C C . ARG B 1 102 ? 10.711 14.75 -11.109 1 97.75 102 ARG B C 1
ATOM 3130 O O . ARG B 1 102 ? 11.844 14.953 -11.547 1 97.75 102 ARG B O 1
ATOM 3137 N N . ALA B 1 103 ? 9.93 15.672 -10.586 1 97.94 103 ALA B N 1
ATOM 3138 C CA . ALA B 1 103 ? 10.414 17.047 -10.438 1 97.94 103 ALA B CA 1
ATOM 3139 C C . ALA B 1 103 ? 11.648 17.078 -9.531 1 97.94 103 ALA B C 1
ATOM 3141 O O . ALA B 1 103 ? 12.641 17.734 -9.859 1 97.94 103 ALA B O 1
ATOM 3142 N N . ALA B 1 104 ? 11.531 16.375 -8.406 1 98.25 104 ALA B N 1
ATOM 3143 C CA . ALA B 1 104 ? 12.664 16.312 -7.48 1 98.25 104 ALA B CA 1
ATOM 3144 C C . ALA B 1 104 ? 13.922 15.812 -8.18 1 98.25 104 ALA B C 1
ATOM 3146 O O . ALA B 1 104 ? 15 16.391 -8.031 1 98.25 104 ALA B O 1
ATOM 3147 N N . GLN B 1 105 ? 13.75 14.727 -8.898 1 96.62 105 GLN B N 1
ATOM 3148 C CA . GLN B 1 105 ? 14.875 14.156 -9.633 1 96.62 105 GLN B CA 1
ATOM 3149 C C . GLN B 1 105 ? 15.422 15.148 -10.648 1 96.62 105 GLN B C 1
ATOM 3151 O O . GLN B 1 105 ? 16.641 15.336 -10.758 1 96.62 105 GLN B O 1
ATOM 3156 N N . ALA B 1 106 ? 14.562 15.797 -11.383 1 96.5 106 ALA B N 1
ATOM 3157 C CA . ALA B 1 106 ? 14.945 16.75 -12.422 1 96.5 106 ALA B CA 1
ATOM 3158 C C . ALA B 1 106 ? 15.711 17.922 -11.828 1 96.5 106 ALA B C 1
ATOM 3160 O O . ALA B 1 106 ? 16.625 18.453 -12.461 1 96.5 106 ALA B O 1
ATOM 3161 N N . TRP B 1 107 ? 15.375 18.344 -10.609 1 97.62 107 TRP B N 1
ATOM 3162 C CA . TRP B 1 107 ? 15.945 19.547 -9.992 1 97.62 107 TRP B CA 1
ATOM 3163 C C . TRP B 1 107 ? 17.141 19.188 -9.125 1 97.62 107 TRP B C 1
ATOM 3165 O O . TRP B 1 107 ? 17.812 20.062 -8.57 1 97.62 107 TRP B O 1
ATOM 3175 N N . GLY B 1 108 ? 17.406 17.859 -8.992 1 96.88 108 GLY B N 1
ATOM 3176 C CA . GLY B 1 108 ? 18.469 17.422 -8.117 1 96.88 108 GLY B CA 1
ATOM 3177 C C . GLY B 1 108 ? 18.156 17.594 -6.645 1 96.88 108 GLY B C 1
ATOM 3178 O O . GLY B 1 108 ? 19.047 17.766 -5.82 1 96.88 108 GLY B O 1
ATOM 3179 N N . VAL B 1 109 ? 16.859 17.703 -6.336 1 96.88 109 VAL B N 1
ATOM 3180 C CA . VAL B 1 109 ? 16.391 17.766 -4.957 1 96.88 109 VAL B CA 1
ATOM 3181 C C . VAL B 1 109 ? 16.609 16.406 -4.281 1 96.88 109 VAL B C 1
ATOM 3183 O O . VAL B 1 109 ? 16.172 15.375 -4.789 1 96.88 109 VAL B O 1
ATOM 3186 N N . ARG B 1 110 ? 17.219 16.375 -3.191 1 93.75 110 ARG B N 1
ATOM 3187 C CA . ARG B 1 110 ? 17.578 15.117 -2.551 1 93.75 110 ARG B CA 1
ATOM 3188 C C . ARG B 1 110 ? 16.438 14.609 -1.669 1 93.75 110 ARG B C 1
ATOM 3190 O O . ARG B 1 110 ? 16.266 13.398 -1.518 1 93.75 110 ARG B O 1
ATOM 3197 N N . ARG B 1 111 ? 15.695 15.586 -0.997 1 98.19 111 ARG B N 1
ATOM 3198 C CA . ARG B 1 111 ? 14.711 15.141 -0.013 1 98.19 111 ARG B CA 1
ATOM 3199 C C . ARG B 1 111 ? 13.328 15.703 -0.321 1 98.19 111 ARG B C 1
ATOM 3201 O O . ARG B 1 111 ? 13.188 16.906 -0.565 1 98.19 111 ARG B O 1
ATOM 3208 N N . VAL B 1 112 ? 12.414 14.859 -0.366 1 98.75 112 VAL B N 1
ATOM 3209 C CA . VAL B 1 112 ? 11 15.211 -0.388 1 98.75 112 VAL B CA 1
ATOM 3210 C C . VAL B 1 112 ? 10.336 14.75 0.908 1 98.75 112 VAL B C 1
ATOM 3212 O O . VAL B 1 112 ? 10.328 13.555 1.22 1 98.75 112 VAL B O 1
ATOM 3215 N N . VAL B 1 113 ? 9.867 15.656 1.744 1 98.94 113 VAL B N 1
ATOM 3216 C CA . VAL B 1 113 ? 9.023 15.305 2.883 1 98.94 113 VAL B CA 1
ATOM 3217 C C . VAL B 1 113 ? 7.559 15.281 2.459 1 98.94 113 VAL B C 1
ATOM 3219 O O . VAL B 1 113 ? 7.035 16.281 1.959 1 98.94 113 VAL B O 1
ATOM 3222 N N . THR B 1 114 ? 6.93 14.18 2.57 1 98.56 114 THR B N 1
ATOM 3223 C CA . THR B 1 114 ? 5.547 14.055 2.127 1 98.56 114 THR B CA 1
ATOM 3224 C C . THR B 1 114 ? 4.625 13.758 3.305 1 98.56 114 THR B C 1
ATOM 3226 O O . THR B 1 114 ? 5.027 13.094 4.262 1 98.56 114 THR B O 1
ATOM 3229 N N . ALA B 1 115 ? 3.396 14.234 3.195 1 98.19 115 ALA B N 1
ATOM 3230 C CA . ALA B 1 115 ? 2.412 14.055 4.258 1 98.19 115 ALA B CA 1
ATOM 3231 C C . ALA B 1 115 ? 1.786 12.664 4.203 1 98.19 115 ALA B C 1
ATOM 3233 O O . ALA B 1 115 ? 1.229 12.273 3.176 1 98.19 115 ALA B O 1
ATOM 3234 N N . SER B 1 116 ? 1.939 11.938 5.203 1 98 116 SER B N 1
ATOM 3235 C CA . SER B 1 116 ? 1.099 10.789 5.535 1 98 116 SER B CA 1
ATOM 3236 C C . SER B 1 116 ? 0.173 11.109 6.707 1 98 116 SER B C 1
ATOM 3238 O O . SER B 1 116 ? -0.233 12.258 6.891 1 98 116 SER B O 1
ATOM 3240 N N . THR B 1 117 ? -0.356 10.148 7.34 1 97 117 THR B N 1
ATOM 3241 C CA . THR B 1 117 ? -1.369 10.414 8.359 1 97 117 THR B CA 1
ATOM 3242 C C . THR B 1 117 ? -1.347 9.344 9.438 1 97 117 THR B C 1
ATOM 3244 O O . THR B 1 117 ? -0.979 8.195 9.18 1 97 117 THR B O 1
ATOM 3247 N N . ILE B 1 118 ? -1.748 9.727 10.602 1 96.88 118 ILE B N 1
ATOM 3248 C CA . ILE B 1 118 ? -1.95 8.797 11.703 1 96.88 118 ILE B CA 1
ATOM 3249 C C . ILE B 1 118 ? -2.963 7.727 11.297 1 96.88 118 ILE B C 1
ATOM 3251 O O . ILE B 1 118 ? -2.943 6.613 11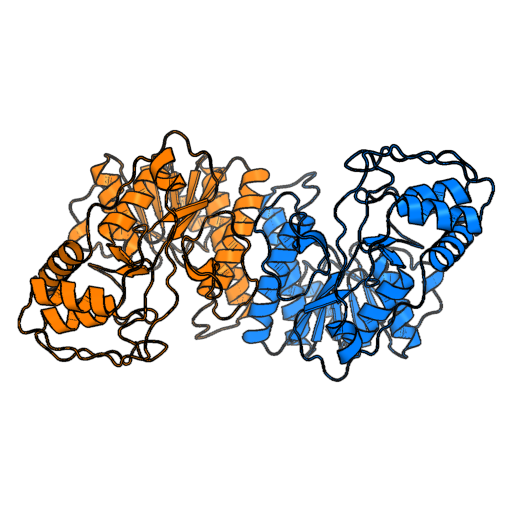.82 1 96.88 118 ILE B O 1
ATOM 3255 N N . GLY B 1 119 ? -3.729 8.016 10.312 1 95.44 119 GLY B N 1
ATOM 3256 C CA . GLY B 1 119 ? -4.785 7.121 9.867 1 95.44 119 GLY B CA 1
ATOM 3257 C C . GLY B 1 119 ? -4.262 5.82 9.289 1 95.44 119 GLY B C 1
ATOM 3258 O O . GLY B 1 119 ? -5.004 4.844 9.172 1 95.44 119 GLY B O 1
ATOM 3259 N N . VAL B 1 120 ? -2.971 5.738 8.906 1 96.62 120 VAL B N 1
ATOM 3260 C CA . VAL B 1 120 ? -2.436 4.527 8.297 1 96.62 120 VAL B CA 1
ATOM 3261 C C . VAL B 1 120 ? -2.385 3.402 9.328 1 96.62 120 VAL B C 1
ATOM 3263 O O . VAL B 1 120 ? -2.41 2.221 8.969 1 96.62 120 VAL B O 1
ATOM 3266 N N . TYR B 1 121 ? -2.303 3.756 10.617 1 95.5 121 TYR B N 1
ATOM 3267 C CA . TYR B 1 121 ? -2.205 2.76 11.68 1 95.5 121 TYR B CA 1
ATOM 3268 C C . TYR B 1 121 ? -3.537 2.051 11.883 1 95.5 121 TYR B C 1
ATOM 3270 O O . TYR B 1 121 ? -3.58 0.938 12.414 1 95.5 121 TYR B O 1
ATOM 3278 N N . GLY B 1 122 ? -4.602 2.67 11.5 1 89.31 122 GLY B N 1
ATOM 3279 C CA . GLY B 1 122 ? -5.918 2.115 11.781 1 89.31 122 GLY B CA 1
ATOM 3280 C C . GLY B 1 122 ? -6.324 2.244 13.234 1 89.31 122 GLY B C 1
ATOM 3281 O O . GLY B 1 122 ? -5.836 3.123 13.945 1 89.31 122 GLY B O 1
ATOM 3282 N N . PHE B 1 123 ? -7.316 1.428 13.656 1 80.62 123 PHE B N 1
ATOM 3283 C CA . PHE B 1 123 ? -7.922 1.62 14.969 1 80.62 123 PHE B CA 1
ATOM 3284 C C . PHE B 1 123 ? -7.707 0.396 15.852 1 80.62 123 PHE B C 1
ATOM 3286 O O . PHE B 1 123 ? -8.234 0.323 16.953 1 80.62 123 PHE B O 1
ATOM 3293 N N . ALA B 1 124 ? -6.797 -0.453 15.422 1 78.19 124 ALA B N 1
ATOM 3294 C CA . ALA B 1 124 ? -6.695 -1.745 16.094 1 78.19 124 ALA B CA 1
ATOM 3295 C C . ALA B 1 124 ? -5.652 -1.707 17.203 1 78.19 124 ALA B C 1
ATOM 3297 O O . ALA B 1 124 ? -5.641 -2.572 18.078 1 78.19 124 ALA B O 1
ATOM 3298 N N . TYR B 1 125 ? -4.848 -0.672 17.25 1 84.25 125 TYR B N 1
ATOM 3299 C CA . TYR B 1 125 ? -3.717 -0.675 18.172 1 84.25 125 TYR B CA 1
ATOM 3300 C C . TYR B 1 125 ? -3.98 0.239 19.375 1 84.25 125 TYR B C 1
ATOM 3302 O O . TYR B 1 125 ? -4.727 1.216 19.25 1 84.25 125 TYR B O 1
ATOM 3310 N N . HIS B 1 126 ? -3.389 -0.149 20.484 1 92 126 HIS B N 1
ATOM 3311 C CA . HIS B 1 126 ? -3.42 0.654 21.703 1 92 126 HIS B CA 1
ATOM 3312 C C . HIS B 1 126 ? -2.012 0.957 22.203 1 92 126 HIS B C 1
ATOM 3314 O O . HIS B 1 126 ? -1.073 0.208 21.922 1 92 126 HIS B O 1
ATOM 3320 N N . GLY B 1 127 ? -1.938 2.014 22.859 1 96.69 127 GLY B N 1
ATOM 3321 C CA . GLY B 1 127 ? -0.638 2.43 23.359 1 96.69 127 GLY B CA 1
ATOM 3322 C C . GLY B 1 127 ? 0.167 3.223 22.344 1 96.69 127 GLY B C 1
ATOM 3323 O O . GLY B 1 127 ? -0.401 3.883 21.469 1 96.69 127 GLY B O 1
ATOM 3324 N N . ALA B 1 128 ? 1.494 3.25 22.562 1 97.88 128 ALA B N 1
ATOM 3325 C CA . ALA B 1 128 ? 2.389 4.004 21.688 1 97.88 128 ALA B CA 1
ATOM 3326 C C . ALA B 1 128 ? 2.477 3.355 20.297 1 97.88 128 ALA B C 1
ATOM 3328 O O . ALA B 1 128 ? 2.771 2.164 20.188 1 97.88 128 ALA B O 1
ATOM 3329 N N . LEU B 1 129 ? 2.137 4.062 19.312 1 98 129 LEU B N 1
ATOM 3330 C CA . LEU B 1 129 ? 2.262 3.609 17.938 1 98 129 LEU B CA 1
ATOM 3331 C C . LEU B 1 129 ? 3.641 3.941 17.375 1 98 129 LEU B C 1
ATOM 3333 O O . LEU B 1 129 ? 4.008 5.113 17.281 1 98 129 LEU B O 1
ATOM 3337 N N . THR B 1 130 ? 4.406 2.916 17.047 1 98 130 THR B N 1
ATOM 3338 C CA . THR B 1 130 ? 5.742 3.117 16.5 1 98 130 THR B CA 1
ATOM 3339 C C . THR B 1 130 ? 5.742 2.939 14.992 1 98 130 THR B C 1
ATOM 3341 O O . THR B 1 130 ? 4.898 2.229 14.438 1 98 130 THR B O 1
ATOM 3344 N N . GLU B 1 131 ? 6.645 3.578 14.328 1 98.06 131 GLU B N 1
ATOM 3345 C CA . GLU B 1 131 ? 6.633 3.697 12.875 1 98.06 131 GLU B CA 1
ATOM 3346 C C . GLU B 1 131 ? 6.887 2.35 12.203 1 98.06 131 GLU B C 1
ATOM 3348 O O . GLU B 1 131 ? 6.609 2.176 11.016 1 98.06 131 GLU B O 1
ATOM 3353 N N . ASP B 1 132 ? 7.383 1.349 12.891 1 94.75 132 ASP B N 1
ATOM 3354 C CA . ASP B 1 132 ? 7.699 0.059 12.289 1 94.75 132 ASP B CA 1
ATOM 3355 C C . ASP B 1 132 ? 6.566 -0.941 12.5 1 94.75 132 ASP B C 1
ATOM 3357 O O . ASP B 1 132 ? 6.633 -2.076 12.023 1 94.75 132 ASP B O 1
ATOM 3361 N N . MET B 1 133 ? 5.582 -0.512 13.266 1 95 133 MET B N 1
ATOM 3362 C CA . MET B 1 133 ? 4.453 -1.403 13.508 1 95 133 MET B CA 1
ATOM 3363 C C . MET B 1 133 ? 3.799 -1.823 12.195 1 95 133 MET B C 1
ATOM 3365 O O . MET B 1 133 ? 3.664 -1.013 11.281 1 95 133 MET B O 1
ATOM 3369 N N . PRO B 1 134 ? 3.441 -3.158 12.109 1 94.81 134 PRO B N 1
ATOM 3370 C CA . PRO B 1 134 ? 2.674 -3.551 10.922 1 94.81 134 PRO B CA 1
ATOM 3371 C C . PRO B 1 134 ? 1.328 -2.834 10.828 1 94.81 134 PRO B C 1
ATOM 3373 O O . PRO B 1 134 ? 0.77 -2.424 11.852 1 94.81 134 PRO B O 1
ATOM 3376 N N . ILE B 1 135 ? 0.901 -2.674 9.633 1 94.75 135 ILE B N 1
ATOM 3377 C CA . ILE B 1 135 ? -0.272 -1.852 9.359 1 94.75 135 ILE B CA 1
ATOM 3378 C C . ILE B 1 135 ? -1.367 -2.707 8.727 1 94.75 135 ILE B C 1
ATOM 3380 O O . ILE B 1 135 ? -1.085 -3.568 7.891 1 94.75 135 ILE B O 1
ATOM 3384 N N . SER B 1 136 ? -2.611 -2.453 9.133 1 94.12 136 SER B N 1
ATOM 3385 C CA . SER B 1 136 ? -3.758 -3.137 8.539 1 94.12 136 SER B CA 1
ATOM 3386 C C . SER B 1 136 ? -3.963 -2.715 7.086 1 94.12 136 SER B C 1
ATOM 3388 O O . SER B 1 136 ? -3.82 -1.538 6.75 1 94.12 136 SER B O 1
ATOM 3390 N N . PHE B 1 137 ? -4.355 -3.646 6.188 1 93.62 137 PHE B N 1
ATOM 3391 C CA . PHE B 1 137 ? -4.652 -3.34 4.797 1 93.62 137 PHE B CA 1
ATOM 3392 C C . PHE B 1 137 ? -6.148 -3.111 4.602 1 93.62 137 PHE B C 1
ATOM 3394 O O . PHE B 1 137 ? -6.641 -3.125 3.471 1 93.62 137 PHE B O 1
ATOM 3401 N N . GLU B 1 138 ? -6.801 -2.893 5.711 1 89.94 138 GLU B N 1
ATOM 3402 C CA . GLU B 1 138 ? -8.18 -2.42 5.59 1 89.94 138 GLU B CA 1
ATOM 3403 C C . GLU B 1 138 ? -8.242 -1.083 4.859 1 89.94 138 GLU B C 1
ATOM 3405 O O . GLU B 1 138 ? -7.367 -0.232 5.035 1 89.94 138 GLU B O 1
ATOM 3410 N N . HIS B 1 139 ? -9.188 -0.926 4.012 1 86.31 139 HIS B N 1
ATOM 3411 C CA . HIS B 1 139 ? -9.367 0.27 3.197 1 86.31 139 HIS B CA 1
ATOM 3412 C C . HIS B 1 139 ? -10.703 0.942 3.492 1 86.31 139 HIS B C 1
ATOM 3414 O O . HIS B 1 139 ? -11.508 1.163 2.582 1 86.31 139 HIS B O 1
ATOM 3420 N N . ILE B 1 140 ? -10.867 1.475 4.648 1 82.25 140 ILE B N 1
ATOM 3421 C CA . ILE B 1 140 ? -12.148 1.971 5.141 1 82.25 140 ILE B CA 1
ATOM 3422 C C . ILE B 1 140 ? -12.383 3.389 4.629 1 82.25 140 ILE B C 1
ATOM 3424 O O . ILE B 1 140 ? -13.523 3.854 4.57 1 82.25 140 ILE B O 1
ATOM 3428 N N . HIS B 1 141 ? -11.289 4.109 4.305 1 87.38 141 HIS B N 1
ATOM 3429 C CA . HIS B 1 141 ? -11.344 5.477 3.807 1 87.38 141 HIS B CA 1
ATOM 3430 C C . HIS B 1 141 ? -10.25 5.734 2.779 1 87.38 141 HIS B C 1
ATOM 3432 O O . HIS B 1 141 ? -9.141 5.211 2.902 1 87.38 141 HIS B O 1
ATOM 3438 N N . PRO B 1 142 ? -10.547 6.621 1.763 1 91.44 142 PRO B N 1
ATOM 3439 C CA . PRO B 1 142 ? -9.555 6.875 0.719 1 91.44 142 PRO B CA 1
ATOM 3440 C C . PRO B 1 142 ? -8.289 7.535 1.26 1 91.44 142 PRO B C 1
ATOM 3442 O O . PRO B 1 142 ? -7.188 7.254 0.78 1 91.44 142 PRO B O 1
ATOM 3445 N N . ILE B 1 143 ? -8.406 8.32 2.293 1 91.94 143 ILE B N 1
ATOM 3446 C CA . ILE B 1 143 ? -7.258 9.094 2.758 1 91.94 143 ILE B CA 1
ATOM 3447 C C . ILE B 1 143 ? -6.18 8.148 3.285 1 91.94 143 ILE B C 1
ATOM 3449 O O . ILE B 1 143 ? -5.09 8.062 2.715 1 91.94 143 ILE B O 1
ATOM 3453 N N . PRO B 1 144 ? -6.504 7.355 4.344 1 94.56 144 PRO B N 1
ATOM 3454 C CA . PRO B 1 144 ? -5.449 6.445 4.801 1 94.56 144 PRO B CA 1
ATOM 3455 C C . PRO B 1 144 ? -5.039 5.434 3.73 1 94.56 144 PRO B C 1
ATOM 3457 O O . PRO B 1 144 ? -3.877 5.023 3.678 1 94.56 144 PRO B O 1
ATOM 3460 N N . THR B 1 145 ? -5.969 5.016 2.902 1 96.06 145 THR B N 1
ATOM 3461 C CA . THR B 1 145 ? -5.656 4.055 1.852 1 96.06 145 THR B CA 1
ATOM 3462 C C . THR B 1 145 ? -4.602 4.613 0.903 1 96.06 145 THR B C 1
ATOM 3464 O O . THR B 1 145 ? -3.584 3.963 0.647 1 96.06 145 THR B O 1
ATOM 3467 N N . PHE B 1 146 ? -4.766 5.816 0.425 1 96.56 146 PHE B N 1
ATOM 3468 C CA . PHE B 1 146 ? -3.842 6.383 -0.552 1 96.56 146 PHE B CA 1
ATOM 3469 C C . PHE B 1 146 ? -2.555 6.84 0.122 1 96.56 146 PHE B C 1
ATOM 3471 O O . PHE B 1 146 ? -1.489 6.84 -0.499 1 96.56 146 PHE B O 1
ATOM 3478 N N . LYS B 1 147 ? -2.648 7.176 1.383 1 97.19 147 LYS B N 1
ATOM 3479 C CA . LYS B 1 147 ? -1.403 7.469 2.088 1 97.19 147 LYS B CA 1
ATOM 3480 C C . LYS B 1 147 ? -0.572 6.203 2.279 1 97.19 147 LYS B C 1
ATOM 3482 O O . LYS B 1 147 ? 0.659 6.25 2.215 1 97.19 147 LYS B O 1
ATOM 3487 N N . LYS B 1 148 ? -1.22 5.082 2.549 1 97.44 148 LYS B N 1
ATOM 3488 C CA . LYS B 1 148 ? -0.5 3.812 2.57 1 97.44 148 LYS B CA 1
ATOM 3489 C C . LYS B 1 148 ? 0.191 3.551 1.234 1 97.44 148 LYS B C 1
ATOM 3491 O O . LYS B 1 148 ? 1.368 3.186 1.199 1 97.44 148 LYS B O 1
ATOM 3496 N N . ILE B 1 149 ? -0.536 3.76 0.175 1 97.5 149 ILE B N 1
ATOM 3497 C CA . ILE B 1 149 ? -0.001 3.559 -1.168 1 97.5 149 ILE B CA 1
ATOM 3498 C C . ILE B 1 149 ? 1.19 4.488 -1.393 1 97.5 149 ILE B C 1
ATOM 3500 O O . ILE B 1 149 ? 2.24 4.055 -1.872 1 97.5 149 ILE B O 1
ATOM 3504 N N . THR B 1 150 ? 1.059 5.715 -0.995 1 97.31 150 THR B N 1
ATOM 3505 C CA . THR B 1 150 ? 2.115 6.703 -1.183 1 97.31 150 THR B CA 1
ATOM 3506 C C . THR B 1 150 ? 3.354 6.332 -0.371 1 97.31 150 THR B C 1
ATOM 3508 O O . THR B 1 150 ? 4.48 6.52 -0.828 1 97.31 150 THR B O 1
ATOM 3511 N N . GLU B 1 151 ? 3.182 5.809 0.831 1 98.06 151 GLU B N 1
ATOM 3512 C CA . GLU B 1 151 ? 4.324 5.387 1.635 1 98.06 151 GLU B CA 1
ATOM 3513 C C . GLU B 1 151 ? 5.094 4.262 0.952 1 98.06 151 GLU B C 1
ATOM 3515 O O . GLU B 1 151 ? 6.328 4.262 0.94 1 98.06 151 GLU B O 1
ATOM 3520 N N . LEU B 1 152 ? 4.355 3.326 0.432 1 97.75 152 LEU B N 1
ATOM 3521 C CA . LEU B 1 152 ? 4.992 2.211 -0.262 1 97.75 152 LEU B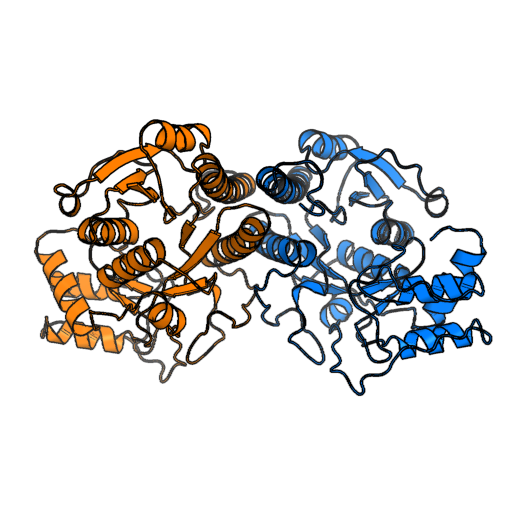 CA 1
ATOM 3522 C C . LEU B 1 152 ? 5.719 2.691 -1.513 1 97.75 152 LEU B C 1
ATOM 3524 O O . LEU B 1 152 ? 6.848 2.273 -1.778 1 97.75 152 LEU B O 1
ATOM 3528 N N . LEU B 1 153 ? 5.109 3.57 -2.279 1 97.56 153 LEU B N 1
ATOM 3529 C CA . LEU B 1 153 ? 5.746 4.156 -3.453 1 97.56 153 LEU B CA 1
ATOM 3530 C C . LEU B 1 153 ? 6.988 4.949 -3.062 1 97.56 153 LEU B C 1
ATOM 3532 O O . LEU B 1 153 ? 8.016 4.883 -3.746 1 97.56 153 LEU B O 1
ATOM 3536 N N . ALA B 1 154 ? 6.832 5.695 -1.986 1 97.94 154 ALA B N 1
ATOM 3537 C CA . ALA B 1 154 ? 7.957 6.484 -1.49 1 97.94 154 ALA B CA 1
ATOM 3538 C C . ALA B 1 154 ? 9.164 5.602 -1.207 1 97.94 154 ALA B C 1
ATOM 3540 O O . ALA B 1 154 ? 10.289 5.926 -1.603 1 97.94 154 ALA B O 1
ATOM 3541 N N . GLY B 1 155 ? 8.953 4.512 -0.486 1 97.06 155 GLY B N 1
ATOM 3542 C CA . GLY B 1 155 ? 10.039 3.578 -0.213 1 97.06 155 GLY B CA 1
ATOM 3543 C C . GLY B 1 155 ? 10.68 3.031 -1.471 1 97.06 155 GLY B C 1
ATOM 3544 O O . GLY B 1 155 ? 11.906 3.062 -1.609 1 97.06 155 GLY B O 1
ATOM 3545 N N . HIS B 1 156 ? 9.859 2.551 -2.398 1 96.06 156 HIS B N 1
ATOM 3546 C CA . HIS B 1 156 ? 10.359 2 -3.654 1 96.06 156 HIS B CA 1
ATOM 3547 C C . HIS B 1 156 ? 11.148 3.043 -4.438 1 96.06 156 HIS B C 1
ATOM 3549 O O . HIS B 1 156 ? 12.266 2.779 -4.875 1 96.06 156 HIS B O 1
ATOM 3555 N N . LEU B 1 157 ? 10.586 4.242 -4.625 1 96.62 157 LEU B N 1
ATOM 3556 C CA . LEU B 1 157 ? 11.203 5.285 -5.438 1 96.62 157 LEU B CA 1
ATOM 3557 C C . LEU B 1 157 ? 12.484 5.789 -4.797 1 96.62 157 LEU B C 1
ATOM 3559 O O . LEU B 1 157 ? 13.445 6.137 -5.496 1 96.62 157 LEU B O 1
ATOM 3563 N N . SER B 1 158 ? 12.531 5.828 -3.447 1 96.69 158 SER B N 1
ATOM 3564 C CA . SER B 1 158 ? 13.766 6.191 -2.754 1 96.69 158 SER B CA 1
ATOM 3565 C C . SER B 1 158 ? 14.883 5.203 -3.057 1 96.69 158 SER B C 1
ATOM 3567 O O . SER B 1 158 ? 16.062 5.578 -3.076 1 96.69 158 SER B O 1
ATOM 3569 N N . ASP B 1 159 ? 14.531 3.963 -3.279 1 94.19 159 ASP B N 1
ATOM 3570 C CA . ASP B 1 159 ? 15.508 2.908 -3.52 1 94.19 159 ASP B CA 1
ATOM 3571 C C . ASP B 1 159 ? 16.047 2.973 -4.949 1 94.19 159 ASP B C 1
ATOM 3573 O O . ASP B 1 159 ? 17.203 2.625 -5.199 1 94.19 159 ASP B O 1
ATOM 3577 N N . VAL B 1 160 ? 15.211 3.443 -5.875 1 93.69 160 VAL B N 1
ATOM 3578 C CA . VAL B 1 160 ? 15.578 3.246 -7.27 1 93.69 160 VAL B CA 1
ATOM 3579 C C . VAL B 1 160 ? 15.898 4.594 -7.918 1 93.69 160 VAL B C 1
ATOM 3581 O O . VAL B 1 160 ? 16.219 4.66 -9.109 1 93.69 160 VAL B O 1
ATOM 3584 N N . THR B 1 161 ? 15.742 5.691 -7.207 1 94.19 161 THR B N 1
ATOM 3585 C CA . THR B 1 161 ? 16.125 7.023 -7.652 1 94.19 161 THR B CA 1
ATOM 3586 C C . THR B 1 161 ? 17.094 7.668 -6.66 1 94.19 161 THR B C 1
ATOM 3588 O O . THR B 1 161 ? 17.422 7.074 -5.637 1 94.19 161 THR B O 1
ATOM 3591 N N . ASP B 1 162 ? 17.531 8.852 -6.965 1 94.88 162 ASP B N 1
ATOM 3592 C CA . ASP B 1 162 ? 18.391 9.602 -6.055 1 94.88 162 ASP B CA 1
ATOM 3593 C C . ASP B 1 162 ? 17.562 10.523 -5.156 1 94.88 162 ASP B C 1
ATOM 3595 O O . ASP B 1 162 ? 18.109 11.43 -4.527 1 94.88 162 ASP B O 1
ATOM 3599 N N . VAL B 1 163 ? 16.266 10.344 -5.141 1 96.94 163 VAL B N 1
ATOM 3600 C CA . VAL B 1 163 ? 15.359 11.164 -4.336 1 96.94 163 VAL B CA 1
ATOM 3601 C C . VAL B 1 163 ? 15 10.422 -3.049 1 96.94 163 VAL B C 1
ATOM 3603 O O . VAL B 1 163 ? 14.492 9.305 -3.09 1 96.94 163 VAL B O 1
ATOM 3606 N N . ASN B 1 164 ? 15.305 10.977 -1.895 1 98 164 ASN B N 1
ATOM 3607 C CA . ASN B 1 164 ? 14.891 10.445 -0.598 1 98 164 ASN B CA 1
ATOM 3608 C C . ASN B 1 164 ? 13.516 10.961 -0.202 1 98 164 ASN B C 1
ATOM 3610 O O . ASN B 1 164 ? 13.359 12.133 0.141 1 98 164 ASN B O 1
ATOM 3614 N N . VAL B 1 165 ? 12.547 10.133 -0.279 1 98.44 165 VAL B N 1
ATOM 3615 C CA . VAL B 1 165 ? 11.188 10.523 0.092 1 98.44 165 VAL B CA 1
ATOM 3616 C C . VAL B 1 165 ? 10.906 10.117 1.535 1 98.44 165 VAL B C 1
ATOM 3618 O O . VAL B 1 165 ? 10.93 8.93 1.865 1 98.44 165 VAL B O 1
ATOM 3621 N N . VAL B 1 166 ? 10.656 11.078 2.389 1 98.75 166 VAL B N 1
ATOM 3622 C CA . VAL B 1 166 ? 10.438 10.883 3.818 1 98.75 166 VAL B CA 1
ATOM 3623 C C . VAL B 1 166 ? 8.961 11.07 4.145 1 98.75 166 VAL B C 1
ATOM 3625 O O . VAL B 1 166 ? 8.367 12.102 3.824 1 98.75 166 VAL B O 1
ATOM 3628 N N . ASN B 1 167 ? 8.352 10.039 4.758 1 98.69 167 ASN B N 1
ATOM 3629 C CA . ASN B 1 167 ? 6.941 10.086 5.121 1 98.69 167 ASN B CA 1
ATOM 3630 C C . ASN B 1 167 ? 6.738 10.695 6.504 1 98.69 167 ASN B C 1
ATOM 3632 O O . ASN B 1 167 ? 7.344 10.25 7.48 1 98.69 167 ASN B O 1
ATOM 3636 N N . ALA B 1 168 ? 5.949 11.711 6.551 1 98.94 168 ALA B N 1
ATOM 3637 C CA . ALA B 1 168 ? 5.512 12.258 7.832 1 98.94 168 ALA B CA 1
ATOM 3638 C C . ALA B 1 168 ? 4.105 11.789 8.18 1 98.94 168 ALA B C 1
ATOM 3640 O O . ALA B 1 168 ? 3.129 12.227 7.562 1 98.94 168 ALA B O 1
ATOM 3641 N N . ARG B 1 169 ? 3.982 10.844 9.109 1 98.75 169 ARG B N 1
ATOM 3642 C CA . ARG B 1 169 ? 2.67 10.43 9.594 1 98.75 169 ARG B CA 1
ATOM 3643 C C . ARG B 1 169 ? 2.115 11.438 10.594 1 98.75 169 ARG B C 1
ATOM 3645 O O . ARG B 1 169 ? 2.393 11.344 11.797 1 98.75 169 ARG B O 1
ATOM 3652 N N . ILE B 1 170 ? 1.324 12.305 10.062 1 98.75 170 ILE B N 1
ATOM 3653 C CA . ILE B 1 170 ? 0.861 13.469 10.805 1 98.75 170 ILE B CA 1
ATOM 3654 C C . ILE B 1 170 ? -0.352 13.094 11.656 1 98.75 170 ILE B C 1
ATOM 3656 O O . ILE B 1 170 ? -1.308 12.5 11.148 1 98.75 170 ILE B O 1
ATOM 3660 N N . SER B 1 171 ? -0.333 13.422 12.922 1 98.12 171 SER B N 1
ATOM 3661 C CA . SER B 1 171 ? -1.409 13.117 13.859 1 98.12 171 SER B CA 1
ATOM 3662 C C . SER B 1 171 ? -2.6 14.047 13.664 1 98.12 171 SER B C 1
ATOM 3664 O O . SER B 1 171 ? -2.689 14.734 12.648 1 98.12 171 SER B O 1
ATOM 3666 N N . GLY B 1 172 ? -3.66 13.898 14.562 1 97.38 172 GLY B N 1
ATOM 3667 C CA . GLY B 1 172 ? -4.746 14.859 14.531 1 97.38 172 GLY B CA 1
ATOM 3668 C C . GLY B 1 172 ? -4.281 16.281 14.766 1 97.38 172 GLY B C 1
ATOM 3669 O O . GLY B 1 172 ? -3.855 16.641 15.867 1 97.38 172 GLY B O 1
ATOM 3670 N N . THR B 1 173 ? -4.375 17.109 13.719 1 98.31 173 THR B N 1
ATOM 3671 C CA . THR B 1 173 ? -3.867 18.484 13.773 1 98.31 173 THR B CA 1
ATOM 3672 C C . THR B 1 173 ? -5.016 19.484 13.883 1 98.31 173 THR B C 1
ATOM 3674 O O . THR B 1 173 ? -5.992 19.391 13.141 1 98.31 173 THR B O 1
ATOM 3677 N N . TRP B 1 174 ? -4.93 20.391 14.875 1 98.06 174 TRP B N 1
ATOM 3678 C CA . TRP B 1 174 ? -5.969 21.406 15.055 1 98.06 174 TRP B CA 1
ATOM 3679 C C . TRP B 1 174 ? -5.363 22.766 15.336 1 98.06 174 TRP B C 1
ATOM 3681 O O . TRP B 1 174 ? -4.195 22.875 15.719 1 98.06 174 TRP B O 1
ATOM 3691 N N . GLY B 1 175 ? -6.078 23.766 14.984 1 98.19 175 GLY B N 1
ATOM 3692 C CA . GLY B 1 175 ? -5.586 25.109 15.211 1 98.19 175 GLY B CA 1
ATOM 3693 C C . GLY B 1 175 ? -5.973 26.078 14.109 1 98.19 175 GLY B C 1
ATOM 3694 O O . GLY B 1 175 ? -6.859 25.797 13.305 1 98.19 175 GLY B O 1
ATOM 3695 N N . PRO B 1 176 ? -5.312 27.266 14.047 1 97.44 176 PRO B N 1
ATOM 3696 C CA . PRO B 1 176 ? -5.621 28.344 13.086 1 97.44 176 PRO B CA 1
ATOM 3697 C C . PRO B 1 176 ? -5.586 27.859 11.641 1 97.44 176 PRO B C 1
ATOM 3699 O O . PRO B 1 176 ? -4.602 27.25 11.203 1 97.44 176 PRO B O 1
ATOM 3702 N N . GLY B 1 177 ? -6.68 28.125 10.938 1 94.56 177 GLY B N 1
ATOM 3703 C CA . GLY B 1 177 ? -6.766 27.797 9.523 1 94.56 177 GLY B CA 1
ATOM 3704 C C . GLY B 1 177 ? -7.258 26.391 9.266 1 94.56 177 GLY B C 1
ATOM 3705 O O . GLY B 1 177 ? -7.34 25.953 8.109 1 94.56 177 GLY B O 1
ATOM 3706 N N . GLY B 1 178 ? -7.578 25.656 10.344 1 93.62 178 GLY B N 1
ATOM 3707 C CA . GLY B 1 178 ? -7.973 24.266 10.227 1 93.62 178 GLY B CA 1
ATOM 3708 C C . GLY B 1 178 ? -9.328 24.078 9.578 1 93.62 178 GLY B C 1
ATOM 3709 O O . GLY B 1 178 ? -10.031 25.047 9.305 1 93.62 178 GLY B O 1
ATOM 3710 N N . HIS B 1 179 ? -9.609 22.797 9.219 1 86.19 179 HIS B N 1
ATOM 3711 C CA . HIS B 1 179 ? -10.883 22.453 8.602 1 86.19 179 HIS B CA 1
ATOM 3712 C C . HIS B 1 179 ? -12.023 22.531 9.609 1 86.19 179 HIS B C 1
ATOM 3714 O O . HIS B 1 179 ? -11.883 22.109 10.75 1 86.19 179 HIS B O 1
ATOM 3720 N N . LEU B 1 180 ? -13.164 23.172 9.266 1 87.5 180 LEU B N 1
ATOM 3721 C CA . LEU B 1 180 ? -14.375 23.266 10.078 1 87.5 180 LEU B CA 1
ATOM 3722 C C . LEU B 1 180 ? -15.609 22.922 9.266 1 87.5 180 LEU B C 1
ATOM 3724 O O . LEU B 1 180 ? -15.883 23.547 8.242 1 87.5 180 LEU B O 1
ATOM 3728 N N . PRO B 1 181 ? -16.297 21.844 9.617 1 88.75 181 PRO B N 1
ATOM 3729 C CA . PRO B 1 181 ? -15.961 20.922 10.711 1 88.75 181 PRO B CA 1
ATOM 3730 C C . PRO B 1 181 ? -14.922 19.891 10.297 1 88.75 181 PRO B C 1
ATOM 3732 O O . PRO B 1 181 ? -14.82 19.531 9.125 1 88.75 181 PRO B O 1
ATOM 3735 N N . ASP B 1 182 ? -14.086 19.578 11.266 1 91.88 182 ASP B N 1
ATOM 3736 C CA . ASP B 1 182 ? -13.258 18.391 11.047 1 91.88 182 ASP B CA 1
ATOM 3737 C C . ASP B 1 182 ? -14.078 17.109 11.195 1 91.88 182 ASP B C 1
ATOM 3739 O O . ASP B 1 182 ? -14.797 16.938 12.18 1 91.88 182 ASP B O 1
ATOM 3743 N N . PRO B 1 183 ? -14.039 16.266 10.266 1 90.12 183 PRO B N 1
ATOM 3744 C CA . PRO B 1 183 ? -14.898 15.086 10.328 1 90.12 183 PRO B CA 1
ATOM 3745 C C . PRO B 1 183 ? -14.375 14.031 11.305 1 90.12 183 PRO B C 1
ATOM 3747 O O . PRO B 1 183 ? -15.094 13.086 11.641 1 90.12 183 PRO B O 1
ATOM 3750 N N . PHE B 1 184 ? -13.188 14.195 11.82 1 90.62 184 PHE B N 1
ATOM 3751 C CA . PHE B 1 184 ? -12.562 13.062 12.484 1 90.62 184 PHE B CA 1
ATOM 3752 C C . PHE B 1 184 ? -12.484 13.297 13.992 1 90.62 184 PHE B C 1
ATOM 3754 O O . PHE B 1 184 ? -12.398 12.344 14.773 1 90.62 184 PHE B O 1
ATOM 3761 N N . PHE B 1 185 ? -12.367 14.484 14.43 1 94 185 PHE B N 1
ATOM 3762 C CA . PHE B 1 185 ? -12.32 14.742 15.859 1 94 185 PHE B CA 1
ATOM 3763 C C . PHE B 1 185 ? -12.938 16.094 16.188 1 94 185 PHE B C 1
ATOM 3765 O O . PHE B 1 185 ? -13.07 16.953 15.312 1 94 185 PHE B O 1
ATOM 3772 N N . ALA B 1 186 ? -13.258 16.391 17.344 1 97.06 186 ALA B N 1
ATOM 3773 C CA . ALA B 1 186 ? -14.203 17.438 17.734 1 97.06 186 ALA B CA 1
ATOM 3774 C C . ALA B 1 186 ? -13.477 18.75 18.031 1 97.06 186 ALA B C 1
ATOM 3776 O O . ALA B 1 186 ? -14.102 19.812 18.078 1 97.06 186 ALA B O 1
ATOM 3777 N N . ALA B 1 187 ? -12.203 18.734 18.234 1 97.56 187 ALA B N 1
ATOM 3778 C CA . ALA B 1 187 ? -11.453 19.828 18.859 1 97.56 187 ALA B CA 1
ATOM 3779 C C . ALA B 1 187 ? -11.688 21.141 18.109 1 97.56 187 ALA B C 1
ATOM 3781 O O . ALA B 1 187 ? -11.977 22.172 18.719 1 97.56 187 ALA B O 1
ATOM 3782 N N . PRO B 1 188 ? -11.625 21.141 16.766 1 97.5 188 PRO B N 1
ATOM 3783 C CA . PRO B 1 188 ? -11.844 22.406 16.062 1 97.5 188 PRO B CA 1
ATOM 3784 C C . PRO B 1 188 ? -13.242 22.969 16.281 1 97.5 188 PRO B C 1
ATOM 3786 O O . PRO B 1 188 ? -13.391 24.172 16.516 1 97.5 188 PRO B O 1
ATOM 3789 N N . SER B 1 189 ? -14.258 22.109 16.25 1 97 189 SER B N 1
ATOM 3790 C CA . SER B 1 189 ? -15.633 22.547 16.453 1 97 189 SER B CA 1
ATOM 3791 C C . SER B 1 189 ? -15.836 23.078 17.875 1 97 189 SER B C 1
ATOM 3793 O O . SER B 1 189 ? -16.562 24.047 18.078 1 97 189 SER B O 1
ATOM 3795 N N . LEU B 1 190 ? -15.227 22.422 18.828 1 97.62 190 LEU B N 1
ATOM 3796 C CA . LEU B 1 190 ? -15.336 22.844 20.219 1 97.62 190 LEU B CA 1
ATOM 3797 C C . LEU B 1 190 ? -14.68 24.219 20.406 1 97.62 190 LEU B C 1
ATOM 3799 O O . LEU B 1 190 ? -15.258 25.094 21.062 1 97.62 190 LEU B O 1
ATOM 3803 N N . ALA B 1 191 ? -13.492 24.406 19.875 1 97.62 191 ALA B N 1
ATOM 3804 C CA . ALA B 1 191 ? -12.789 25.672 19.969 1 97.62 191 ALA B CA 1
ATOM 3805 C C . ALA B 1 191 ? -13.602 26.797 19.312 1 97.62 191 ALA B C 1
ATOM 3807 O O . ALA B 1 191 ? -13.672 27.906 19.844 1 97.62 191 ALA B O 1
ATOM 3808 N N . HIS B 1 192 ? -14.133 26.469 18.156 1 97 192 HIS B N 1
ATOM 3809 C CA . HIS B 1 192 ? -14.953 27.453 17.453 1 97 192 HIS B CA 1
ATOM 3810 C C . HIS B 1 192 ? -16.156 27.875 18.281 1 97 192 HIS B C 1
ATOM 3812 O O . HIS B 1 192 ? -16.453 29.062 18.391 1 97 192 HIS B O 1
ATOM 3818 N N . ALA B 1 193 ? -16.859 26.922 18.859 1 96.88 193 ALA B N 1
ATOM 3819 C CA . ALA B 1 193 ? -18.016 27.188 19.719 1 96.88 193 ALA B CA 1
ATOM 3820 C C . ALA B 1 193 ? -17.609 28.062 20.906 1 96.88 193 ALA B C 1
ATOM 3822 O O . ALA B 1 193 ? -18.328 28.984 21.266 1 96.88 193 ALA B O 1
ATOM 3823 N N . ALA B 1 194 ? -16.516 27.75 21.5 1 97.44 194 ALA B N 1
ATOM 3824 C CA . ALA B 1 194 ? -16.031 28.5 22.641 1 97.44 194 ALA B CA 1
ATOM 3825 C C . ALA B 1 194 ? -15.742 29.953 22.25 1 97.44 194 ALA B C 1
ATOM 3827 O O . ALA B 1 194 ? -16.094 30.875 22.984 1 97.44 194 ALA B O 1
ATOM 3828 N N . ALA B 1 195 ? -15.062 30.109 21.109 1 96.88 195 ALA B N 1
ATOM 3829 C CA . ALA B 1 195 ? -14.734 31.453 20.625 1 96.88 195 ALA B CA 1
ATOM 3830 C C . ALA B 1 195 ? -15.992 32.281 20.406 1 96.88 195 ALA B C 1
ATOM 3832 O O . ALA B 1 195 ? -16 33.5 20.656 1 96.88 195 ALA B O 1
ATOM 3833 N N . LEU B 1 196 ? -17.016 31.625 19.969 1 94.81 196 LEU B N 1
ATOM 3834 C CA . LEU B 1 196 ? -18.25 32.312 19.656 1 94.81 196 LEU B CA 1
ATOM 3835 C C . LEU B 1 196 ? -19.188 32.344 20.859 1 94.81 196 LEU B C 1
ATOM 3837 O O . LEU B 1 196 ? -20.281 32.906 20.812 1 94.81 196 LEU B O 1
ATOM 3841 N N . ARG B 1 197 ? -18.797 31.75 21.953 1 94.69 197 ARG B N 1
ATOM 3842 C CA . ARG B 1 197 ? -19.641 31.594 23.141 1 94.69 197 ARG B CA 1
ATOM 3843 C C . ARG B 1 197 ? -21 31.016 22.781 1 94.69 197 ARG B C 1
ATOM 3845 O O . ARG B 1 197 ? -22.031 31.562 23.188 1 94.69 197 ARG B O 1
ATOM 3852 N N . ALA B 1 198 ? -20.906 29.953 21.969 1 94.44 198 ALA B N 1
ATOM 3853 C CA . ALA B 1 198 ? -22.109 29.281 21.469 1 94.44 198 ALA B CA 1
ATOM 3854 C C . ALA B 1 198 ? -22.047 27.781 21.734 1 94.44 198 ALA B C 1
ATOM 3856 O O . ALA B 1 198 ? -21.016 27.281 22.203 1 94.44 198 ALA B O 1
ATOM 3857 N N . GLU B 1 199 ? -23.188 27.094 21.438 1 93.88 199 GLU B N 1
ATOM 3858 C CA . GLU B 1 199 ? -23.219 25.641 21.547 1 93.88 199 GLU B CA 1
ATOM 3859 C C . GLU B 1 199 ? -22.422 24.984 20.406 1 93.88 199 GLU B C 1
ATOM 3861 O O . GLU B 1 199 ? -22.484 25.438 19.266 1 93.88 199 GLU B O 1
ATOM 3866 N N . PRO B 1 200 ? -21.656 24.016 20.781 1 94.94 200 PRO B N 1
ATOM 3867 C CA . PRO B 1 200 ? -20.875 23.359 19.719 1 94.94 200 PRO B CA 1
ATOM 3868 C C . PRO B 1 200 ? -21.75 22.656 18.688 1 94.94 200 PRO B C 1
ATOM 3870 O O . PRO B 1 200 ? -22.766 22.047 19.047 1 94.94 200 PRO B O 1
ATOM 3873 N N . ASP B 1 201 ? -21.469 22.859 17.453 1 94.62 201 ASP B N 1
ATOM 3874 C CA . ASP B 1 201 ? -22.047 22.062 16.375 1 94.62 201 ASP B CA 1
ATOM 3875 C C . ASP B 1 201 ? -21.141 20.891 16.016 1 94.62 201 ASP B C 1
ATOM 3877 O O . ASP B 1 201 ? -20.109 21.062 15.375 1 94.62 201 ASP B O 1
ATOM 3881 N N . LEU B 1 202 ? -21.531 19.656 16.391 1 95.75 202 LEU B N 1
ATOM 3882 C CA . LEU B 1 202 ? -20.703 18.469 16.219 1 95.75 202 LEU B CA 1
ATOM 3883 C C . LEU B 1 202 ? -21.266 17.562 15.133 1 95.75 202 LEU B C 1
ATOM 3885 O O . LEU B 1 202 ? -20.844 16.406 15.016 1 95.75 202 LEU B O 1
ATOM 3889 N N . SER B 1 203 ? -22.234 18.062 14.352 1 94.44 203 SER B N 1
ATOM 3890 C CA . SER B 1 203 ? -22.953 17.266 13.352 1 94.44 203 SER B CA 1
ATOM 3891 C C . SER B 1 203 ? -22.047 16.922 12.164 1 94.44 203 SER B C 1
ATOM 3893 O O . SER B 1 203 ? -22.375 16.047 11.375 1 94.44 203 SER B O 1
ATOM 3895 N N . GLY B 1 204 ? -20.969 17.672 12.016 1 93.31 204 GLY B N 1
ATOM 3896 C CA . GLY B 1 204 ? -20.062 17.438 10.906 1 93.31 204 GLY B CA 1
ATOM 3897 C C . GLY B 1 204 ? -19.125 16.266 11.133 1 93.31 204 GLY B C 1
ATOM 3898 O O . GLY B 1 204 ? -18.422 15.844 10.219 1 93.31 204 GLY B O 1
ATOM 3899 N N . LEU B 1 205 ? -19.094 15.664 12.312 1 94.19 205 LEU B N 1
ATOM 3900 C CA . LEU B 1 205 ? -18.266 14.516 12.641 1 94.19 205 LEU B CA 1
ATOM 3901 C C . LEU B 1 205 ? -18.812 13.242 12.008 1 94.19 205 LEU B C 1
ATOM 3903 O O . LEU B 1 205 ? -20.031 13.102 11.844 1 94.19 205 LEU B O 1
ATOM 3907 N N . LEU B 1 206 ? -17.953 12.312 11.672 1 88.94 206 LEU B N 1
ATOM 3908 C CA . LEU B 1 206 ? -18.328 11.039 11.07 1 88.94 206 LEU B CA 1
ATOM 3909 C C . LEU B 1 206 ? -19.125 10.188 12.055 1 88.94 206 LEU B C 1
ATOM 3911 O O . LEU B 1 206 ? -19.922 9.336 11.641 1 88.94 206 LEU B O 1
ATOM 3915 N N . ALA B 1 207 ? -18.859 10.359 13.336 1 90.5 207 ALA B N 1
ATOM 3916 C CA . ALA B 1 207 ? -19.562 9.672 14.414 1 90.5 207 ALA B CA 1
ATOM 3917 C C . ALA B 1 207 ? -19.766 10.594 15.617 1 90.5 207 ALA B C 1
ATOM 3919 O O . ALA B 1 207 ? -18.969 11.5 15.852 1 90.5 207 ALA B O 1
ATOM 3920 N N . PRO B 1 208 ? -20.828 10.32 16.328 1 93.25 208 PRO B N 1
ATOM 3921 C CA . PRO B 1 208 ? -21.016 11.141 17.531 1 93.25 208 PRO B CA 1
ATOM 3922 C C . PRO B 1 208 ? -19.828 11.047 18.484 1 93.25 208 PRO B C 1
ATOM 3924 O O . PRO B 1 208 ? -19.422 9.945 18.875 1 93.25 208 PRO B O 1
ATOM 3927 N N . PRO B 1 209 ? -19.359 12.172 18.844 1 95.25 209 PRO B N 1
ATOM 3928 C CA . PRO B 1 209 ? -18.172 12.141 19.688 1 95.25 209 PRO B CA 1
ATOM 3929 C C . PRO B 1 209 ? -18.5 11.734 21.125 1 95.25 209 PRO B C 1
ATOM 3931 O O . PRO B 1 209 ? -19.578 12.055 21.641 1 95.25 209 PRO B O 1
ATOM 3934 N N . LYS B 1 210 ? -17.625 11.047 21.75 1 96.31 210 LYS B N 1
ATOM 3935 C CA . LYS B 1 210 ? -17.672 10.703 23.172 1 96.31 210 LYS B CA 1
ATOM 3936 C C . LYS B 1 210 ? -16.578 11.453 23.953 1 96.31 210 LYS B C 1
ATOM 3938 O O . LYS B 1 210 ? -15.586 11.891 23.375 1 96.31 210 LYS B O 1
ATOM 3943 N N . ALA B 1 211 ? -16.797 11.57 25.266 1 96.44 211 ALA B N 1
ATOM 3944 C CA . ALA B 1 211 ? -15.844 12.273 26.125 1 96.44 211 ALA B CA 1
ATOM 3945 C C . ALA B 1 211 ? -14.477 11.594 26.078 1 96.44 211 ALA B C 1
ATOM 3947 O O . ALA B 1 211 ? -13.445 12.273 26.094 1 96.44 211 ALA B O 1
ATOM 3948 N N . GLU B 1 212 ? -14.531 10.312 25.922 1 95.56 212 GLU B N 1
ATOM 3949 C CA . GLU B 1 212 ? -13.305 9.531 26.062 1 95.56 212 GLU B CA 1
ATOM 3950 C C . GLU B 1 212 ? -12.633 9.312 24.719 1 95.56 212 GLU B C 1
ATOM 3952 O O . GLU B 1 212 ? -11.516 8.805 24.656 1 95.56 212 GLU B O 1
ATOM 3957 N N . ASP B 1 213 ? -13.305 9.695 23.594 1 94.5 213 ASP B N 1
ATOM 3958 C CA . ASP B 1 213 ? -12.609 9.617 22.312 1 94.5 213 ASP B CA 1
ATOM 3959 C C . ASP B 1 213 ? -11.281 10.383 22.359 1 94.5 213 ASP B C 1
ATOM 3961 O O . ASP B 1 213 ? -11.242 11.539 22.781 1 94.5 213 ASP B O 1
ATOM 3965 N N . ALA B 1 214 ? -10.266 9.664 22.062 1 95.5 214 ALA B N 1
ATOM 3966 C CA . ALA B 1 214 ? -8.945 10.273 22.172 1 95.5 214 ALA B CA 1
ATOM 3967 C C . ALA B 1 214 ? -8.086 9.93 20.953 1 95.5 214 ALA B C 1
ATOM 3969 O O . ALA B 1 214 ? -8.273 8.883 20.328 1 95.5 214 ALA B O 1
ATOM 3970 N N . LEU B 1 215 ? -7.184 10.742 20.609 1 96.12 215 LEU B N 1
ATOM 3971 C CA . LEU B 1 215 ? -6.121 10.531 19.625 1 96.12 215 LEU B CA 1
ATOM 3972 C C . LEU B 1 215 ? -4.938 11.453 19.891 1 96.12 215 LEU B C 1
ATOM 3974 O O . LEU B 1 215 ? -5.02 12.344 20.75 1 96.12 215 LEU B O 1
ATOM 3978 N N . ASP B 1 216 ? -3.891 11.172 19.312 1 98.19 216 ASP B N 1
ATOM 3979 C CA . ASP B 1 216 ? -2.781 12.117 19.406 1 98.19 216 ASP B CA 1
ATOM 3980 C C . ASP B 1 216 ? -3.115 13.422 18.688 1 98.19 216 ASP B C 1
ATOM 3982 O O . ASP B 1 216 ? -3.227 13.453 17.453 1 98.19 216 ASP B O 1
ATOM 3986 N N . LEU B 1 217 ? -3.336 14.445 19.422 1 98.12 217 LEU B N 1
ATOM 3987 C CA . LEU B 1 217 ? -3.672 15.766 18.906 1 98.12 217 LEU B CA 1
ATOM 3988 C C . LEU B 1 217 ? -2.461 16.688 18.953 1 98.12 217 LEU B C 1
ATOM 3990 O O . LEU B 1 217 ? -1.815 16.828 20 1 98.12 217 LEU B O 1
ATOM 3994 N N . LEU B 1 218 ? -2.121 17.234 17.844 1 98.75 218 LEU B N 1
ATOM 3995 C CA . LEU B 1 218 ? -0.995 18.156 17.75 1 98.75 218 LEU B CA 1
ATOM 3996 C C . LEU B 1 218 ? -1.454 19.516 17.25 1 98.75 218 LEU B C 1
ATOM 3998 O O . LEU B 1 218 ? -2.26 19.609 16.328 1 98.75 218 LEU B O 1
ATOM 4002 N N . TYR B 1 219 ? -0.973 20.547 17.922 1 98.81 219 TYR B N 1
ATOM 4003 C CA . TYR B 1 219 ? -1.295 21.891 17.5 1 98.81 219 TYR B CA 1
ATOM 4004 C C . TYR B 1 219 ? -0.615 22.219 16.172 1 98.81 219 TYR B C 1
ATOM 4006 O O . TYR B 1 219 ? 0.545 21.859 15.953 1 98.81 219 TYR B O 1
ATOM 4014 N N . VAL B 1 220 ? -1.265 22.922 15.281 1 98.75 220 VAL B N 1
ATOM 4015 C CA . VAL B 1 220 ? -0.861 23.047 13.883 1 98.75 220 VAL B CA 1
ATOM 4016 C C . VAL B 1 220 ? 0.47 23.781 13.797 1 98.75 220 VAL B C 1
ATOM 4018 O O . VAL B 1 220 ? 1.283 23.5 12.906 1 98.75 220 VAL B O 1
ATOM 4021 N N . LYS B 1 221 ? 0.753 24.734 14.648 1 98.75 221 LYS B N 1
ATOM 4022 C CA . LYS B 1 221 ? 2.037 25.422 14.648 1 98.75 221 LYS B CA 1
ATOM 4023 C C . LYS B 1 221 ? 3.188 24.453 14.906 1 98.75 221 LYS B C 1
ATOM 4025 O O . LYS B 1 221 ? 4.254 24.578 14.305 1 98.75 221 LYS B O 1
ATOM 4030 N N . ASP B 1 222 ? 2.926 23.5 15.812 1 98.94 222 ASP B N 1
ATOM 4031 C CA . ASP B 1 222 ? 3.914 22.453 16.062 1 98.94 222 ASP B CA 1
ATOM 4032 C C . ASP B 1 222 ? 4.016 21.5 14.867 1 98.94 222 ASP B C 1
ATOM 4034 O O . ASP B 1 222 ? 5.109 21.047 14.531 1 98.94 222 ASP B O 1
ATOM 4038 N N . THR B 1 223 ? 2.893 21.172 14.25 1 98.88 223 THR B N 1
ATOM 4039 C CA . THR B 1 223 ? 2.92 20.328 13.055 1 98.88 223 THR B CA 1
ATOM 4040 C C . THR B 1 223 ? 3.797 20.953 11.977 1 98.88 223 THR B C 1
ATOM 4042 O O . THR B 1 223 ? 4.676 20.297 11.414 1 98.88 223 THR B O 1
ATOM 4045 N N . GLY B 1 224 ? 3.533 22.25 11.695 1 98.88 224 GLY B N 1
ATOM 4046 C CA . GLY B 1 224 ? 4.344 22.969 10.711 1 98.88 224 GLY B CA 1
ATOM 4047 C C . GLY B 1 224 ? 5.824 22.953 11.047 1 98.88 224 GLY B C 1
ATOM 4048 O O . GLY B 1 224 ? 6.66 22.734 10.172 1 98.88 224 GLY B O 1
ATOM 4049 N N . ARG B 1 225 ? 6.137 23.203 12.32 1 98.88 225 ARG B N 1
ATOM 4050 C CA . ARG B 1 225 ? 7.531 23.219 12.758 1 98.88 225 ARG B CA 1
ATOM 4051 C C . ARG B 1 225 ? 8.172 21.844 12.562 1 98.88 225 ARG B C 1
ATOM 4053 O O . ARG B 1 225 ? 9.328 21.75 12.133 1 98.88 225 ARG B O 1
ATOM 4060 N N . ALA B 1 226 ? 7.445 20.781 12.906 1 98.94 226 ALA B N 1
ATOM 4061 C CA . ALA B 1 226 ? 7.973 19.422 12.742 1 98.94 226 ALA B CA 1
ATOM 4062 C C . ALA B 1 226 ? 8.312 19.141 11.281 1 98.94 226 ALA B C 1
ATOM 4064 O O . ALA B 1 226 ? 9.383 18.594 10.984 1 98.94 226 ALA B O 1
ATOM 4065 N N . LEU B 1 227 ? 7.449 19.531 10.375 1 98.94 227 LEU B N 1
ATOM 4066 C CA . LEU B 1 227 ? 7.668 19.297 8.953 1 98.94 227 LEU B CA 1
ATOM 4067 C C . LEU B 1 227 ? 8.859 20.109 8.453 1 98.94 227 LEU B C 1
ATOM 4069 O O . LEU B 1 227 ? 9.664 19.625 7.656 1 98.94 227 LEU B O 1
ATOM 4073 N N . ALA B 1 228 ? 8.969 21.344 8.922 1 98.88 228 ALA B N 1
ATOM 4074 C CA . ALA B 1 228 ? 10.117 22.188 8.57 1 98.88 228 ALA B CA 1
ATOM 4075 C C . ALA B 1 228 ? 11.422 21.547 9.047 1 98.88 228 ALA B C 1
ATOM 4077 O O . ALA B 1 228 ? 12.398 21.5 8.297 1 98.88 228 ALA B O 1
ATOM 4078 N N . LEU B 1 229 ? 11.383 21.078 10.281 1 98.88 229 LEU B N 1
ATOM 4079 C CA . LEU B 1 229 ? 12.578 20.484 10.852 1 98.88 229 LEU B CA 1
ATOM 4080 C C . LEU B 1 229 ? 12.977 19.219 10.086 1 98.88 229 LEU B C 1
ATOM 4082 O O . LEU B 1 229 ? 14.164 18.984 9.852 1 98.88 229 LEU B O 1
ATOM 4086 N N . LEU B 1 230 ? 12.016 18.391 9.719 1 98.88 230 LEU B N 1
ATOM 4087 C CA . LEU B 1 230 ? 12.305 17.219 8.906 1 98.88 230 LEU B CA 1
ATOM 4088 C C . LEU B 1 230 ? 12.953 17.609 7.586 1 98.88 230 LEU B C 1
ATOM 4090 O O . LEU B 1 230 ? 13.93 16.984 7.156 1 98.88 230 LEU B O 1
ATOM 4094 N N . GLN B 1 231 ? 12.43 18.641 6.934 1 98.81 231 GLN B N 1
ATOM 4095 C CA . GLN B 1 231 ? 12.945 19.078 5.641 1 98.81 231 GLN B CA 1
ATOM 4096 C C . GLN B 1 231 ? 14.367 19.625 5.766 1 98.81 231 GLN B C 1
ATOM 4098 O O . GLN B 1 231 ? 15.195 19.406 4.879 1 98.81 231 GLN B O 1
ATOM 4103 N N . LEU B 1 232 ? 14.672 20.266 6.875 1 98.31 232 LEU B N 1
ATOM 4104 C CA . LEU B 1 232 ? 15.914 21.016 7.016 1 98.31 232 LEU B CA 1
ATOM 4105 C C . LEU B 1 232 ? 16.969 20.172 7.715 1 98.31 232 LEU B C 1
ATOM 4107 O O . LEU B 1 232 ? 18.141 20.562 7.758 1 98.31 232 LEU B O 1
ATOM 4111 N N . ALA B 1 233 ? 16.516 19.016 8.297 1 98.12 233 ALA B N 1
ATOM 4112 C CA . ALA B 1 233 ? 17.469 18.172 9.008 1 98.12 233 ALA B CA 1
ATOM 4113 C C . ALA B 1 233 ? 18.672 17.828 8.125 1 98.12 233 ALA B C 1
ATOM 4115 O O . ALA B 1 233 ? 18.516 17.578 6.926 1 98.12 233 ALA B O 1
ATOM 4116 N N . GLU B 1 234 ? 19.844 17.875 8.664 1 96.06 234 GLU B N 1
ATOM 4117 C CA . GLU B 1 234 ? 21.047 17.5 7.922 1 96.06 234 GLU B CA 1
ATOM 4118 C C . GLU B 1 234 ? 21.016 16.031 7.551 1 96.06 234 GLU B C 1
ATOM 4120 O O . GLU B 1 234 ? 21.312 15.656 6.41 1 96.06 234 GLU B O 1
ATOM 4125 N N . GLU B 1 235 ? 20.688 15.234 8.547 1 96.44 235 GLU B N 1
ATOM 4126 C CA . GLU B 1 235 ? 20.641 13.781 8.367 1 96.44 235 GLU B CA 1
ATOM 4127 C C . GLU B 1 235 ? 19.359 13.203 8.977 1 96.44 235 GLU B C 1
ATOM 4129 O O . GLU B 1 235 ? 18.953 13.594 10.07 1 96.44 235 GLU B O 1
ATOM 4134 N N . LEU B 1 236 ? 18.688 12.438 8.227 1 98.19 236 LEU B N 1
ATOM 4135 C CA . LEU B 1 236 ? 17.578 11.617 8.695 1 98.19 236 LEU B CA 1
ATOM 4136 C C . LEU B 1 236 ? 17.906 10.133 8.594 1 98.19 236 LEU B C 1
ATOM 4138 O O . LEU B 1 236 ? 18.391 9.672 7.559 1 98.19 236 LEU B O 1
ATOM 4142 N N . HIS B 1 237 ? 17.656 9.43 9.664 1 98 237 HIS B N 1
ATOM 4143 C CA . HIS B 1 237 ? 18.078 8.039 9.727 1 98 237 HIS B CA 1
ATOM 4144 C C . HIS B 1 237 ? 16.938 7.094 9.383 1 98 237 HIS B C 1
ATOM 4146 O O . HIS B 1 237 ? 17.125 5.875 9.344 1 98 237 HIS B O 1
ATOM 4152 N N . HIS B 1 238 ? 15.766 7.637 9.172 1 97.88 238 HIS B N 1
ATOM 4153 C CA . HIS B 1 238 ? 14.586 6.836 8.883 1 97.88 238 HIS B CA 1
ATOM 4154 C C . HIS B 1 238 ? 13.805 7.41 7.703 1 97.88 238 HIS B C 1
ATOM 4156 O O . HIS B 1 238 ? 14.031 8.555 7.309 1 97.88 238 HIS B O 1
ATOM 4162 N N . SER B 1 239 ? 12.984 6.586 7.133 1 97.44 239 SER B N 1
ATOM 4163 C CA . SER B 1 239 ? 12.18 7.012 5.988 1 97.44 239 SER B CA 1
ATOM 4164 C C . SER B 1 239 ? 10.781 7.441 6.418 1 97.44 239 SER B C 1
ATOM 4166 O O . SER B 1 239 ? 10.031 8 5.621 1 97.44 239 SER B O 1
ATOM 4168 N N . THR B 1 240 ? 10.398 7.148 7.641 1 98.62 240 THR B N 1
ATOM 4169 C CA . THR B 1 240 ? 9.078 7.469 8.156 1 98.62 240 THR B CA 1
ATOM 4170 C C . THR B 1 240 ? 9.172 8.031 9.578 1 98.62 240 THR B C 1
ATOM 4172 O O . THR B 1 240 ? 9.898 7.496 10.414 1 98.62 240 THR B O 1
ATOM 4175 N N . TYR B 1 241 ? 8.445 9.109 9.805 1 98.88 241 TYR B N 1
ATOM 4176 C CA . TYR B 1 241 ? 8.414 9.742 11.109 1 98.88 241 TYR B CA 1
ATOM 4177 C C . TYR B 1 241 ? 6.977 10.008 11.555 1 98.88 241 TYR B C 1
ATOM 4179 O O . TYR B 1 241 ? 6.16 10.508 10.773 1 98.88 241 TYR B O 1
ATOM 4187 N N . ASN B 1 242 ? 6.715 9.633 12.773 1 98.88 242 ASN B N 1
ATOM 4188 C CA . ASN B 1 242 ? 5.504 10.125 13.43 1 98.88 242 ASN B CA 1
ATOM 4189 C C . ASN B 1 242 ? 5.617 11.602 13.781 1 98.88 242 ASN B C 1
ATOM 4191 O O . ASN B 1 242 ? 6.613 12.031 14.375 1 98.88 242 ASN B O 1
ATOM 4195 N N . VAL B 1 243 ? 4.66 12.359 13.328 1 98.94 243 VAL B N 1
ATOM 4196 C CA . VAL B 1 243 ? 4.543 13.773 13.68 1 98.94 243 VAL B CA 1
ATOM 4197 C C . VAL B 1 243 ? 3.328 13.984 14.578 1 98.94 243 VAL B C 1
ATOM 4199 O O . VAL B 1 243 ? 2.199 14.094 14.094 1 98.94 243 VAL B O 1
ATOM 4202 N N . GLY B 1 244 ? 3.537 14.039 15.844 1 98.75 244 GLY B N 1
ATOM 4203 C CA . GLY B 1 244 ? 2.48 14.125 16.844 1 98.75 244 GLY B CA 1
ATOM 4204 C C . GLY B 1 244 ? 2.943 14.734 18.156 1 98.75 244 GLY B C 1
ATOM 4205 O O . GLY B 1 244 ? 4.07 15.219 18.25 1 98.75 244 GLY B O 1
ATOM 4206 N N . SER B 1 245 ? 2.074 14.797 19.094 1 98.5 245 SER B N 1
ATOM 4207 C CA . SER B 1 245 ? 2.389 15.336 20.406 1 98.5 245 SER B CA 1
ATOM 4208 C C . SER B 1 245 ? 3.072 14.297 21.281 1 98.5 245 SER B C 1
ATOM 4210 O O . SER B 1 245 ? 3.746 14.641 22.266 1 98.5 245 SER B O 1
ATOM 4212 N N . GLY B 1 246 ? 2.873 13.023 20.922 1 98.31 246 GLY B N 1
ATOM 4213 C CA . GLY B 1 246 ? 3.393 11.938 21.75 1 98.31 246 GLY B CA 1
ATOM 4214 C C . GLY B 1 246 ? 2.479 11.562 22.891 1 98.31 246 GLY B C 1
ATOM 4215 O O . GLY B 1 246 ? 2.871 10.812 23.797 1 98.31 246 GLY B O 1
ATOM 4216 N N . ARG B 1 247 ? 1.28 12.133 22.859 1 97.38 247 ARG B N 1
ATOM 4217 C CA . ARG B 1 247 ? 0.308 11.844 23.906 1 97.38 247 ARG B CA 1
ATOM 4218 C C . ARG B 1 247 ? -1.103 11.75 23.344 1 97.38 247 ARG B C 1
ATOM 4220 O O . ARG B 1 247 ? -1.431 12.43 22.359 1 97.38 247 ARG B O 1
ATOM 4227 N N . ALA B 1 248 ? -1.89 10.922 23.969 1 97.44 248 ALA B N 1
ATOM 4228 C CA . ALA B 1 248 ? -3.311 10.891 23.641 1 97.44 248 ALA B CA 1
ATOM 4229 C C . ALA B 1 248 ? -4.059 12.039 24.312 1 97.44 248 ALA B C 1
ATOM 4231 O O . ALA B 1 248 ? -3.816 12.344 25.484 1 97.44 248 ALA B O 1
ATOM 4232 N N . THR B 1 249 ? -4.867 12.727 23.547 1 97.94 249 THR B N 1
ATOM 4233 C CA . THR B 1 249 ? -5.723 13.797 24.062 1 97.94 249 THR B CA 1
ATOM 4234 C C . THR B 1 249 ? -7.195 13.461 23.828 1 97.94 249 THR B C 1
ATOM 4236 O O . THR B 1 249 ? -7.625 13.25 22.688 1 97.94 249 THR B O 1
ATOM 4239 N N . SER B 1 250 ? -7.941 13.422 24.891 1 96.81 250 SER B N 1
ATOM 4240 C CA . SER B 1 250 ? -9.359 13.094 24.781 1 96.81 250 SER B CA 1
ATOM 4241 C C . SER B 1 250 ? -10.188 14.344 24.516 1 96.81 250 SER B C 1
ATOM 4243 O O . SER B 1 250 ? -9.695 15.469 24.656 1 96.81 250 SER B O 1
ATOM 4245 N N . ASN B 1 251 ? -11.445 14.102 24.109 1 97.19 251 ASN B N 1
ATOM 4246 C CA . ASN B 1 251 ? -12.367 15.234 24 1 97.19 251 ASN B CA 1
ATOM 4247 C C . ASN B 1 251 ? -12.547 15.938 25.344 1 97.19 251 ASN B C 1
ATOM 4249 O O . ASN B 1 251 ? -12.68 17.172 25.391 1 97.19 251 ASN B O 1
ATOM 4253 N N . ALA B 1 252 ? -12.578 15.195 26.375 1 96.75 252 ALA B N 1
ATOM 4254 C CA . ALA B 1 252 ? -12.68 15.766 27.719 1 96.75 252 ALA B CA 1
ATOM 4255 C C . ALA B 1 252 ? -11.492 16.672 28.016 1 96.75 252 ALA B C 1
ATOM 4257 O O . ALA B 1 252 ? -11.648 17.734 28.625 1 96.75 252 ALA B O 1
ATOM 4258 N N . ASP B 1 253 ? -10.305 16.188 27.641 1 97.31 253 ASP B N 1
ATOM 4259 C CA . ASP B 1 253 ? -9.109 17 27.797 1 97.31 253 ASP B CA 1
ATOM 4260 C C . ASP B 1 253 ? -9.242 18.328 27.047 1 97.31 253 ASP B C 1
ATOM 4262 O O . ASP B 1 253 ? -8.852 19.375 27.547 1 97.31 253 ASP B O 1
ATOM 4266 N N . VAL B 1 254 ? -9.742 18.25 25.844 1 98.44 254 VAL B N 1
ATOM 4267 C CA . VAL B 1 254 ? -9.922 19.438 25.016 1 98.44 254 VAL B CA 1
ATOM 4268 C C . VAL B 1 254 ? -10.906 20.406 25.688 1 98.44 254 VAL B C 1
ATOM 4270 O O . VAL B 1 254 ? -10.648 21.609 25.781 1 98.44 254 VAL B O 1
ATOM 4273 N N . VAL B 1 255 ? -12.016 19.875 26.203 1 97.88 255 VAL B N 1
ATOM 4274 C CA . VAL B 1 255 ? -13.023 20.688 26.875 1 97.88 255 VAL B CA 1
ATOM 4275 C C . VAL B 1 255 ? -12.414 21.375 28.094 1 97.88 255 VAL B C 1
ATOM 4277 O O . VAL B 1 255 ? -12.633 22.562 28.328 1 97.88 255 VAL B O 1
ATOM 4280 N N . THR B 1 256 ? -11.688 20.609 28.812 1 97.81 256 THR B N 1
ATOM 4281 C CA . THR B 1 256 ? -11.016 21.156 29.984 1 97.81 256 THR B CA 1
ATOM 4282 C C . THR B 1 256 ? -10.07 22.297 29.594 1 97.81 256 THR B C 1
ATOM 4284 O O . THR B 1 256 ? -10.047 23.344 30.234 1 97.81 256 THR B O 1
ATOM 4287 N N . ALA B 1 257 ? -9.266 22.047 28.562 1 98.38 257 ALA B N 1
ATOM 4288 C CA . ALA B 1 257 ? -8.344 23.078 28.078 1 98.38 257 ALA B CA 1
ATOM 4289 C C . ALA B 1 257 ? -9.102 24.328 27.656 1 98.38 257 ALA B C 1
ATOM 4291 O O . ALA B 1 257 ? -8.695 25.453 27.984 1 98.38 257 ALA B O 1
ATOM 4292 N N . ILE B 1 258 ? -10.156 24.172 26.953 1 98.31 258 ILE B N 1
ATOM 4293 C CA . ILE B 1 258 ? -10.961 25.297 26.484 1 98.31 258 ILE B CA 1
ATOM 4294 C C . ILE B 1 258 ? -11.539 26.062 27.672 1 98.31 258 ILE B C 1
ATOM 4296 O O . ILE B 1 258 ? -11.539 27.297 27.672 1 98.31 258 ILE B O 1
ATOM 4300 N N . ARG B 1 259 ? -11.984 25.375 28.688 1 97.25 259 ARG B N 1
ATOM 4301 C CA . ARG B 1 259 ? -12.578 26 29.875 1 97.25 259 ARG B CA 1
ATOM 4302 C C . ARG B 1 259 ? -11.547 26.828 30.625 1 97.25 259 ARG B C 1
ATOM 4304 O O . ARG B 1 259 ? -11.898 27.781 31.312 1 97.25 259 ARG B O 1
ATOM 4311 N N . SER B 1 260 ? -10.328 26.422 30.484 1 96.06 260 SER B N 1
ATOM 4312 C CA . SER B 1 260 ? -9.273 27.203 31.125 1 96.06 260 SER B CA 1
ATOM 4313 C C . SER B 1 260 ? -9.148 28.594 30.516 1 96.06 260 SER B C 1
ATOM 4315 O O . SER B 1 260 ? -8.656 29.516 31.172 1 96.06 260 SER B O 1
ATOM 4317 N N . VAL B 1 261 ? -9.539 28.781 29.328 1 93.94 261 VAL B N 1
ATOM 4318 C CA . VAL B 1 261 ? -9.445 30.047 28.609 1 93.94 261 VAL B CA 1
ATOM 4319 C C . VAL B 1 261 ? -10.82 30.719 28.547 1 93.94 261 VAL B C 1
ATOM 4321 O O . VAL B 1 261 ? -10.922 31.938 28.391 1 93.94 261 VAL B O 1
ATOM 4324 N N . GLU B 1 262 ? -11.805 29.859 28.516 1 95.88 262 GLU B N 1
ATOM 4325 C CA . GLU B 1 262 ? -13.203 30.266 28.484 1 95.88 262 GLU B CA 1
ATOM 4326 C C . GLU B 1 262 ? -14.008 29.562 29.578 1 95.88 262 GLU B C 1
ATOM 4328 O O . GLU B 1 262 ? -14.766 28.641 29.297 1 95.88 262 GLU B O 1
ATOM 4333 N N . PRO B 1 263 ? -13.984 30.078 30.734 1 94.81 263 PRO B N 1
ATOM 4334 C CA . PRO B 1 263 ? -14.609 29.391 31.875 1 94.81 263 PRO B CA 1
ATOM 4335 C C . PRO B 1 263 ? -16.109 29.172 31.688 1 94.81 263 PRO B C 1
ATOM 4337 O O . PRO B 1 263 ? -16.672 28.234 32.25 1 94.81 263 PRO B O 1
ATOM 4340 N N . GLY B 1 264 ? -16.844 29.938 30.938 1 93.69 264 GLY B N 1
ATOM 4341 C CA . GLY B 1 264 ? -18.266 29.812 30.719 1 93.69 264 GLY B CA 1
ATOM 4342 C C . GLY B 1 264 ? -18.625 28.781 29.672 1 93.69 264 GLY B C 1
ATOM 4343 O O . GLY B 1 264 ? -19.812 28.531 29.422 1 93.69 264 GLY B O 1
ATOM 4344 N N . PHE B 1 265 ? -17.578 28.203 29.031 1 96.12 265 PHE B N 1
ATOM 4345 C CA . PHE B 1 265 ? -17.828 27.219 27.984 1 96.12 265 PHE B CA 1
ATOM 4346 C C . PHE B 1 265 ? -18.469 25.969 28.547 1 96.12 265 PHE B C 1
ATOM 4348 O O . PHE B 1 265 ? -17.969 25.375 29.5 1 96.12 265 PHE B O 1
ATOM 4355 N N . ARG B 1 266 ? -19.734 25.641 28.062 1 91.31 266 ARG B N 1
ATOM 4356 C CA . ARG B 1 266 ? -20.469 24.453 28.5 1 91.31 266 ARG B CA 1
ATOM 4357 C C . ARG B 1 266 ? -20.594 23.438 27.359 1 91.31 266 ARG B C 1
ATOM 4359 O O . ARG B 1 266 ? -21.109 23.766 26.297 1 91.31 266 ARG B O 1
ATOM 4366 N N . CYS B 1 267 ? -20.047 22.391 27.562 1 92.31 267 CYS B N 1
ATOM 4367 C CA . CYS B 1 267 ? -20.172 21.281 26.625 1 92.31 267 CYS B CA 1
ATOM 4368 C C . CYS B 1 267 ? -20.172 19.938 27.359 1 92.31 267 CYS B C 1
ATOM 4370 O O . CYS B 1 267 ? -19.234 19.625 28.078 1 92.31 267 CYS B O 1
ATOM 4372 N N . ASP B 1 268 ? -21.344 19.219 27.234 1 89.88 268 ASP B N 1
ATOM 4373 C CA . ASP B 1 268 ? -21.453 17.891 27.812 1 89.88 268 ASP B CA 1
ATOM 4374 C C . ASP B 1 268 ? -21.422 16.812 26.75 1 89.88 268 ASP B C 1
ATOM 4376 O O . ASP B 1 268 ? -22.375 16.641 25.984 1 89.88 268 ASP B O 1
ATOM 4380 N N . LEU B 1 269 ? -20.281 16.156 26.641 1 95 269 LEU B N 1
ATOM 4381 C CA . LEU B 1 269 ? -20.188 15.039 25.719 1 95 269 LEU B CA 1
ATOM 4382 C C . LEU B 1 269 ? -20.562 13.727 26.391 1 95 269 LEU B C 1
ATOM 4384 O O . LEU B 1 269 ? -20.219 13.5 27.562 1 95 269 LEU B O 1
ATOM 4388 N N . PRO B 1 270 ? -21.344 12.93 25.656 1 94.81 270 PRO B N 1
ATOM 4389 C CA . PRO B 1 270 ? -21.688 11.641 26.25 1 94.81 270 PRO B CA 1
ATOM 4390 C C . PRO B 1 270 ? -20.469 10.789 26.562 1 94.81 270 PRO B C 1
ATOM 4392 O O . PRO B 1 270 ? -19.438 10.922 25.906 1 94.81 270 PRO B O 1
ATOM 4395 N N . SER B 1 271 ? -20.594 10.016 27.672 1 93.31 271 SER B N 1
ATOM 4396 C CA . SER B 1 271 ? -19.531 9.094 28.062 1 93.31 271 SER B CA 1
ATOM 4397 C C . SER B 1 271 ? -19.969 7.641 27.891 1 93.31 271 SER B C 1
ATOM 4399 O O . SER B 1 271 ? -21.109 7.285 28.188 1 93.31 271 SER B O 1
ATOM 4401 N N . ASP B 1 272 ? -19.156 6.871 27.219 1 86.88 272 ASP B N 1
ATOM 4402 C CA . ASP B 1 272 ? -19.375 5.434 27.125 1 86.88 272 ASP B CA 1
ATOM 4403 C C . ASP B 1 272 ? -18.391 4.668 28 1 86.88 272 ASP B C 1
ATOM 4405 O O . ASP B 1 272 ? -18.234 3.455 27.859 1 86.88 272 ASP B O 1
ATOM 4409 N N . GLY B 1 273 ? -17.766 5.289 28.875 1 87.75 273 GLY B N 1
ATOM 4410 C CA . GLY B 1 273 ? -16.781 4.656 29.734 1 87.75 273 GLY B CA 1
ATOM 4411 C C . GLY B 1 273 ? -15.367 4.789 29.219 1 87.75 273 GLY B C 1
ATOM 4412 O O . GLY B 1 273 ? -15.031 5.777 28.562 1 87.75 273 GLY B O 1
ATOM 4413 N N . GLN B 1 274 ? -14.477 3.795 29.641 1 82.12 274 GLN B N 1
ATOM 4414 C CA . GLN B 1 274 ? -13.062 3.877 29.266 1 82.12 274 GLN B CA 1
ATOM 4415 C C . GLN B 1 274 ? -12.828 3.281 27.891 1 82.12 274 GLN B C 1
ATOM 4417 O O . GLN B 1 274 ? -13.469 2.297 27.516 1 82.12 274 GLN B O 1
ATOM 4422 N N . ARG B 1 275 ? -11.969 4.09 27.094 1 84.25 275 ARG B N 1
ATOM 4423 C CA . ARG B 1 275 ? -11.578 3.623 25.766 1 84.25 275 ARG B CA 1
ATOM 4424 C C . ARG B 1 275 ? -10.07 3.455 25.672 1 84.25 275 ARG B C 1
ATOM 4426 O O . ARG B 1 275 ? -9.312 4.168 26.328 1 84.25 275 ARG B O 1
ATOM 4433 N N . PRO B 1 276 ? -9.734 2.451 24.859 1 87.69 276 PRO B N 1
ATOM 4434 C CA . PRO B 1 276 ? -8.297 2.316 24.625 1 87.69 276 PRO B CA 1
ATOM 4435 C C . PRO B 1 276 ? -7.676 3.574 24.016 1 87.69 276 PRO B C 1
ATOM 4437 O O . PRO B 1 276 ? -8.305 4.246 23.203 1 87.69 276 PRO B O 1
ATOM 4440 N N . LEU B 1 277 ? -6.48 3.889 24.578 1 93.44 277 LEU B N 1
ATOM 4441 C CA . LEU B 1 277 ? -5.762 5.066 24.109 1 93.44 277 LEU B CA 1
ATOM 4442 C C . LEU B 1 277 ? -4.594 4.672 23.203 1 93.44 277 LEU B C 1
ATOM 4444 O O . LEU B 1 277 ? -3.914 3.674 23.469 1 93.44 277 LEU B O 1
ATOM 4448 N N . SER B 1 278 ? -4.418 5.418 22.141 1 96.19 278 SER B N 1
ATOM 4449 C CA . SER B 1 278 ? -3.225 5.309 21.312 1 96.19 278 SER B CA 1
ATOM 4450 C C . SER B 1 278 ? -2.648 6.684 20.984 1 96.19 278 SER B C 1
ATOM 4452 O O . SER B 1 278 ? -3.381 7.676 20.953 1 96.19 278 SER B O 1
ATOM 4454 N N . TRP B 1 279 ? -1.396 6.711 20.953 1 98 279 TRP B N 1
ATOM 4455 C CA . TRP B 1 279 ? -0.701 7.934 20.578 1 98 279 TRP B CA 1
ATOM 4456 C C . TRP B 1 279 ? 0.536 7.621 19.734 1 98 279 TRP B C 1
ATOM 4458 O O . TRP B 1 279 ? 0.956 6.465 19.641 1 98 279 TRP B O 1
ATOM 4468 N N . LEU B 1 280 ? 1.075 8.609 19.078 1 98.56 280 LEU B N 1
ATOM 4469 C CA . LEU B 1 280 ? 2.244 8.422 18.219 1 98.56 280 LEU B CA 1
ATOM 4470 C C . LEU B 1 280 ? 3.529 8.477 19.047 1 98.56 280 LEU B C 1
ATOM 4472 O O . LEU B 1 280 ? 3.76 9.43 19.781 1 98.56 280 LEU B O 1
ATOM 4476 N N . ASP B 1 281 ? 4.312 7.414 19 1 98.81 281 ASP B N 1
ATOM 4477 C CA . ASP B 1 281 ? 5.68 7.492 19.5 1 98.81 281 ASP B CA 1
ATOM 4478 C C . ASP B 1 281 ? 6.539 8.398 18.625 1 98.81 281 ASP B C 1
ATOM 4480 O O . ASP B 1 281 ? 6.785 8.086 17.453 1 98.81 281 ASP B O 1
ATOM 4484 N N . ILE B 1 282 ? 7.031 9.516 19.188 1 98.81 282 ILE B N 1
ATOM 4485 C CA . ILE B 1 282 ? 7.719 10.492 18.344 1 98.81 282 ILE B CA 1
ATOM 4486 C C . ILE B 1 282 ? 9.219 10.461 18.641 1 98.81 282 ILE B C 1
ATOM 4488 O O . ILE B 1 282 ? 9.914 11.461 18.453 1 98.81 282 ILE B O 1
ATOM 4492 N N . THR B 1 283 ? 9.727 9.383 19.141 1 98.75 283 THR B N 1
ATOM 4493 C CA . THR B 1 283 ? 11.133 9.227 19.5 1 98.75 283 THR B CA 1
ATOM 4494 C C . THR B 1 283 ? 12.023 9.484 18.281 1 98.75 283 THR B C 1
ATOM 4496 O O . THR B 1 283 ? 12.992 10.242 18.359 1 98.75 283 THR B O 1
ATOM 4499 N N . ARG B 1 284 ? 11.742 8.914 17.078 1 98.56 284 ARG B N 1
ATOM 4500 C CA . ARG B 1 284 ? 12.523 9.117 15.859 1 98.56 284 ARG B CA 1
ATOM 4501 C C . ARG B 1 284 ? 12.617 10.602 15.508 1 98.56 284 ARG B C 1
ATOM 4503 O O . ARG B 1 284 ? 13.695 11.102 15.188 1 98.56 284 ARG B O 1
ATOM 4510 N N . LEU B 1 285 ? 11.438 11.227 15.547 1 98.81 285 LEU B N 1
ATOM 4511 C CA . LEU B 1 285 ? 11.375 12.648 15.211 1 98.81 285 LEU B CA 1
ATOM 4512 C C . LEU B 1 285 ? 12.25 13.469 16.156 1 98.81 285 LEU B C 1
ATOM 4514 O O . LEU B 1 285 ? 13.031 14.312 15.703 1 98.81 285 LEU B O 1
ATOM 4518 N N . ARG B 1 286 ? 12.148 13.18 17.422 1 98.56 286 ARG B N 1
ATOM 4519 C CA . ARG B 1 286 ? 12.938 13.883 18.438 1 98.56 286 ARG B CA 1
ATOM 4520 C C . ARG B 1 286 ? 14.43 13.656 18.219 1 98.56 286 ARG B C 1
ATOM 4522 O O . ARG B 1 286 ? 15.211 14.609 18.234 1 98.56 286 ARG B O 1
ATOM 4529 N N . GLU B 1 287 ? 14.82 12.461 18 1 98.44 287 GLU B N 1
ATOM 4530 C CA . GLU B 1 287 ? 16.234 12.094 17.906 1 98.44 287 GLU B CA 1
ATOM 4531 C C . GLU B 1 287 ? 16.875 12.688 16.656 1 98.44 287 GLU B C 1
ATOM 4533 O O . GLU B 1 287 ? 18 13.195 16.719 1 98.44 287 GLU B O 1
ATOM 4538 N N . ASP B 1 288 ? 16.172 12.68 15.547 1 98.5 288 ASP B N 1
ATOM 4539 C CA . ASP B 1 288 ? 16.781 13.078 14.281 1 98.5 288 ASP B CA 1
ATOM 4540 C C . ASP B 1 288 ? 16.656 14.586 14.07 1 98.5 288 ASP B C 1
ATOM 4542 O O . ASP B 1 288 ? 17.391 15.164 13.273 1 98.5 288 ASP B O 1
ATOM 4546 N N . THR B 1 289 ? 15.648 15.383 14.703 1 98.44 289 THR B N 1
ATOM 4547 C CA . THR B 1 289 ? 15.406 16.781 14.367 1 98.44 289 THR B CA 1
ATOM 4548 C C . THR B 1 289 ? 15.43 17.641 15.625 1 98.44 289 THR B C 1
ATOM 4550 O O . THR B 1 289 ? 15.367 18.875 15.539 1 98.44 289 THR B O 1
ATOM 4553 N N . THR B 1 290 ? 15.328 17.078 16.859 1 97.38 290 THR B N 1
ATOM 4554 C CA . THR B 1 290 ? 15.258 17.75 18.172 1 97.38 290 THR B CA 1
ATOM 4555 C C . THR B 1 290 ? 13.875 18.344 18.391 1 97.38 290 THR B C 1
ATOM 4557 O O . THR B 1 290 ? 13.703 19.219 19.234 1 97.38 290 THR B O 1
ATOM 4560 N N . PHE B 1 291 ? 12.938 17.953 17.641 1 98.62 291 PHE B N 1
ATOM 4561 C CA . PHE B 1 291 ? 11.562 18.438 17.781 1 98.62 291 PHE B CA 1
ATOM 4562 C C . PHE B 1 291 ? 11.016 18.094 19.156 1 98.62 291 PHE B C 1
ATOM 4564 O O . PHE B 1 291 ? 11.203 16.984 19.656 1 98.62 291 PHE B O 1
ATOM 4571 N N . GLU B 1 292 ? 10.383 19.016 19.734 1 98.19 292 GLU B N 1
ATOM 4572 C CA . GLU B 1 292 ? 9.516 18.891 20.906 1 98.19 292 GLU B CA 1
ATOM 4573 C C . GLU B 1 292 ? 8.258 19.734 20.766 1 98.19 292 GLU B C 1
ATOM 4575 O O . GLU B 1 292 ? 8.344 20.922 20.422 1 98.19 292 GLU B O 1
ATOM 4580 N N . PRO B 1 293 ? 7.109 19.109 21.031 1 98.38 293 PRO B N 1
ATOM 4581 C CA . PRO B 1 293 ? 5.922 19.969 21 1 98.38 293 PRO B CA 1
ATOM 4582 C C . PRO B 1 293 ? 6.039 21.172 21.922 1 98.38 293 PRO B C 1
ATOM 4584 O O . PRO B 1 293 ? 6.465 21.031 23.078 1 98.38 293 PRO B O 1
ATOM 4587 N N . ARG B 1 294 ? 5.715 22.328 21.406 1 98.44 294 ARG B N 1
ATOM 4588 C CA . ARG B 1 294 ? 5.805 23.547 22.203 1 98.44 294 ARG B CA 1
ATOM 4589 C C . ARG B 1 294 ? 4.457 23.891 22.828 1 98.44 294 ARG B C 1
ATOM 4591 O O . ARG B 1 294 ? 4.398 24.594 23.844 1 98.44 294 ARG B O 1
ATOM 4598 N N . TYR B 1 295 ? 3.367 23.438 22.281 1 98.56 295 TYR B N 1
ATOM 4599 C CA . TYR B 1 295 ? 2.023 23.719 22.766 1 98.56 295 TYR B CA 1
ATOM 4600 C C . TYR B 1 295 ? 1.409 22.5 23.438 1 98.56 295 TYR B C 1
ATOM 4602 O O . TYR B 1 295 ? 1.269 21.453 22.828 1 98.56 295 TYR B O 1
ATOM 4610 N N . ASP B 1 296 ? 1.072 22.656 24.688 1 97.88 296 ASP B N 1
ATOM 4611 C CA . ASP B 1 296 ? 0.145 21.672 25.25 1 97.88 296 ASP B CA 1
ATOM 4612 C C . ASP B 1 296 ? -1.299 22.016 24.891 1 97.88 296 ASP B C 1
ATOM 4614 O O . ASP B 1 296 ? -1.552 22.984 24.156 1 97.88 296 ASP B O 1
ATOM 4618 N N . THR B 1 297 ? -2.234 21.219 25.375 1 98.31 297 THR B N 1
ATOM 4619 C CA . THR B 1 297 ? -3.619 21.359 24.938 1 98.31 297 THR B CA 1
ATOM 4620 C C . THR B 1 297 ? -4.191 22.703 25.375 1 98.31 297 THR B C 1
ATOM 4622 O O . THR B 1 297 ? -4.934 23.344 24.625 1 98.31 297 THR B O 1
ATOM 4625 N N . ALA B 1 298 ? -3.846 23.156 26.516 1 98.19 298 ALA B N 1
ATOM 4626 C CA . ALA B 1 298 ? -4.34 24.438 27.031 1 98.19 298 ALA B CA 1
ATOM 4627 C C . ALA B 1 298 ? -3.803 25.609 26.219 1 98.19 298 ALA B C 1
ATOM 4629 O O . ALA B 1 298 ? -4.559 26.5 25.828 1 98.19 298 ALA B O 1
ATOM 4630 N N . ALA B 1 299 ? -2.445 25.609 25.984 1 98.56 299 ALA B N 1
ATOM 4631 C CA . ALA B 1 299 ? -1.826 26.672 25.188 1 98.56 299 ALA B CA 1
ATOM 4632 C C . ALA B 1 299 ? -2.383 26.688 23.781 1 98.56 299 ALA B C 1
ATOM 4634 O O . ALA B 1 299 ? -2.59 27.766 23.203 1 98.56 299 ALA B O 1
ATOM 4635 N N . ALA B 1 300 ? -2.619 25.516 23.234 1 98.62 300 ALA B N 1
ATOM 4636 C CA . ALA B 1 300 ? -3.193 25.391 21.891 1 98.62 300 ALA B CA 1
ATOM 4637 C C . ALA B 1 300 ? -4.602 25.984 21.844 1 98.62 300 ALA B C 1
ATOM 4639 O O . ALA B 1 300 ? -4.922 26.766 20.953 1 98.62 300 ALA B O 1
ATOM 4640 N N . ALA B 1 301 ? -5.43 25.609 22.828 1 98.44 301 ALA B N 1
ATOM 4641 C CA . ALA B 1 301 ? -6.797 26.125 22.922 1 98.44 301 ALA B CA 1
ATOM 4642 C C . ALA B 1 301 ? -6.801 27.641 23.031 1 98.44 301 ALA B C 1
ATOM 4644 O O . ALA B 1 301 ? -7.559 28.328 22.328 1 98.44 301 ALA B O 1
ATOM 4645 N N . ALA B 1 302 ? -5.918 28.172 23.875 1 98.56 302 ALA B N 1
ATOM 4646 C CA . ALA B 1 302 ? -5.84 29.609 24.078 1 98.56 302 ALA B CA 1
ATOM 4647 C C . ALA B 1 302 ? -5.48 30.344 22.781 1 98.56 302 ALA B C 1
ATOM 4649 O O . ALA B 1 302 ? -6.137 31.312 22.406 1 98.56 302 ALA B O 1
ATOM 4650 N N . ASP B 1 303 ? -4.453 29.844 22.125 1 98.5 303 ASP B N 1
ATOM 4651 C CA . ASP B 1 303 ? -3.988 30.453 20.891 1 98.5 303 ASP B CA 1
ATOM 4652 C C . ASP B 1 303 ? -5.059 30.375 19.797 1 98.5 303 ASP B C 1
ATOM 4654 O O . ASP B 1 303 ? -5.301 31.359 19.094 1 98.5 303 ASP B O 1
ATOM 4658 N N . TYR B 1 304 ? -5.707 29.203 19.656 1 98.25 304 TYR B N 1
ATOM 4659 C CA . TYR B 1 304 ? -6.703 28.984 18.609 1 98.25 304 TYR B CA 1
ATOM 4660 C C . TYR B 1 304 ? -7.93 29.859 18.844 1 98.25 304 TYR B C 1
ATOM 4662 O O . TYR B 1 304 ? -8.414 30.516 17.906 1 98.25 304 TYR B O 1
ATOM 4670 N N . ILE B 1 305 ? -8.414 29.969 20.078 1 97.81 305 ILE B N 1
ATOM 4671 C CA . ILE B 1 305 ? -9.578 30.781 20.406 1 97.81 305 ILE B CA 1
ATOM 4672 C C . ILE B 1 305 ? -9.266 32.25 20.172 1 97.81 305 ILE B C 1
ATOM 4674 O O . ILE B 1 305 ? -10.094 33 19.641 1 97.81 305 ILE B O 1
ATOM 4678 N N . ALA B 1 306 ? -8.016 32.688 20.531 1 97.94 306 ALA B N 1
ATOM 4679 C CA . ALA B 1 306 ? -7.594 34.062 20.266 1 97.94 306 ALA B CA 1
ATOM 4680 C C . ALA B 1 306 ? -7.598 34.375 18.766 1 97.94 306 ALA B C 1
ATOM 4682 O O . ALA B 1 306 ? -8.016 35.438 18.344 1 97.94 306 ALA B O 1
ATOM 4683 N N . TRP B 1 307 ? -7.125 33.406 17.984 1 97.31 307 TRP B N 1
ATOM 4684 C CA . TRP B 1 307 ? -7.113 33.531 16.531 1 97.31 307 TRP B CA 1
ATOM 4685 C C . TRP B 1 307 ? -8.523 33.719 15.984 1 97.31 307 TRP B C 1
ATOM 4687 O O . TRP B 1 307 ? -8.766 34.594 15.156 1 97.31 307 TRP B O 1
ATOM 4697 N N . LEU B 1 308 ? -9.414 32.938 16.484 1 96.5 308 LEU B N 1
ATOM 4698 C CA . LEU B 1 308 ? -10.805 33 16.047 1 96.5 308 LEU B CA 1
ATOM 4699 C C . LEU B 1 308 ? -11.453 34.312 16.469 1 96.5 308 LEU B C 1
ATOM 4701 O O . LEU B 1 308 ? -12.172 34.938 15.68 1 96.5 308 LEU B O 1
ATOM 4705 N N . ARG B 1 309 ? -11.156 34.812 17.547 1 96.69 309 ARG B N 1
ATOM 4706 C CA . ARG B 1 309 ? -11.727 36.062 18.078 1 96.69 309 ARG B CA 1
ATOM 4707 C C . ARG B 1 309 ? -11.156 37.281 17.375 1 96.69 309 ARG B C 1
ATOM 4709 O O . ARG B 1 309 ? -11.75 38.344 17.406 1 96.69 309 ARG B O 1
ATOM 4716 N N . ALA B 1 310 ? -9.984 37.062 16.828 1 95.94 310 ALA B N 1
ATOM 4717 C CA . ALA B 1 310 ? -9.375 38.156 16.078 1 95.94 310 ALA B CA 1
ATOM 4718 C C . ALA B 1 310 ? -10.07 38.312 14.727 1 95.94 310 ALA B C 1
ATOM 4720 O O . ALA B 1 310 ? -9.68 39.188 13.93 1 95.94 310 ALA B O 1
ATOM 4721 N N . GLY B 1 311 ? -11.109 37.531 14.398 1 93.44 311 GLY B N 1
ATOM 4722 C CA . GLY B 1 311 ? -11.938 37.75 13.219 1 93.44 311 GLY B CA 1
ATOM 4723 C C . GLY B 1 311 ? -11.664 36.75 12.109 1 93.44 311 GLY B C 1
ATOM 4724 O O . GLY B 1 311 ? -12.219 36.875 11.016 1 93.44 311 GLY B O 1
ATOM 4725 N N . ASN B 1 312 ? -10.812 35.75 12.398 1 93.56 312 ASN B N 1
ATOM 4726 C CA . ASN B 1 312 ? -10.523 34.75 11.383 1 93.56 312 ASN B CA 1
ATOM 4727 C C . ASN B 1 312 ? -11.617 33.688 11.32 1 93.56 312 ASN B C 1
ATOM 4729 O O . ASN B 1 312 ? -12.148 33.281 12.352 1 93.56 312 ASN B O 1
ATOM 4733 N N . PRO B 1 313 ? -11.992 33.281 10.164 1 89.81 313 PRO B N 1
ATOM 4734 C CA . PRO B 1 313 ? -13.125 32.375 10 1 89.81 313 PRO B CA 1
ATOM 4735 C C . PRO B 1 313 ? -12.844 30.953 10.523 1 89.81 313 PRO B C 1
ATOM 4737 O O . PRO B 1 313 ? -13.766 30.219 10.875 1 89.81 313 PRO B O 1
ATOM 4740 N N . ARG B 1 314 ? -11.617 30.672 10.391 1 90 314 ARG B N 1
ATOM 4741 C CA . ARG B 1 314 ? -11.234 29.344 10.875 1 90 314 ARG B CA 1
ATOM 4742 C C . ARG B 1 314 ? -9.805 29.344 11.398 1 90 314 ARG B C 1
ATOM 4744 O O . ARG B 1 314 ? -9.016 30.234 11.062 1 90 314 ARG B O 1
#

Nearest PDB structures (foldseek):
  4zrn-assembly1_A  TM=8.422E-01  e=6.938E-21  Thermotoga maritima MSB8
  1nah-assembly1_A  TM=7.931E-01  e=4.536E-21  Escherichia coli
  6pnl-assembly1_A  TM=7.993E-01  e=3.572E-20  Methanothermobacter thermautotrophicus
  1a9y-assembly1_A-2  TM=8.114E-01  e=3.572E-20  Escherichia coli
  2p5u-assembly1_A  TM=7.580E-01  e=5.825E-19  Thermus thermophilus HB8

Sequence (628 aa):
MILVTGGMGFIGSHTVRALTEAGEECVLLQRRTPQVPPHLADLPIHVVQADVADLDALLDVGRKYPITGIVHLAVALPWPVTDGDPIEATGAALEAFLNIVRAAQAWGVRRVVTASTIGVYGFAYHGALTEDMPISFEHIHPIPTFKKITELLAGHLSDVTDVNVVNARISGTWGPGGHLPDPFFAAPSLAHAAALRAEPDLSGLLAPPKAEDALDLLYVKDTGRALALLQLAEELHHSTYNVGSGRATSNADVVTAIRSVEPGFRCDLPSDGQRPLSWLDITRLREDTTFEPRYDTAAAAADYIAWLRAGNPRMILVTGGMGFIGSHTVRALTEAGEECVLLQRRTPQVPPHLADLPIHVVQADVADLDALLDVGRKYPITGIVHLAVALPWPVTDGDPIEATGAALEAFLNIVRAAQAWGVRRVVTASTIGVYGFAYHGALTEDMPISFEHIHPIPTFKKITELLAGHLSDVTDVNVVNARISGTWGPGGHLPDPFFAAPSLAHAAALRAEPDLSGLLAPPKAEDALDLLYVKDTGRALALLQLAEELHHSTYNVGSGRATSNADVVTAIRSVEPGFRCDLPSDGQRPLSWLDITRLREDTTFEPRYDTAAAAADYIAWLRAGNPR

pLDDT: mean 94.66, std 6.4, range [54.16, 98.94]

Solvent-accessible surface area (backbone atoms only — not comparable to full-atom values): 33074 Å² total; per-residue (Å²): 67,34,35,23,32,26,21,83,38,47,60,24,38,33,22,49,50,38,32,42,75,71,70,43,42,36,38,29,33,29,69,60,87,67,75,76,51,74,93,55,61,87,52,71,65,43,83,43,74,38,44,60,68,37,52,67,58,50,47,49,49,56,74,74,38,74,46,55,32,37,40,46,55,55,83,60,59,59,62,82,70,77,92,61,60,54,66,60,36,44,51,46,24,54,48,22,56,52,32,51,54,50,43,28,54,75,58,67,15,46,46,34,36,32,65,37,40,48,56,41,56,59,84,83,67,62,42,72,44,51,82,78,54,55,26,49,79,73,59,91,45,67,64,36,39,51,34,48,40,48,50,48,48,30,48,49,47,32,72,68,47,82,31,42,41,31,36,33,27,34,36,50,67,37,42,71,49,36,65,83,62,33,45,84,53,61,61,49,31,48,42,51,15,50,51,67,73,47,74,60,68,66,81,56,31,80,55,86,72,35,26,47,49,52,36,17,53,22,41,32,64,48,53,8,37,49,54,29,34,62,66,66,36,92,59,72,93,62,54,59,31,39,42,46,52,52,38,60,42,29,47,46,54,48,51,52,22,38,30,74,71,36,73,83,57,74,82,87,58,52,71,86,61,92,59,85,51,29,19,33,42,35,60,66,36,27,73,49,53,66,56,67,72,80,58,52,68,44,56,36,37,45,54,31,28,51,45,37,64,72,68,41,92,63,66,34,34,23,32,25,21,83,40,47,60,24,38,33,21,48,51,38,32,42,74,71,72,42,41,36,38,27,33,32,73,57,82,84,69,76,53,75,94,54,61,88,50,71,64,42,81,43,73,39,45,60,68,36,50,67,56,50,48,49,49,56,74,74,38,74,45,55,33,36,39,46,57,55,81,60,60,60,61,80,73,72,92,75,59,55,66,58,37,45,51,47,24,54,47,22,55,52,33,52,55,50,42,28,53,74,58,67,17,46,45,34,37,32,64,38,40,48,56,41,56,59,82,84,65,63,42,72,43,50,82,79,55,55,25,50,78,72,59,91,45,68,65,37,39,51,34,49,39,48,51,48,50,31,49,48,46,31,72,69,45,81,30,42,42,31,36,32,28,33,34,50,65,38,42,72,48,37,65,83,62,34,46,83,54,62,61,50,31,48,42,51,15,51,51,66,73,47,75,60,68,65,80,57,31,82,56,86,71,36,26,49,49,51,34,17,52,22,39,33,64,47,51,7,38,50,54,31,34,62,66,66,35,90,59,73,93,62,54,60,32,37,43,46,53,51,38,60,41,28,45,47,54,48,51,52,22,39,27,73,71,36,73,83,56,74,80,87,58,52,70,88,61,90,58,87,51,30,20,33,42,35,62,66,36,27,74,49,54,66,56,68,73,81,57,53,67,44,56,37,38,45,54,31,28,50,46,38,65,72,70,42,93,66

Secondary structure (DSSP, 8-state):
-EEEETTTSHHHHHHHHHHHHTT--EEEEESS-PPPPGGGTTSSEEEEE--TT-HHHHHHHHHHS---EEEE-----S-S--SS-HHHHHHHHHHHHHHHHHHHHHHT--EEEEEEEGGGG-SS--EEEPTTS-B----SSHHHHHHHHHHHHHHHHHHHSS-EEEEEEE-EEESTT--SS-SS-SHHHHHHHHHHTS----TTSSS---TT-EEEEEEHHHHHHHHHHHHH-S----SEEEES-SSEEEHHHHHHHHHHH-TT--------S----EEE--HHHHHHH-------HHHHHHHHHHHHHTT---/-EEEETTTSHHHHHHHHHHHHTT--EEEEESS--PPPGGGTTSSEEEEE--TT-HHHHHHHHHHS---EEEE-----S-S--SS-HHHHHHHHHHHHHHHHHHHHHHT--EEEEEEEGGGG-SS--EEEPTTS-B----SSHHHHHHHHHHHHHHHHHHHSS-EEEEEEE-EEESTT--SS-SS-SHHHHHHHHHTTS----TTSSS---TT-EEEEEEHHHHHHHHHHHHH-S----SEEEES-SSEEEHHHHHHHHHHH-TT--------S----EEE--HHHHHHH-------HHHHHHHHHHHHHTT---

Foldseek 3Di:
DEEEECLQAQLNVLLCVLLQVVPDEYEYEYQDPDDRPPVCVPTRYHYDHDQLLDLVSLLVVCVVDLHQEYEYEDQQFCPPVDPDDSVVSHVSRVSSLVSVLVSCQVSVHQEYEYEAAPCQQPDPDFAADEPPDDGDCDPPDRRSNVSVVSLVVQVVSVVVGSHQYAYEHEWAEDFPNDDVPDQDDQLNQLLLCLLVVHAGDNVSHPDQFAQQDKEFYAYSSLSSNLSSLVGPFPDAPDRYFYRGQRDIAGNNNLQVLLCVQRVSRDDDGHHPDHDGHYYYDGVSSCVRRVRHRPDDSNNRSNRRSVSVNVPGPD/DEEEECLQAQLNVLLCVLLQVVPDEYEYEYQDDDDRDPVCVPTRYHYDHDQLLDLVSLLVVCVVDLHQEYEYEDQQFCPPVDDDDSVVSHVSRVSSLVSVLVSCQVSVHQEYEYEAAPCQQPDPDFAADEPPDDGDCDPPDRRSNVSVVSLVVQVVSVVVGSHQYAYEHEWAEDFPNDDVPDQDDQLNQLLLCLLVVHAGDNVSHPDQFAQQDKEFYAYSSLSSNLSSLVGPFPDAPDRYFYRGQRDIAGNNNLQVLLCVQRVSRDDDGHHPDHDGHYYYDGVSSCVRRVRHRPDDSNNRSNRRSVSVNVPGPD

InterPro domains:
  IPR001509 NAD-dependent epimerase/dehydratase [PF01370] (2-244)
  IPR036291 NAD(P)-binding domain superfamily [SSF51735] (2-310)

Radius of gyration: 27.25 Å; Cα contacts (8 Å, |Δi|>4): 1332; chains: 2; bounding box: 47×82×62 Å

Organism: NCBI:txid927661